Protein AF-F0VCH5-F1 (afdb_monomer)

Organism: Neospora caninum (strain Liverpool) (NCBI:txid572307)

Mean predicted aligned error: 15.54 Å

Sequence (397 aa):
MTPLGPKIRHVLGYPFRKIVRTLRAAGASVGRKVTSWTSGFIWKRRWTALVAETVAQMKKERKQEKEERQGCAAVAPFVTNPHALPTSLGALSAEMLDALTGLFPPQQPVEMKSKVTGSSITVRFLETVGVSSYGSVLIRCQSSAEAEECSLEAFPVTNPSLRSSATVRRQYLRAMKQLKTASGPSQVGIPRDLLVLKSARGSWCPQRPRDAFAFPNVFFKRSLQAEKLREVLTHMAAATDPGGQRTAHDARVSLTKQVHKGVSLASPTLCRHGNINIDSIFVTVDGIVHLQPPVAECPSPEQSSVAADRHESTAEAAAEETDQDREILAPAEEPISDDLALAIVFTHIWCPLRNFEDVAYELTLLNRFEREVPEEFFERCASPPDAIEVLIAMLAL

Foldseek 3Di:
DDDDDDPPDPDPPPPVVVVVVVCVVVCVVCVVPVCQVVVVVVLQVVLVVLVVVLLVVLLVVVVVCVVVPPALQLLLVLFDAWDFQDFPFDADDPLRVVFVCVQAPQPDWFWKAWPNVRDIKTKHWDAWDHAHPLGWTKTWIDIPVDRDIWIWIWHKDFDDDPPDSVVVVVRSVSVSVVVVVLSQADLRAHFNTKMFGPCDPGQWDDGDPPRRITIGRIIGIGFRTWDFLLSSLVSLVVQPDPVSLVSLLSNLVSVLVQLVVQCVVPVPPADCFQQQASRQWIAGSSSHIGGRGDPDDDDDPVPPPPPPDDDDDDDDDDDDDDDDDPPVPPDDDDGDDPLLSSLLRSQCSFQVVDDSVVSSVVLQVCLVVVHFDDPVSCPNTSPDDPVSSVSSRVSSD

Nearest PDB structures (foldseek):
  4jrn-assembly1_A  TM=4.293E-01  e=2.743E-10  Toxoplasma gondii
  4lv5-assembly2_A  TM=3.443E-01  e=3.412E-09  Toxoplasma gondii
  4lv8-assembly2_A  TM=3.316E-01  e=2.344E-09  Toxoplasma gondii type I
  2w1z-assembly2_B  TM=4.106E-01  e=9.487E-08  Toxoplasma gondii RH
  7u3l-assembly1_A  TM=2.611E-01  e=2.176E+00  Homo sapiens

Radius of gyration: 30.98 Å; Cα contacts (8 Å, |Δi|>4): 536; chains: 1; bounding box: 52×73×129 Å

Secondary structure (DSSP, 8-state):
--------SSSSSHHHHHHHHHHHHHHHHHHHHHHHHHHHHHHHHHHHHHHHHHHHHHHHHHHHHHHSTTHHHHHGGG--S-EE----PBPPPHHHHHHHHHHS-TT--EEEEESSS--EEEEEEEEEEEE-TTS-EEEEEEESSSSSEEEEEE--EE---TT-HHHHHHHHHHHHHHHHHHTS-BTTB-EEEEEEESS--SSB----TT-SEE-BS-EEEE--EEEEHHHHHHHHHH---TTHHHHHHHHHHHHHHHHHHHHHHHTTT---TT--STTTEEEETTS-EEEPPPSSPPPPTTSTTSSSS------------------------PPPPHHHHHHHHHHHHH-TTS-HHHHHHHHHHHHHTTPPPPGGGGTTSS---HHHHHHHHHHH-

Structure (mmCIF, N/CA/C/O backbone):
data_AF-F0VCH5-F1
#
_entry.id   AF-F0VCH5-F1
#
loop_
_atom_site.group_PDB
_atom_site.id
_atom_site.type_symbol
_atom_site.label_atom_id
_atom_site.label_alt_id
_atom_site.label_comp_id
_atom_site.label_asym_id
_atom_site.label_entity_id
_atom_site.label_seq_id
_atom_site.pdbx_PDB_ins_code
_atom_site.Cartn_x
_atom_site.Cartn_y
_atom_site.Cartn_z
_atom_site.occupancy
_atom_site.B_iso_or_equiv
_atom_site.auth_seq_id
_atom_site.auth_comp_id
_atom_site.auth_asym_id
_atom_site.auth_atom_id
_atom_site.pdbx_PDB_model_num
ATOM 1 N N . MET A 1 1 ? 17.753 -25.282 92.056 1.00 39.53 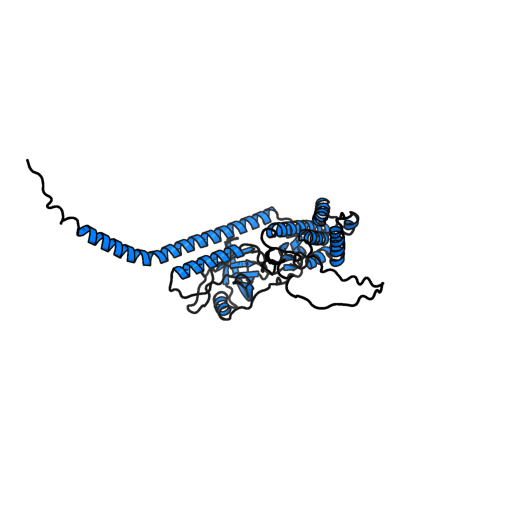1 MET A N 1
ATOM 2 C CA . MET A 1 1 ? 17.984 -24.670 90.729 1.00 39.53 1 MET A CA 1
ATOM 3 C C . MET A 1 1 ? 16.873 -25.133 89.805 1.00 39.53 1 MET A C 1
ATOM 5 O O . MET A 1 1 ? 16.667 -26.328 89.660 1.00 39.53 1 MET A O 1
ATOM 9 N N . THR A 1 2 ? 16.070 -24.193 89.329 1.00 37.69 2 THR A N 1
ATOM 10 C CA . THR A 1 2 ? 14.787 -24.403 88.649 1.00 37.69 2 THR A CA 1
ATOM 11 C C . THR A 1 2 ? 14.962 -24.731 87.165 1.00 37.69 2 THR A C 1
ATOM 13 O O . THR A 1 2 ? 15.594 -23.952 86.455 1.00 37.69 2 THR A O 1
ATOM 16 N N . PRO A 1 3 ? 14.320 -25.789 86.642 1.00 46.50 3 PRO A N 1
ATOM 17 C CA . PRO A 1 3 ? 13.970 -25.863 85.236 1.00 46.50 3 PRO A CA 1
ATOM 18 C C . PRO A 1 3 ? 12.522 -25.393 85.045 1.00 46.50 3 PRO A C 1
ATOM 20 O O . PRO A 1 3 ? 11.572 -25.952 85.592 1.00 46.50 3 PRO A O 1
ATOM 23 N N . LEU A 1 4 ? 12.365 -24.334 84.254 1.00 37.66 4 LEU A N 1
ATOM 24 C CA . LEU A 1 4 ? 11.086 -23.864 83.731 1.00 37.66 4 LEU A CA 1
ATOM 25 C C . LEU A 1 4 ? 10.458 -24.949 82.837 1.00 37.66 4 LEU A C 1
ATOM 27 O O . LEU A 1 4 ? 10.942 -25.216 81.740 1.00 37.66 4 LEU A O 1
ATOM 31 N N . GLY A 1 5 ? 9.364 -25.558 83.301 1.00 34.62 5 GLY A N 1
ATOM 32 C CA . GLY A 1 5 ? 8.502 -26.439 82.508 1.00 34.62 5 GLY A CA 1
ATOM 33 C C . GLY A 1 5 ? 7.431 -25.631 81.751 1.00 34.62 5 GLY A C 1
ATOM 34 O O . GLY A 1 5 ? 6.775 -24.774 82.349 1.00 34.62 5 GLY A O 1
ATOM 35 N N . PRO A 1 6 ? 7.226 -25.853 80.441 1.00 46.53 6 PRO A N 1
ATOM 36 C CA . PRO A 1 6 ? 6.544 -24.903 79.570 1.00 46.53 6 PRO A CA 1
ATOM 37 C C . PRO A 1 6 ? 5.014 -24.950 79.704 1.00 46.53 6 PRO A C 1
ATOM 39 O O . PRO A 1 6 ? 4.323 -25.630 78.945 1.00 46.53 6 PRO A O 1
ATOM 42 N N . LYS A 1 7 ? 4.456 -24.067 80.541 1.00 46.06 7 LYS A N 1
ATOM 43 C CA . LYS A 1 7 ? 3.134 -23.443 80.311 1.00 46.06 7 LYS A CA 1
ATOM 44 C C . LYS A 1 7 ? 3.198 -22.436 79.145 1.00 46.06 7 LYS A C 1
ATOM 46 O O . LYS A 1 7 ? 2.748 -21.302 79.249 1.00 46.06 7 LYS A O 1
ATOM 51 N N . ILE A 1 8 ? 3.768 -22.848 78.012 1.00 48.66 8 ILE A N 1
ATOM 52 C CA . ILE A 1 8 ? 3.849 -22.057 76.775 1.00 48.66 8 ILE A CA 1
ATOM 53 C C . ILE A 1 8 ? 3.480 -22.966 75.600 1.00 48.66 8 ILE A C 1
ATOM 55 O O . ILE A 1 8 ? 4.264 -23.216 74.692 1.00 48.66 8 ILE A O 1
ATOM 59 N N . ARG A 1 9 ? 2.271 -23.531 75.624 1.00 41.94 9 ARG A N 1
ATOM 60 C CA . ARG A 1 9 ? 1.678 -24.160 74.428 1.00 41.94 9 ARG A CA 1
ATOM 61 C C . ARG A 1 9 ? 0.291 -23.638 74.056 1.00 41.94 9 ARG A C 1
ATOM 63 O O . ARG A 1 9 ? -0.229 -24.030 73.019 1.00 41.94 9 ARG A O 1
ATOM 70 N N . HIS A 1 10 ? -0.280 -22.688 74.803 1.00 48.44 10 HIS A N 1
ATOM 71 C CA . HIS A 1 10 ? -1.665 -22.260 74.560 1.00 48.44 10 HIS A CA 1
ATOM 72 C C . HIS A 1 10 ? -1.936 -20.763 74.386 1.00 48.44 10 HIS A C 1
ATOM 74 O O . HIS A 1 10 ? -3.098 -20.395 74.275 1.00 48.44 10 HIS A O 1
ATOM 80 N N . VAL A 1 11 ? -0.921 -19.901 74.243 1.00 46.38 11 VAL A N 1
ATOM 81 C CA . VAL A 1 11 ? -1.179 -18.445 74.112 1.00 46.38 11 VAL A CA 1
ATOM 82 C C . VAL A 1 11 ? -0.799 -17.842 72.747 1.00 46.38 11 VAL A C 1
ATOM 84 O O . VAL A 1 11 ? -1.276 -16.768 72.404 1.00 46.38 11 VAL A O 1
ATOM 87 N N . LEU A 1 12 ? -0.069 -18.548 71.874 1.00 42.09 12 LEU A N 1
ATOM 88 C CA . LEU A 1 12 ? 0.344 -17.998 70.562 1.00 42.09 12 LEU A CA 1
ATOM 89 C C . LEU A 1 12 ? -0.398 -18.566 69.335 1.00 42.09 12 LEU A C 1
ATOM 91 O O . LEU A 1 12 ? -0.186 -18.108 68.216 1.00 42.09 12 LEU A O 1
ATOM 95 N N . GLY A 1 13 ? -1.309 -19.529 69.507 1.00 43.62 13 GLY A N 1
ATOM 96 C CA . GLY A 1 13 ? -1.955 -20.217 68.376 1.00 43.62 13 GLY A CA 1
ATOM 97 C C . GLY A 1 13 ? -3.210 -19.547 67.797 1.00 43.62 13 GLY A C 1
ATOM 98 O O . GLY A 1 13 ? -3.588 -19.839 66.661 1.00 43.62 13 GLY A O 1
ATOM 99 N N . TYR A 1 14 ? -3.876 -18.673 68.556 1.00 46.38 14 TYR A N 1
ATOM 100 C CA . TYR A 1 14 ? -5.213 -18.174 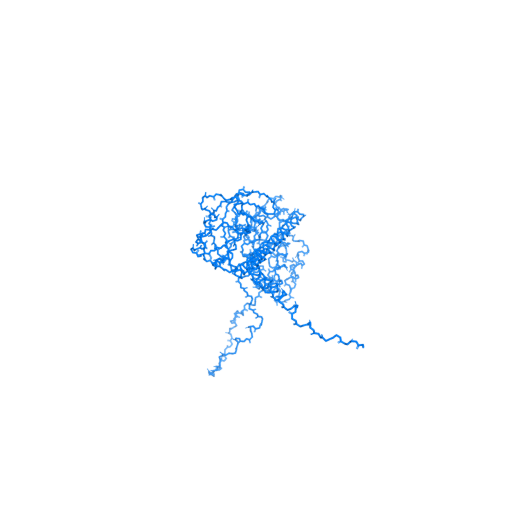68.207 1.00 46.38 14 TYR A CA 1
ATOM 101 C C . TYR A 1 14 ? -5.261 -16.812 67.482 1.00 46.38 14 TYR A C 1
ATOM 103 O O . TYR A 1 14 ? -6.045 -16.703 66.532 1.00 46.38 14 TYR A O 1
ATOM 111 N N . PRO A 1 15 ? -4.431 -15.795 67.805 1.00 48.03 15 PRO A N 1
ATOM 112 C CA . PRO A 1 15 ? -4.515 -14.515 67.096 1.00 48.03 15 PRO A CA 1
ATOM 113 C C . PRO A 1 15 ? -3.914 -14.591 65.681 1.00 48.03 15 PRO A C 1
ATOM 115 O O . PRO A 1 15 ? -4.473 -14.022 64.745 1.00 48.03 15 PRO A O 1
ATOM 118 N N . PHE A 1 16 ? -2.866 -15.397 65.465 1.00 46.09 16 PHE A N 1
ATOM 119 C CA . PHE A 1 16 ? -2.254 -15.553 64.137 1.00 46.09 16 PHE A CA 1
ATOM 120 C C . PHE A 1 16 ? -3.107 -16.369 63.160 1.00 46.09 16 PHE A C 1
ATOM 122 O O . PHE A 1 16 ? -3.140 -16.063 61.971 1.00 46.09 16 PHE A O 1
ATOM 129 N N . ARG A 1 17 ? -3.869 -17.369 63.625 1.00 50.41 17 ARG A N 1
ATOM 130 C CA . ARG A 1 17 ? -4.752 -18.150 62.737 1.00 50.41 17 ARG A CA 1
ATOM 131 C C . ARG A 1 17 ? -5.972 -17.358 62.268 1.00 50.41 17 ARG A C 1
ATOM 133 O O . ARG A 1 17 ? -6.426 -17.589 61.148 1.00 50.41 17 ARG A O 1
ATOM 140 N N . LYS A 1 18 ? -6.481 -16.415 63.074 1.00 48.94 18 LYS A N 1
ATOM 141 C CA . LYS A 1 18 ? -7.533 -15.485 62.632 1.00 48.94 18 LYS A CA 1
ATOM 142 C C . LYS A 1 18 ? -6.990 -14.469 61.629 1.00 48.94 18 LYS A C 1
ATOM 144 O O . LYS A 1 18 ? -7.613 -14.329 60.588 1.00 48.94 18 LYS A O 1
ATOM 149 N N . ILE A 1 19 ? -5.813 -13.881 61.871 1.00 49.94 19 ILE A N 1
ATOM 150 C CA . ILE A 1 19 ? -5.172 -12.925 60.948 1.00 49.94 19 ILE A CA 1
ATOM 151 C C . ILE A 1 19 ? -4.777 -13.587 59.620 1.00 49.94 19 ILE A C 1
ATOM 153 O O . ILE A 1 19 ? -5.015 -13.023 58.560 1.00 49.94 19 ILE A O 1
ATOM 157 N N . VAL A 1 20 ? -4.258 -14.819 59.633 1.00 50.75 20 VAL A N 1
ATOM 158 C CA . VAL A 1 20 ? -3.941 -15.555 58.395 1.00 50.75 20 VAL A CA 1
ATOM 159 C C . VAL A 1 20 ? -5.210 -16.007 57.667 1.00 50.75 20 VAL A C 1
ATOM 161 O O . VAL A 1 20 ? -5.228 -15.992 56.441 1.00 50.75 20 VAL A O 1
ATOM 164 N N . ARG A 1 21 ? -6.302 -16.361 58.363 1.00 52.47 21 ARG A N 1
ATOM 165 C CA . ARG A 1 21 ? -7.587 -16.655 57.697 1.00 52.47 21 ARG A CA 1
ATOM 166 C C . ARG A 1 21 ? -8.258 -15.404 57.143 1.00 52.47 21 ARG A C 1
ATOM 168 O O . ARG A 1 21 ? -8.808 -15.495 56.053 1.00 52.47 21 ARG A O 1
ATOM 175 N N . THR A 1 22 ? -8.179 -14.255 57.811 1.00 50.94 22 THR A N 1
ATOM 176 C CA . THR A 1 22 ? -8.697 -12.992 57.268 1.00 50.94 22 THR A CA 1
ATOM 177 C C . THR A 1 22 ? -7.808 -12.444 56.157 1.00 50.94 22 THR A C 1
ATOM 179 O O . THR A 1 22 ? -8.359 -11.984 55.173 1.00 50.94 22 THR A O 1
ATOM 182 N N . LEU A 1 23 ? -6.479 -12.594 56.203 1.00 47.78 23 LEU A N 1
ATOM 183 C CA . LEU A 1 23 ? -5.578 -12.270 55.082 1.00 47.78 23 LEU A CA 1
ATOM 184 C C . LEU A 1 23 ? -5.704 -13.247 53.912 1.00 47.78 23 LEU A C 1
ATOM 186 O O . LEU A 1 23 ? -5.561 -12.837 52.768 1.00 47.78 23 LEU A O 1
ATOM 190 N N . ARG A 1 24 ? -6.002 -14.528 54.152 1.00 49.59 24 ARG A N 1
ATOM 191 C CA . ARG A 1 24 ? -6.236 -15.511 53.081 1.00 49.59 24 ARG A CA 1
ATOM 192 C C . ARG A 1 24 ? -7.650 -15.377 52.498 1.00 49.59 24 ARG A C 1
ATOM 194 O O . ARG A 1 24 ? -7.810 -15.564 51.300 1.00 49.59 24 ARG A O 1
ATOM 201 N N . ALA A 1 25 ? -8.647 -14.966 53.287 1.00 46.88 25 ALA A N 1
ATOM 202 C CA . ALA A 1 25 ? -9.989 -14.622 52.805 1.00 46.88 25 ALA A CA 1
ATOM 203 C C . ALA A 1 25 ? -10.024 -13.252 52.102 1.00 46.88 25 ALA A C 1
ATOM 205 O O . ALA A 1 25 ? -10.644 -13.133 51.047 1.00 46.88 25 ALA A O 1
ATOM 206 N N . ALA A 1 26 ? -9.300 -12.251 52.614 1.00 45.69 26 ALA A N 1
ATOM 207 C CA . ALA A 1 26 ? -9.081 -10.960 51.960 1.00 45.69 26 ALA A CA 1
ATOM 208 C C . ALA A 1 26 ? -8.203 -11.125 50.712 1.00 45.69 26 ALA A C 1
ATOM 210 O O . ALA A 1 26 ? -8.539 -10.605 49.662 1.00 45.69 26 ALA A O 1
ATOM 211 N N . GLY A 1 27 ? -7.153 -11.945 50.751 1.00 43.28 27 GLY A N 1
ATOM 212 C CA . GLY A 1 27 ? -6.326 -12.290 49.591 1.00 43.28 27 GLY A CA 1
ATOM 213 C C . GLY A 1 27 ? -7.081 -13.092 48.526 1.00 43.28 27 GLY A C 1
ATOM 214 O O . GLY A 1 27 ? -6.873 -12.874 47.336 1.00 43.28 27 GLY A O 1
ATOM 215 N N . ALA A 1 28 ? -8.027 -13.953 48.917 1.00 46.09 28 ALA A N 1
ATOM 216 C CA . ALA A 1 28 ? -8.894 -14.676 47.984 1.00 46.09 28 ALA A CA 1
ATOM 217 C C . ALA A 1 28 ? -9.995 -13.792 47.366 1.00 46.09 28 ALA A C 1
ATOM 219 O O . ALA A 1 28 ? -10.400 -14.027 46.226 1.00 46.09 28 ALA A O 1
ATOM 220 N N . SER A 1 29 ? -10.460 -12.759 48.078 1.00 42.78 29 SER A N 1
ATOM 221 C CA . SER A 1 29 ? -11.469 -11.808 47.579 1.00 42.78 29 SER A CA 1
ATOM 222 C C . SER A 1 29 ? -10.859 -10.622 46.815 1.00 42.78 29 SER A C 1
ATOM 224 O O . SER A 1 29 ? -11.443 -10.159 45.834 1.00 42.78 29 SER A O 1
ATOM 226 N N . VAL A 1 30 ? -9.636 -10.210 47.156 1.00 40.94 30 VAL A N 1
ATOM 227 C CA . VAL A 1 30 ? -8.823 -9.223 46.424 1.00 40.94 30 VAL A CA 1
ATOM 228 C C . VAL A 1 30 ? -8.179 -9.869 45.187 1.00 40.94 30 VAL A C 1
ATOM 230 O O . VAL A 1 30 ? -8.207 -9.284 44.105 1.00 40.94 30 VAL A O 1
ATOM 233 N N . GLY A 1 31 ? -7.727 -11.124 45.273 1.00 38.28 31 GLY A N 1
ATOM 234 C CA . GLY A 1 31 ? -7.102 -11.860 44.164 1.00 38.28 31 GLY A CA 1
ATOM 235 C C . GLY A 1 31 ? -8.031 -12.202 42.990 1.00 38.28 31 GLY A C 1
ATOM 236 O O . GLY A 1 31 ? -7.552 -12.455 41.885 1.00 38.28 31 GLY A O 1
ATOM 237 N N . ARG A 1 32 ? -9.359 -12.164 43.176 1.00 43.22 32 ARG A N 1
ATOM 238 C CA . ARG A 1 32 ? -10.330 -12.407 42.087 1.00 43.22 32 ARG A CA 1
ATOM 239 C C . ARG A 1 32 ? -10.953 -11.147 41.487 1.00 43.22 32 ARG A C 1
ATOM 241 O O . ARG A 1 32 ? -11.404 -11.211 40.349 1.00 43.22 32 ARG A O 1
ATOM 248 N N . LYS A 1 33 ? -10.964 -10.008 42.190 1.00 39.38 33 LYS A N 1
ATOM 249 C CA . LYS A 1 33 ? -11.517 -8.745 41.653 1.00 39.38 33 LYS A CA 1
ATOM 250 C C . LYS A 1 33 ? -10.444 -7.780 41.135 1.00 39.38 33 LYS A C 1
ATOM 252 O O . LYS A 1 33 ? -10.669 -7.135 40.111 1.00 39.38 33 LYS A O 1
ATOM 257 N N . VAL A 1 34 ? -9.254 -7.746 41.747 1.00 41.84 34 VAL A N 1
ATOM 258 C CA . VAL A 1 34 ? -8.152 -6.848 41.334 1.00 41.84 34 VAL A CA 1
ATOM 259 C C . VAL A 1 34 ? -7.473 -7.303 40.037 1.00 41.84 34 VAL A C 1
ATOM 261 O O . VAL A 1 34 ? -6.888 -6.490 39.321 1.00 41.84 34 VAL A O 1
ATOM 264 N N . THR A 1 35 ? -7.615 -8.572 39.653 1.00 47.12 35 THR A N 1
ATOM 265 C CA . THR A 1 35 ? -7.021 -9.122 38.426 1.00 47.12 35 THR A CA 1
ATOM 266 C C . THR A 1 35 ? -7.723 -8.684 37.142 1.00 47.12 35 THR A C 1
ATOM 268 O O . THR A 1 35 ? -7.125 -8.813 36.082 1.00 47.12 35 THR A O 1
ATOM 271 N N . SER A 1 36 ? -8.938 -8.122 37.181 1.00 51.06 36 SER A N 1
ATOM 272 C CA . SER A 1 36 ? -9.626 -7.652 35.962 1.00 51.06 36 SER A CA 1
ATOM 273 C C . SER A 1 36 ? -9.188 -6.244 35.533 1.00 51.06 36 SER A C 1
ATOM 275 O O . SER A 1 36 ? -8.883 -6.019 34.364 1.00 51.06 36 SER A O 1
ATOM 277 N N . TRP A 1 37 ? -9.076 -5.307 36.479 1.00 48.31 37 TRP A N 1
ATOM 278 C CA . TRP A 1 37 ? -8.666 -3.927 36.200 1.00 48.31 37 TRP A CA 1
ATOM 279 C C . TRP A 1 37 ? -7.167 -3.804 35.939 1.00 48.31 37 TRP A C 1
ATOM 281 O O . TRP A 1 37 ? -6.762 -3.137 34.989 1.00 48.31 37 TRP A O 1
ATOM 291 N N . THR A 1 38 ? -6.338 -4.492 36.728 1.00 56.47 38 THR A N 1
ATOM 292 C CA . THR A 1 38 ? -4.885 -4.510 36.499 1.00 56.47 38 THR A CA 1
ATOM 293 C C . THR A 1 38 ? -4.532 -5.211 35.189 1.00 56.47 38 THR A C 1
ATOM 295 O O . THR A 1 38 ? -3.700 -4.705 34.439 1.00 56.47 38 THR A O 1
ATOM 298 N N . SER A 1 39 ? -5.208 -6.315 34.839 1.00 59.12 39 SER A N 1
ATOM 299 C CA . SER A 1 39 ? -5.007 -6.955 33.533 1.00 59.12 39 SER A CA 1
ATOM 300 C C . SER A 1 39 ? -5.484 -6.070 32.384 1.00 59.12 39 SER A C 1
ATOM 302 O O . SER A 1 39 ? -4.742 -5.907 31.419 1.00 59.12 39 SER A O 1
ATOM 304 N N . GLY A 1 40 ? -6.650 -5.427 32.498 1.00 64.31 40 GLY A N 1
ATOM 305 C CA . GLY A 1 40 ? -7.132 -4.456 31.512 1.00 64.31 40 GLY A CA 1
ATOM 306 C C . GLY A 1 40 ? -6.149 -3.302 31.292 1.00 64.31 40 GLY A C 1
ATOM 307 O O . GLY A 1 40 ? -5.859 -2.945 30.151 1.00 64.31 40 GLY A O 1
ATOM 308 N N . PHE A 1 41 ? -5.562 -2.772 32.369 1.00 72.06 41 PHE A N 1
ATOM 309 C CA . PHE A 1 41 ? -4.540 -1.728 32.300 1.00 72.06 41 PHE A CA 1
ATOM 310 C C . PHE A 1 41 ? -3.249 -2.207 31.619 1.00 72.06 41 PHE A C 1
ATOM 312 O O . PHE A 1 41 ? -2.707 -1.503 30.767 1.00 72.06 41 PHE A O 1
ATOM 319 N N . ILE A 1 42 ? -2.775 -3.418 31.933 1.00 79.56 42 ILE A N 1
ATOM 320 C CA . ILE A 1 42 ? -1.589 -4.013 31.296 1.00 79.56 42 ILE A CA 1
ATOM 321 C C . ILE A 1 42 ? -1.811 -4.187 29.790 1.00 79.56 42 ILE A C 1
ATOM 323 O O . ILE A 1 42 ? -0.949 -3.806 28.997 1.00 79.56 42 ILE A O 1
ATOM 327 N N . TRP A 1 43 ? -2.960 -4.730 29.378 1.00 78.69 43 TRP A N 1
ATOM 328 C CA . TRP A 1 43 ? -3.275 -4.910 27.958 1.00 78.69 43 TRP A CA 1
ATOM 329 C C . TRP A 1 43 ? -3.447 -3.577 27.239 1.00 78.69 43 TRP A C 1
ATOM 331 O O . TRP A 1 43 ? -2.928 -3.426 26.138 1.00 78.69 43 TRP A O 1
ATOM 341 N N . LYS A 1 44 ? -4.062 -2.581 27.887 1.00 79.69 44 LYS A N 1
ATOM 342 C CA . LYS A 1 44 ? -4.133 -1.214 27.360 1.00 79.69 44 LYS A CA 1
ATOM 343 C C . LYS A 1 44 ? -2.740 -0.625 27.145 1.00 79.69 44 LYS A C 1
ATOM 345 O O . LYS A 1 44 ? -2.480 -0.095 26.073 1.00 79.69 44 LYS A O 1
ATOM 350 N N . ARG A 1 45 ? -1.832 -0.764 28.118 1.00 83.44 45 ARG A N 1
ATOM 351 C CA . ARG A 1 45 ? -0.449 -0.273 28.011 1.00 83.44 45 ARG A CA 1
ATOM 352 C C . ARG A 1 45 ? 0.321 -0.968 26.883 1.00 83.44 45 ARG A C 1
ATOM 354 O O . ARG A 1 45 ? 1.013 -0.301 26.119 1.00 83.44 45 ARG A O 1
ATOM 361 N N . ARG A 1 46 ? 0.187 -2.293 26.758 1.00 85.69 46 ARG A N 1
ATOM 362 C CA . ARG A 1 46 ? 0.802 -3.076 25.670 1.00 85.69 46 ARG A CA 1
ATOM 363 C C . ARG A 1 46 ? 0.254 -2.678 24.304 1.00 85.69 46 ARG A C 1
ATOM 365 O O . ARG A 1 46 ? 1.034 -2.471 23.386 1.00 85.69 46 ARG A O 1
ATOM 372 N N . TRP A 1 47 ? -1.060 -2.502 24.203 1.00 85.81 47 TRP A N 1
ATOM 373 C CA . TRP A 1 47 ? -1.719 -2.009 22.998 1.00 85.81 47 TRP A CA 1
ATOM 374 C C . TRP A 1 47 ? -1.183 -0.638 22.590 1.00 85.81 47 TRP A C 1
ATOM 376 O O . TRP A 1 47 ? -0.764 -0.447 21.456 1.00 85.81 47 TRP A O 1
ATOM 386 N N . THR A 1 48 ? -1.137 0.315 23.525 1.00 86.69 48 THR A N 1
ATOM 387 C CA . THR A 1 48 ? -0.619 1.658 23.237 1.00 86.69 48 THR A CA 1
ATOM 388 C C . THR A 1 48 ? 0.851 1.645 22.837 1.00 86.69 48 THR A C 1
ATOM 390 O O . THR A 1 48 ? 1.229 2.422 21.969 1.00 86.69 48 THR A O 1
ATOM 393 N N . ALA A 1 49 ? 1.665 0.769 23.439 1.00 88.00 49 ALA A N 1
ATOM 394 C CA . ALA A 1 49 ? 3.069 0.616 23.074 1.00 88.00 49 ALA A CA 1
ATOM 395 C C . ALA A 1 49 ? 3.215 0.068 21.649 1.00 88.00 49 ALA A C 1
ATOM 397 O O . ALA A 1 49 ? 3.946 0.653 20.862 1.00 88.00 49 ALA A O 1
ATOM 398 N N . LEU A 1 50 ? 2.453 -0.974 21.302 1.00 89.19 50 LEU A N 1
ATOM 399 C CA . LEU A 1 50 ? 2.442 -1.545 19.956 1.00 89.19 50 LEU A CA 1
ATOM 400 C C . LEU A 1 50 ? 2.023 -0.510 18.905 1.00 89.19 50 LEU A C 1
ATOM 402 O O . LEU A 1 50 ? 2.701 -0.337 17.903 1.00 89.19 50 LEU A O 1
ATOM 406 N N . VAL A 1 51 ? 0.937 0.226 19.155 1.00 88.88 51 VAL A N 1
ATOM 407 C CA . VAL A 1 51 ? 0.486 1.287 18.243 1.00 88.88 51 VAL A CA 1
ATOM 408 C C . VAL A 1 51 ? 1.550 2.377 18.098 1.00 88.88 51 VAL A C 1
ATOM 410 O O . VAL A 1 51 ? 1.782 2.860 16.996 1.00 88.88 51 VAL A O 1
ATOM 413 N N . ALA A 1 52 ? 2.204 2.775 19.192 1.00 88.31 52 ALA A N 1
ATOM 414 C CA . ALA A 1 52 ? 3.271 3.770 19.145 1.00 88.31 52 ALA A CA 1
ATOM 415 C C . ALA A 1 52 ? 4.490 3.278 18.349 1.00 88.31 52 ALA A C 1
ATOM 417 O O . ALA A 1 52 ? 5.054 4.055 17.586 1.00 88.31 52 ALA A O 1
ATOM 418 N N . GLU A 1 53 ? 4.859 2.005 18.495 1.00 89.81 53 GLU A N 1
ATOM 419 C CA . GLU A 1 53 ? 5.925 1.350 17.733 1.00 89.81 53 GLU A CA 1
ATOM 420 C C . GLU A 1 53 ? 5.599 1.326 16.234 1.00 89.81 53 GLU A C 1
ATOM 422 O O . GLU A 1 53 ? 6.385 1.835 15.438 1.00 89.81 53 GLU A O 1
ATOM 427 N N . THR A 1 54 ? 4.402 0.865 15.852 1.00 88.00 54 THR A N 1
ATOM 428 C CA . THR A 1 54 ? 3.938 0.877 14.453 1.00 88.00 54 THR A CA 1
ATOM 429 C C . THR A 1 54 ? 3.937 2.292 13.870 1.00 88.00 54 THR A C 1
ATOM 431 O O . THR A 1 54 ? 4.403 2.516 12.758 1.00 88.00 54 THR A O 1
ATOM 434 N N . VAL A 1 55 ? 3.472 3.285 14.633 1.00 89.44 55 VAL A N 1
ATOM 435 C CA . VAL A 1 55 ? 3.483 4.691 14.203 1.00 89.44 55 VAL A CA 1
ATOM 436 C C . VAL A 1 55 ? 4.907 5.224 14.051 1.00 89.44 55 VAL A C 1
ATOM 438 O O . VAL A 1 55 ? 5.175 5.985 13.124 1.00 89.44 55 VAL A O 1
ATOM 441 N N . ALA A 1 56 ? 5.821 4.867 14.955 1.00 88.19 56 ALA A N 1
ATOM 442 C CA . ALA A 1 56 ? 7.221 5.265 14.865 1.00 88.19 56 ALA A CA 1
ATOM 443 C C . ALA A 1 56 ? 7.888 4.661 13.623 1.00 88.19 56 ALA A C 1
ATOM 445 O O . ALA A 1 56 ? 8.600 5.376 12.918 1.00 88.19 56 ALA A O 1
ATOM 446 N N . GLN A 1 57 ? 7.596 3.394 13.320 1.00 86.25 57 GLN A N 1
ATOM 447 C CA . GLN A 1 57 ? 8.046 2.731 12.102 1.00 86.25 57 GLN A CA 1
ATOM 448 C C . GLN A 1 57 ? 7.522 3.448 10.850 1.00 86.25 57 GLN A C 1
ATOM 450 O O . GLN A 1 57 ? 8.328 3.894 10.040 1.00 86.25 57 GLN A O 1
ATOM 455 N N . MET A 1 58 ? 6.212 3.693 10.750 1.00 85.56 58 MET A N 1
ATOM 456 C CA . MET A 1 58 ? 5.618 4.421 9.616 1.00 85.56 58 MET A CA 1
ATOM 457 C C . MET A 1 58 ? 6.185 5.836 9.453 1.00 85.56 58 MET A C 1
ATOM 459 O O . MET A 1 58 ? 6.407 6.310 8.342 1.00 85.56 58 MET A O 1
ATOM 463 N N . LYS A 1 59 ? 6.443 6.545 10.560 1.00 85.69 59 LYS A N 1
ATOM 464 C CA . LYS A 1 59 ? 7.093 7.865 10.524 1.00 85.69 59 LYS A CA 1
ATOM 465 C C . LYS A 1 59 ? 8.520 7.779 9.999 1.00 85.69 59 LYS A C 1
ATOM 467 O O . LYS A 1 59 ? 8.928 8.668 9.256 1.00 85.69 59 LYS A O 1
ATOM 472 N N . LYS A 1 60 ? 9.270 6.754 10.407 1.00 83.38 60 LYS A N 1
ATOM 473 C CA . LYS A 1 60 ? 10.638 6.516 9.946 1.00 83.38 60 LYS A CA 1
ATOM 474 C C . LYS A 1 60 ? 10.650 6.191 8.456 1.00 83.38 60 LYS A C 1
ATOM 476 O O . LYS A 1 60 ? 11.388 6.848 7.737 1.00 83.38 60 LYS A O 1
ATOM 481 N N . GLU A 1 61 ? 9.803 5.271 8.003 1.00 75.94 61 GLU A N 1
ATOM 482 C CA . GLU A 1 61 ? 9.658 4.905 6.588 1.00 75.94 61 GLU A CA 1
ATOM 483 C C . GLU A 1 61 ? 9.272 6.121 5.748 1.00 75.94 61 GLU A C 1
ATOM 485 O O . GLU A 1 61 ? 9.951 6.442 4.784 1.00 75.94 61 GLU A O 1
ATOM 490 N N . ARG A 1 62 ? 8.282 6.906 6.183 1.00 72.62 62 ARG A N 1
ATOM 491 C CA . ARG A 1 62 ? 7.900 8.145 5.496 1.00 72.62 62 ARG A CA 1
ATOM 492 C C . ARG A 1 62 ? 9.008 9.199 5.487 1.00 72.62 62 ARG A C 1
ATOM 494 O O . ARG A 1 62 ? 9.092 9.991 4.552 1.00 72.62 62 ARG A O 1
ATOM 501 N N . LYS A 1 63 ? 9.807 9.290 6.554 1.00 74.25 63 LYS A N 1
ATOM 502 C CA . LYS A 1 63 ? 10.950 10.209 6.620 1.00 74.25 63 LYS A CA 1
ATOM 503 C C . LYS A 1 63 ? 12.056 9.747 5.671 1.00 74.25 63 LYS A C 1
ATOM 505 O O . LYS A 1 63 ? 12.541 10.579 4.922 1.00 74.25 63 LYS A O 1
ATOM 510 N N . GLN A 1 64 ? 12.363 8.452 5.641 1.00 68.25 64 GLN A N 1
ATOM 511 C CA . GLN A 1 64 ? 13.282 7.858 4.671 1.00 68.25 64 GLN A CA 1
ATOM 512 C C . GLN A 1 64 ? 12.783 8.072 3.244 1.00 68.25 64 GLN A C 1
ATOM 514 O O . GLN A 1 64 ? 13.522 8.613 2.445 1.00 68.25 64 GLN A O 1
ATOM 519 N N . GLU A 1 65 ? 11.509 7.814 2.944 1.00 64.44 65 GLU A N 1
ATOM 520 C CA . GLU A 1 65 ? 10.912 8.143 1.644 1.00 64.44 65 GLU A CA 1
ATOM 521 C C . GLU A 1 65 ? 11.029 9.635 1.317 1.00 64.44 65 GLU A C 1
ATOM 523 O O . GLU A 1 65 ? 11.200 9.988 0.160 1.00 64.44 65 GLU A O 1
ATOM 528 N N . LYS A 1 66 ? 10.900 10.531 2.306 1.00 63.91 66 LYS A N 1
ATOM 529 C CA . LYS A 1 66 ? 11.087 11.980 2.122 1.00 63.91 66 LYS A CA 1
ATOM 530 C C . LYS A 1 66 ? 12.545 12.388 1.916 1.00 63.91 66 LYS A C 1
ATOM 532 O O . LYS A 1 66 ? 12.780 13.394 1.258 1.00 63.91 66 LYS A O 1
ATOM 537 N N . GLU A 1 67 ? 13.489 11.651 2.483 1.00 60.91 67 GLU A N 1
ATOM 538 C CA . GLU A 1 67 ? 14.931 11.870 2.334 1.00 60.91 67 GLU A CA 1
ATOM 539 C C . GLU A 1 67 ? 15.463 11.216 1.041 1.00 60.91 67 GLU A C 1
ATOM 541 O O . GLU A 1 67 ? 16.358 11.759 0.406 1.00 60.91 67 GLU A O 1
ATOM 546 N N . GLU A 1 68 ? 14.839 10.128 0.583 1.00 61.12 68 GLU A N 1
ATOM 547 C CA . GLU A 1 68 ? 15.094 9.398 -0.674 1.00 61.12 68 GLU A CA 1
ATOM 548 C C . GLU A 1 68 ? 14.253 9.942 -1.857 1.00 61.12 68 GLU A C 1
ATOM 550 O O . GLU A 1 68 ? 14.225 9.369 -2.951 1.00 61.12 68 GLU A O 1
ATOM 555 N N . ARG A 1 69 ? 13.529 11.051 -1.647 1.00 50.47 69 ARG A N 1
ATOM 556 C CA . ARG A 1 69 ? 12.450 11.544 -2.518 1.00 50.47 69 ARG A CA 1
ATOM 557 C C . ARG A 1 69 ? 12.968 12.241 -3.776 1.00 50.47 69 ARG A C 1
ATOM 559 O O . ARG A 1 69 ? 12.961 13.462 -3.886 1.00 50.47 69 ARG A O 1
ATOM 566 N N . GLN A 1 70 ? 13.334 11.426 -4.755 1.00 55.66 70 GLN A N 1
ATOM 567 C CA . GLN A 1 70 ? 13.230 11.765 -6.180 1.00 55.66 70 GLN A CA 1
ATOM 568 C C . GLN A 1 70 ? 12.533 10.645 -6.973 1.00 55.66 70 GLN A C 1
ATOM 570 O O . GLN A 1 70 ? 11.859 10.931 -7.954 1.00 55.66 70 GLN A O 1
ATOM 575 N N . GLY A 1 71 ? 12.582 9.393 -6.497 1.00 60.78 71 GLY A N 1
ATOM 576 C CA . GLY A 1 71 ? 12.074 8.239 -7.245 1.00 60.78 71 GLY A CA 1
ATOM 577 C C . GLY A 1 71 ? 10.547 8.149 -7.377 1.00 60.78 71 GLY A C 1
ATOM 578 O O . GLY A 1 71 ? 10.029 8.150 -8.487 1.00 60.78 71 GLY A O 1
ATOM 579 N N . CYS A 1 72 ? 9.797 8.111 -6.268 1.00 71.69 72 CYS A N 1
ATOM 580 C CA . CYS A 1 72 ? 8.339 7.900 -6.336 1.00 71.69 72 CYS A CA 1
ATOM 581 C C . CYS A 1 72 ? 7.608 9.059 -7.036 1.00 71.69 72 CYS A C 1
ATOM 583 O O . CYS A 1 72 ? 6.685 8.846 -7.814 1.00 71.69 72 CYS A O 1
ATOM 585 N N . ALA A 1 73 ? 8.074 10.293 -6.821 1.00 75.12 73 ALA A N 1
ATOM 586 C CA . ALA A 1 73 ? 7.521 11.474 -7.481 1.00 75.12 73 ALA A CA 1
ATOM 587 C C . ALA A 1 73 ? 7.778 11.489 -8.998 1.00 75.12 73 ALA A C 1
ATOM 589 O O . ALA A 1 73 ? 7.016 12.123 -9.718 1.00 75.12 73 ALA A O 1
ATOM 590 N N . ALA A 1 74 ? 8.820 10.798 -9.481 1.00 83.06 74 ALA A N 1
ATOM 591 C CA . ALA A 1 74 ? 9.069 10.641 -10.912 1.00 83.06 74 ALA A CA 1
ATOM 592 C C . ALA A 1 74 ? 8.102 9.636 -11.559 1.00 83.06 74 ALA A C 1
ATOM 594 O O . ALA A 1 74 ? 7.762 9.798 -12.723 1.00 83.06 74 ALA A O 1
ATOM 595 N N . VAL A 1 75 ? 7.635 8.628 -10.810 1.00 86.25 75 VAL A N 1
ATOM 596 C CA . VAL A 1 75 ? 6.711 7.593 -11.310 1.00 86.25 75 VAL A CA 1
ATOM 597 C C . VAL A 1 75 ? 5.251 8.056 -11.278 1.00 86.25 75 VAL A C 1
ATOM 599 O O . VAL A 1 75 ? 4.500 7.758 -12.200 1.00 86.25 75 VAL A O 1
ATOM 602 N N . ALA A 1 76 ? 4.851 8.803 -10.243 1.00 84.56 76 ALA A N 1
ATOM 603 C CA . ALA A 1 76 ? 3.467 9.241 -10.028 1.00 84.56 76 ALA A CA 1
ATOM 604 C C . ALA A 1 76 ? 2.768 9.867 -11.263 1.00 84.56 76 ALA A C 1
ATOM 606 O O . ALA A 1 76 ? 1.620 9.509 -11.512 1.00 84.56 76 ALA A O 1
ATOM 607 N N . PRO A 1 77 ? 3.415 10.724 -12.086 1.00 87.00 77 PRO A N 1
ATOM 608 C CA . PRO A 1 77 ? 2.785 11.320 -13.271 1.00 87.00 77 PRO A CA 1
ATOM 609 C C . PRO A 1 77 ? 2.342 10.315 -14.343 1.00 87.00 77 PRO A C 1
ATOM 611 O O . PRO A 1 77 ? 1.551 10.670 -15.211 1.00 87.00 77 PRO A O 1
ATOM 614 N N . PHE A 1 78 ? 2.868 9.088 -14.310 1.00 87.44 78 PHE A N 1
ATOM 615 C CA . PHE A 1 78 ? 2.563 8.035 -15.278 1.00 87.44 78 PHE A CA 1
ATOM 616 C C . PHE A 1 78 ? 1.453 7.083 -14.812 1.00 87.44 78 PHE A C 1
ATOM 618 O O . PHE A 1 78 ? 1.055 6.200 -15.567 1.00 87.44 78 PHE A O 1
ATOM 625 N N . VAL A 1 79 ? 0.943 7.265 -13.590 1.00 86.69 79 VAL A N 1
ATOM 626 C CA . VAL A 1 79 ? -0.258 6.584 -13.095 1.00 86.69 79 VAL A CA 1
ATOM 627 C C . VAL A 1 79 ? -1.455 7.440 -13.496 1.00 86.69 79 VAL A C 1
ATOM 629 O O . VAL A 1 79 ? -1.754 8.443 -12.848 1.00 86.69 79 VAL A O 1
ATOM 632 N N . THR A 1 80 ? -2.095 7.097 -14.611 1.00 84.12 80 THR A N 1
ATOM 633 C CA . THR A 1 80 ? -3.118 7.946 -15.242 1.00 84.12 80 THR A CA 1
ATOM 634 C C . THR A 1 80 ? -4.531 7.410 -15.057 1.00 84.12 80 THR A C 1
ATOM 636 O O . THR A 1 80 ? -5.470 8.199 -14.961 1.00 84.12 80 THR A O 1
ATOM 639 N N . ASN A 1 81 ? -4.687 6.089 -14.949 1.00 82.38 81 ASN A N 1
ATOM 640 C CA . ASN A 1 81 ? -5.973 5.415 -14.816 1.00 82.38 81 ASN A CA 1
ATOM 641 C C . ASN A 1 81 ? -5.926 4.430 -13.640 1.00 82.38 81 ASN A C 1
ATOM 643 O O . ASN A 1 81 ? -5.994 3.218 -13.838 1.00 82.38 81 ASN A O 1
ATOM 647 N N . PRO A 1 82 ? -5.792 4.914 -12.393 1.00 75.25 82 PRO A N 1
ATOM 648 C CA . PRO A 1 82 ? -5.691 4.019 -11.259 1.00 75.25 82 PRO A CA 1
ATOM 649 C C . PRO A 1 82 ? -7.022 3.297 -11.014 1.00 75.25 82 PRO A C 1
ATOM 651 O O . PRO A 1 82 ? -8.110 3.881 -11.035 1.00 75.25 82 PRO A O 1
ATOM 654 N N . HIS A 1 83 ? -6.929 2.005 -10.727 1.00 72.19 83 HIS A N 1
ATOM 655 C CA . HIS A 1 83 ? -8.064 1.134 -10.463 1.00 72.19 83 HIS A CA 1
ATOM 656 C C . HIS A 1 83 ? -7.963 0.521 -9.067 1.00 72.19 83 HIS A C 1
ATOM 658 O O . HIS A 1 83 ? -6.910 0.533 -8.427 1.00 72.19 83 HIS A O 1
ATOM 664 N N . ALA A 1 84 ? -9.080 0.001 -8.557 1.00 66.25 84 ALA A N 1
ATOM 665 C CA . ALA A 1 84 ? -9.052 -0.747 -7.308 1.00 66.25 84 ALA A CA 1
ATOM 666 C C . ALA A 1 84 ? -8.185 -2.004 -7.489 1.00 66.25 84 ALA A C 1
ATOM 668 O O . ALA A 1 84 ? -8.409 -2.777 -8.421 1.00 66.25 84 ALA A O 1
ATOM 669 N N . LEU A 1 85 ? -7.217 -2.213 -6.592 1.00 65.88 85 LEU A N 1
ATOM 670 C CA . LEU A 1 85 ? -6.388 -3.418 -6.592 1.00 65.88 85 LEU A CA 1
ATOM 671 C C . LEU A 1 85 ? -7.268 -4.684 -6.616 1.00 65.88 85 LEU A C 1
ATOM 673 O O . LEU A 1 85 ? -8.224 -4.772 -5.834 1.00 65.88 85 LEU A O 1
ATOM 677 N N . PRO A 1 86 ? -6.954 -5.686 -7.459 1.00 58.81 86 PRO A N 1
ATOM 678 C CA . PRO A 1 86 ? -7.649 -6.962 -7.425 1.00 58.81 86 PRO A CA 1
ATOM 679 C C . PRO A 1 86 ? -7.374 -7.627 -6.075 1.00 58.81 86 PRO A C 1
ATOM 681 O O . PRO A 1 86 ? -6.241 -7.978 -5.744 1.00 58.81 86 PRO A O 1
ATOM 684 N N . THR A 1 87 ? -8.423 -7.777 -5.272 1.00 62.88 87 THR A N 1
ATOM 685 C CA . THR A 1 87 ? -8.332 -8.353 -3.930 1.00 62.88 87 THR A CA 1
ATOM 686 C C . THR A 1 87 ? -9.200 -9.604 -3.846 1.00 62.88 87 THR A C 1
ATOM 688 O O . THR A 1 87 ? -10.368 -9.596 -4.227 1.00 62.88 87 THR A O 1
ATOM 691 N N . SER A 1 88 ? -8.638 -10.705 -3.340 1.00 62.75 88 SER A N 1
ATOM 692 C CA . SER A 1 88 ? -9.363 -11.955 -3.078 1.00 62.75 88 SER A CA 1
ATOM 693 C C . SER A 1 88 ? -10.114 -11.875 -1.747 1.00 62.75 88 SER A C 1
ATOM 695 O O . SER A 1 88 ? -9.868 -12.639 -0.812 1.00 62.75 88 SER A O 1
ATOM 697 N N . LEU A 1 89 ? -11.000 -10.886 -1.626 1.00 72.44 89 LEU A N 1
ATOM 698 C CA . LEU A 1 89 ? -11.761 -10.676 -0.401 1.00 72.44 89 LEU A CA 1
ATOM 699 C C . LEU A 1 89 ? -12.939 -11.646 -0.321 1.00 72.44 89 LEU A C 1
ATOM 701 O O . LEU A 1 89 ? -13.685 -11.843 -1.277 1.00 72.44 89 LEU A O 1
ATOM 705 N N . GLY A 1 90 ? -13.121 -12.227 0.860 1.00 76.81 90 GLY A N 1
ATOM 706 C CA . GLY A 1 90 ? -14.294 -13.015 1.197 1.00 76.81 90 GLY A CA 1
ATOM 707 C C . GLY A 1 90 ? -15.524 -12.143 1.454 1.00 76.81 90 GLY A C 1
ATOM 708 O O . GLY A 1 90 ? -15.427 -10.946 1.747 1.00 76.81 90 GLY A O 1
ATOM 709 N N . ALA A 1 91 ? -16.695 -12.779 1.393 1.00 83.25 91 ALA A N 1
ATOM 710 C CA . ALA A 1 91 ? -17.972 -12.146 1.692 1.00 83.25 91 ALA A CA 1
ATOM 711 C C . ALA A 1 91 ? -18.083 -11.722 3.168 1.00 83.25 91 ALA A C 1
ATOM 713 O O . ALA A 1 91 ? -17.540 -12.357 4.076 1.00 83.25 91 ALA A O 1
ATOM 714 N N . LEU A 1 92 ? -18.834 -10.648 3.405 1.00 84.56 92 LEU A N 1
ATOM 715 C CA . LEU A 1 92 ? -19.136 -10.139 4.741 1.00 84.56 92 LEU A CA 1
ATOM 716 C C . LEU A 1 92 ? -20.373 -10.825 5.319 1.00 84.56 92 LEU A C 1
ATOM 718 O O . LEU A 1 92 ? -21.366 -11.022 4.621 1.00 84.56 92 LEU A O 1
ATOM 722 N N . SER A 1 93 ? -20.342 -11.122 6.619 1.00 88.31 93 SER A N 1
ATOM 723 C CA . SER A 1 93 ? -21.552 -11.526 7.336 1.00 88.31 93 SER A CA 1
ATOM 724 C C . SER A 1 93 ? -22.452 -10.312 7.602 1.00 88.31 93 SER A C 1
ATOM 726 O O . SER A 1 93 ? -21.969 -9.184 7.753 1.00 88.31 93 SER A O 1
ATOM 728 N N . ALA A 1 94 ? -23.764 -10.537 7.700 1.00 88.44 94 ALA A N 1
ATOM 729 C CA . ALA A 1 94 ? -24.733 -9.472 7.962 1.00 88.44 94 ALA A CA 1
ATOM 730 C C . ALA A 1 94 ? -24.477 -8.774 9.311 1.00 88.44 94 ALA A C 1
ATOM 732 O O . ALA A 1 94 ? -24.613 -7.558 9.421 1.00 88.44 94 ALA A O 1
ATOM 733 N N . GLU A 1 95 ? -24.036 -9.520 10.326 1.00 89.25 95 GLU A N 1
ATOM 734 C CA . GLU A 1 95 ? -23.731 -8.979 11.652 1.00 89.25 95 GLU A CA 1
ATOM 735 C C . GLU A 1 95 ? -22.464 -8.114 11.649 1.00 89.25 95 GLU A C 1
ATOM 737 O O . GLU A 1 95 ? -22.362 -7.157 12.417 1.00 89.25 95 GLU A O 1
ATOM 742 N N . MET A 1 96 ? -21.490 -8.437 10.789 1.00 88.81 96 MET A N 1
ATOM 743 C CA . MET A 1 96 ? -20.302 -7.604 10.593 1.00 88.81 96 MET A CA 1
ATOM 744 C C . MET A 1 96 ? -20.682 -6.272 9.949 1.00 88.81 96 MET A C 1
ATOM 746 O O . MET A 1 96 ? -20.226 -5.217 10.393 1.00 88.81 96 MET A O 1
ATOM 750 N N . LEU A 1 97 ? -21.535 -6.323 8.924 1.00 89.19 97 LEU A N 1
ATOM 751 C CA . LEU A 1 97 ? -22.012 -5.137 8.222 1.00 89.19 97 LEU A CA 1
ATOM 752 C C . LEU A 1 97 ? -22.832 -4.227 9.152 1.00 89.19 97 LEU A C 1
ATOM 754 O O . LEU A 1 97 ? -22.595 -3.020 9.183 1.00 89.19 97 LEU A O 1
ATOM 758 N N . ASP A 1 98 ? -23.729 -4.785 9.971 1.00 88.94 98 ASP A N 1
ATOM 759 C CA . ASP A 1 98 ? -24.501 -4.016 10.961 1.00 88.94 98 ASP A CA 1
ATOM 760 C C . ASP A 1 98 ? -23.587 -3.308 11.980 1.00 88.94 98 ASP A C 1
ATOM 762 O O . ASP A 1 98 ? -23.703 -2.101 12.209 1.00 88.94 98 ASP A O 1
ATOM 766 N N . ALA A 1 99 ? -22.587 -4.013 12.519 1.00 88.94 99 ALA A N 1
ATOM 767 C CA . ALA A 1 99 ? -21.629 -3.408 13.442 1.00 88.94 99 ALA A CA 1
ATOM 768 C C . ALA A 1 99 ? -20.792 -2.292 12.774 1.00 88.94 99 ALA A C 1
ATOM 770 O O . ALA A 1 99 ? -20.531 -1.254 13.388 1.00 88.94 99 ALA A O 1
ATOM 771 N N . LEU A 1 100 ? -20.409 -2.464 11.503 1.00 90.00 100 LEU A N 1
ATOM 772 C CA . LEU A 1 100 ? -19.662 -1.462 10.735 1.00 90.00 100 LEU A CA 1
ATOM 773 C C . LEU A 1 100 ? -20.487 -0.227 10.405 1.00 90.00 100 LEU A C 1
ATOM 775 O O . LEU A 1 100 ? -19.998 0.881 10.604 1.00 90.00 100 LEU A O 1
ATOM 779 N N . THR A 1 101 ? -21.734 -0.392 9.966 1.00 88.38 101 THR A N 1
ATOM 780 C CA . THR A 1 101 ? -22.643 0.741 9.715 1.00 88.38 101 THR A CA 1
ATOM 781 C C . THR A 1 101 ? -22.922 1.551 10.979 1.00 88.38 101 THR A C 1
ATOM 783 O O . THR A 1 101 ? -23.190 2.749 10.905 1.00 88.38 101 THR A O 1
ATOM 786 N N . GLY A 1 102 ? -22.799 0.939 12.162 1.00 87.56 102 GLY A N 1
ATOM 787 C CA . GLY A 1 102 ? -22.832 1.669 13.425 1.00 87.56 102 GLY A CA 1
ATOM 788 C C . GLY A 1 102 ? -21.601 2.524 13.715 1.00 87.56 102 GLY A C 1
ATOM 789 O O . GLY A 1 102 ? -21.732 3.545 14.391 1.00 87.56 102 GLY A O 1
ATOM 790 N N . LEU A 1 103 ? -20.432 2.144 13.198 1.00 88.88 103 LEU A N 1
ATOM 791 C CA . LEU A 1 103 ? -19.193 2.918 13.311 1.00 88.88 103 LEU A CA 1
ATOM 792 C C . LEU A 1 103 ? -19.038 3.953 12.193 1.00 88.88 103 LEU A C 1
ATOM 794 O O . LEU A 1 103 ? -18.512 5.040 12.431 1.00 88.88 103 LEU A O 1
ATOM 798 N N . PHE A 1 104 ? -19.502 3.605 10.996 1.00 90.00 104 PHE A N 1
ATOM 799 C CA . PHE A 1 104 ? -19.392 4.373 9.764 1.00 90.00 104 PHE A CA 1
ATOM 800 C C . PHE A 1 104 ? -20.773 4.469 9.104 1.00 90.00 104 PHE A C 1
ATOM 802 O O . PHE A 1 104 ? -21.096 3.674 8.219 1.00 90.00 104 PHE A O 1
ATOM 809 N N . PRO A 1 105 ? -21.617 5.418 9.539 1.00 87.12 105 PRO A N 1
ATOM 810 C CA . PRO A 1 105 ? -22.964 5.544 9.008 1.00 87.12 105 PRO A CA 1
ATOM 811 C C . PRO A 1 105 ? -22.912 5.969 7.534 1.00 87.12 105 PRO A C 1
ATOM 813 O O . PRO A 1 105 ? -22.226 6.949 7.211 1.00 87.12 105 PRO A O 1
ATOM 816 N N . PRO A 1 106 ? -23.653 5.303 6.629 1.00 78.38 106 PRO A N 1
ATOM 817 C CA . PRO A 1 106 ? -23.777 5.769 5.257 1.00 78.38 106 PRO A CA 1
ATOM 818 C C . PRO A 1 106 ? -24.401 7.167 5.299 1.00 78.38 106 PRO A C 1
ATOM 820 O O . PRO A 1 106 ? -25.458 7.353 5.892 1.00 78.38 106 PRO A O 1
ATOM 823 N N . GLN A 1 107 ? -23.733 8.147 4.686 1.00 77.81 107 GLN A N 1
ATOM 824 C CA . GLN A 1 107 ? -24.081 9.582 4.650 1.00 77.81 107 GLN A CA 1
ATOM 825 C C . GLN A 1 107 ? -23.575 10.471 5.798 1.00 77.81 107 GLN A C 1
ATOM 827 O O . GLN A 1 107 ? -23.625 11.691 5.641 1.00 77.81 107 GLN A O 1
ATOM 832 N N . GLN A 1 108 ? -23.016 9.935 6.889 1.00 87.19 108 GLN A N 1
ATOM 833 C CA . GLN A 1 108 ? -22.426 10.777 7.938 1.00 87.19 108 GLN A CA 1
ATOM 834 C C . GLN A 1 108 ? -20.893 10.719 7.898 1.00 87.19 108 GLN A C 1
ATOM 836 O O . GLN A 1 108 ? -20.315 9.653 8.109 1.00 87.19 108 GLN A O 1
ATOM 841 N N . PRO A 1 109 ? -20.205 11.851 7.664 1.00 89.81 109 PRO A N 1
ATOM 842 C CA . PRO A 1 109 ? -18.758 11.895 7.784 1.00 89.81 109 PRO A CA 1
ATOM 843 C C . PRO A 1 109 ? -18.324 11.658 9.233 1.00 89.81 109 PRO A C 1
ATOM 845 O O . PRO A 1 109 ? -18.917 12.188 10.175 1.00 89.81 109 PRO A O 1
ATOM 848 N N . VAL A 1 110 ? -17.264 10.878 9.408 1.00 92.69 110 VAL A N 1
ATOM 849 C CA . VAL A 1 110 ? -16.731 10.493 10.713 1.00 92.69 110 VAL A CA 1
ATOM 850 C C . VAL A 1 110 ? -15.381 11.158 10.931 1.00 92.69 110 VAL A C 1
ATOM 852 O O . VAL A 1 110 ? -14.490 11.096 10.084 1.00 92.69 110 VAL A O 1
ATOM 855 N N . GLU A 1 111 ? -15.203 11.786 12.092 1.00 93.50 111 GLU A N 1
ATOM 856 C CA . GLU A 1 111 ? -13.927 12.398 12.440 1.00 93.50 111 GLU A CA 1
ATOM 857 C C . GLU A 1 111 ? -12.918 11.377 12.968 1.00 93.50 111 GLU A C 1
ATOM 859 O O . GLU A 1 111 ? -13.121 10.693 13.981 1.00 93.50 111 GLU A O 1
ATOM 864 N N . MET A 1 112 ? -11.759 11.368 12.325 1.00 94.56 112 MET A N 1
ATOM 865 C CA . MET A 1 112 ? -10.610 10.563 12.689 1.00 94.56 112 MET A CA 1
ATOM 866 C C . MET A 1 112 ? -9.399 11.446 12.986 1.00 94.56 112 MET A C 1
ATOM 868 O O . MET A 1 112 ? -9.327 12.624 12.626 1.00 94.56 112 MET A O 1
ATOM 872 N N . LYS A 1 113 ? -8.427 10.875 13.691 1.00 93.56 113 LYS A N 1
ATOM 873 C CA . LYS A 1 113 ? -7.128 11.494 13.936 1.00 93.56 113 LYS A CA 1
ATOM 874 C C . LYS A 1 113 ? -6.033 10.591 13.397 1.00 93.56 113 LYS A C 1
ATOM 876 O O . LYS A 1 113 ? -5.935 9.436 13.811 1.00 93.56 113 LYS A O 1
ATOM 881 N N . SER A 1 114 ? -5.183 11.147 12.543 1.00 93.00 114 SER A N 1
ATOM 882 C CA . SER A 1 114 ? -3.951 10.497 12.121 1.00 93.00 114 SER A CA 1
ATOM 883 C C . SER A 1 114 ? -2.978 10.398 13.290 1.00 93.00 114 SER A C 1
ATOM 885 O O . SER A 1 114 ? -2.729 11.375 14.005 1.00 93.00 114 SER A O 1
ATOM 887 N N . LYS A 1 115 ? -2.406 9.214 13.503 1.00 92.38 115 LYS A N 1
ATOM 888 C CA . LYS A 1 115 ? -1.312 9.023 14.461 1.00 92.38 115 LYS A CA 1
ATOM 889 C C . LYS A 1 115 ? 0.053 9.312 13.844 1.00 92.38 115 LYS A C 1
ATOM 891 O O . LYS A 1 115 ? 0.978 9.641 14.591 1.00 92.38 115 LYS A O 1
ATOM 896 N N . VAL A 1 116 ? 0.175 9.252 12.517 1.00 89.06 116 VAL A N 1
ATOM 897 C CA . VAL A 1 116 ? 1.421 9.564 11.812 1.00 89.06 116 VAL A CA 1
ATOM 898 C C . VAL A 1 116 ? 1.597 11.077 11.664 1.00 89.06 116 VAL A C 1
ATOM 900 O O . VAL A 1 116 ? 2.605 11.608 12.124 1.00 89.06 116 VAL A O 1
ATOM 903 N N . THR A 1 117 ? 0.632 11.805 11.095 1.00 87.38 117 THR A N 1
ATOM 904 C CA . THR A 1 117 ? 0.723 13.273 10.926 1.00 87.38 117 THR A CA 1
ATOM 905 C C . THR A 1 117 ? 0.236 14.048 12.144 1.00 87.38 117 THR A C 1
ATOM 907 O O . THR A 1 117 ? 0.642 15.187 12.348 1.00 87.38 117 THR A O 1
ATOM 910 N N . GLY A 1 118 ? -0.653 13.460 12.948 1.00 89.25 118 GLY A N 1
ATOM 911 C CA . GLY A 1 118 ? -1.345 14.169 14.025 1.00 89.25 118 GLY A CA 1
ATOM 912 C C . GLY A 1 118 ? -2.559 14.982 13.565 1.00 89.25 118 GLY A C 1
ATOM 913 O O . GLY A 1 118 ? -3.267 15.513 14.427 1.00 89.25 118 GLY A O 1
ATOM 914 N N . SER A 1 119 ? -2.824 15.067 12.255 1.00 90.12 119 SER A N 1
ATOM 915 C CA . SER A 1 119 ? -3.931 15.851 11.705 1.00 90.12 119 SER A CA 1
ATOM 916 C C . SER A 1 119 ? -5.289 15.221 12.013 1.00 90.12 119 SER A C 1
ATOM 918 O O . SER A 1 119 ? -5.427 14.010 12.214 1.00 90.12 119 SER A O 1
ATOM 920 N N . SER A 1 120 ? -6.307 16.076 12.069 1.00 91.12 120 SER A N 1
ATOM 921 C CA . SER A 1 120 ? -7.698 15.632 12.046 1.00 91.12 120 SER A CA 1
ATOM 922 C C . SER A 1 120 ? -8.119 15.417 10.602 1.00 91.12 120 SER A C 1
ATOM 924 O O . SER A 1 120 ? -7.814 16.250 9.754 1.00 91.12 120 SER A O 1
ATOM 926 N N . ILE A 1 121 ? -8.797 14.307 10.339 1.00 90.81 121 ILE A N 1
ATOM 927 C CA . ILE A 1 121 ? -9.256 13.923 9.007 1.00 90.81 121 ILE A CA 1
ATOM 928 C C . ILE A 1 121 ? -10.727 13.561 9.132 1.00 90.81 121 ILE A C 1
ATOM 930 O O . ILE A 1 121 ? -11.104 12.832 10.050 1.00 90.81 121 ILE A O 1
ATOM 934 N N . THR A 1 122 ? -11.545 14.055 8.216 1.00 90.88 122 THR A N 1
ATOM 935 C CA . THR A 1 122 ? -12.936 13.632 8.108 1.00 90.88 122 THR A CA 1
ATOM 936 C C . THR A 1 122 ? -13.024 12.557 7.039 1.00 90.88 122 THR A C 1
ATOM 938 O O . THR A 1 122 ? -12.501 12.731 5.940 1.00 90.88 122 THR A O 1
ATOM 941 N N . VAL A 1 123 ? -13.654 11.435 7.368 1.00 90.44 123 VAL A N 1
ATOM 942 C CA . VAL A 1 123 ? -13.775 10.282 6.479 1.00 90.44 123 VAL A CA 1
ATOM 943 C C . VAL A 1 123 ? -15.247 10.029 6.193 1.00 90.44 123 VAL A C 1
ATOM 945 O O . VAL A 1 123 ? -16.036 9.826 7.114 1.00 90.44 123 VAL A O 1
ATOM 948 N N . ARG A 1 124 ? -15.627 10.037 4.918 1.00 89.81 124 ARG A N 1
ATOM 949 C CA . ARG A 1 124 ? -16.963 9.664 4.458 1.00 89.81 124 ARG A CA 1
ATOM 950 C C . ARG A 1 124 ? -16.945 8.215 3.988 1.00 89.81 124 ARG A C 1
ATOM 952 O O . ARG A 1 124 ? -16.147 7.859 3.129 1.00 89.81 124 ARG A O 1
ATOM 959 N N . PHE A 1 125 ? -17.826 7.396 4.546 1.00 89.06 125 PHE A N 1
ATOM 960 C CA . PHE A 1 125 ? -18.010 6.011 4.124 1.00 89.06 125 PHE A CA 1
ATOM 961 C C . PHE A 1 125 ? -18.629 5.944 2.724 1.00 89.06 125 PHE A C 1
ATOM 963 O O . PHE A 1 125 ? -19.588 6.672 2.448 1.00 89.06 125 PHE A O 1
ATOM 970 N N . LEU A 1 126 ? -18.090 5.070 1.873 1.00 86.06 126 LEU A N 1
ATOM 971 C CA . LEU A 1 126 ? -18.644 4.763 0.556 1.00 86.06 126 LEU A CA 1
ATOM 972 C C . LEU A 1 126 ? -19.253 3.360 0.563 1.00 86.06 126 LEU A C 1
ATOM 974 O O . LEU A 1 126 ? -20.460 3.217 0.387 1.00 86.06 126 LEU A O 1
ATOM 978 N N . GLU A 1 127 ? -18.438 2.343 0.839 1.00 86.25 127 GLU A N 1
ATOM 979 C CA . GLU A 1 127 ? -18.868 0.944 0.852 1.00 86.25 127 GLU A CA 1
ATOM 980 C C . GLU A 1 127 ? -17.953 0.069 1.715 1.00 86.25 127 GLU A C 1
ATOM 982 O O . GLU A 1 127 ? -16.820 0.433 2.032 1.00 86.25 127 GLU A O 1
ATOM 987 N N . THR A 1 128 ? -18.437 -1.117 2.089 1.00 86.44 128 THR A N 1
ATOM 988 C CA . THR A 1 128 ? -17.581 -2.162 2.670 1.00 86.44 128 THR A CA 1
ATOM 989 C C . THR A 1 128 ? -17.238 -3.154 1.568 1.00 86.44 128 THR A C 1
ATOM 991 O O . THR A 1 128 ? -18.146 -3.683 0.938 1.00 86.44 128 THR A O 1
ATOM 994 N N . VAL A 1 129 ? -15.948 -3.394 1.337 1.00 82.81 129 VAL A N 1
ATOM 995 C CA . VAL A 1 129 ? -15.474 -4.160 0.174 1.00 82.81 129 VAL A CA 1
ATOM 996 C C . VAL A 1 129 ? -15.491 -5.662 0.455 1.00 82.81 129 VAL A C 1
ATOM 998 O O . VAL A 1 129 ? -15.968 -6.443 -0.358 1.00 82.81 129 VAL A O 1
ATOM 1001 N N . GLY A 1 130 ? -14.992 -6.083 1.620 1.00 83.44 130 GLY A N 1
ATOM 1002 C CA . GLY A 1 130 ? -14.935 -7.501 1.969 1.00 83.44 130 GLY A CA 1
ATOM 1003 C C . GLY A 1 130 ? -13.992 -7.813 3.125 1.00 83.44 130 GLY A C 1
A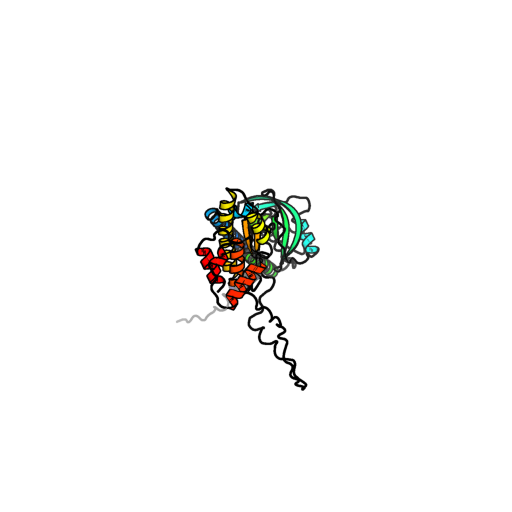TOM 1004 O O . GLY A 1 130 ? -13.526 -6.911 3.828 1.00 83.44 130 GLY A O 1
ATOM 1005 N N . VAL A 1 131 ? -13.730 -9.106 3.322 1.00 82.38 131 VAL A N 1
ATOM 1006 C CA . VAL A 1 131 ? -12.877 -9.631 4.398 1.00 82.38 131 VAL A CA 1
ATOM 1007 C C . VAL A 1 131 ? -11.591 -10.221 3.822 1.00 82.38 131 VAL A C 1
ATOM 1009 O O . VAL A 1 131 ? -11.644 -11.043 2.915 1.00 82.38 131 VAL A O 1
ATOM 1012 N N . SER A 1 132 ? -10.430 -9.836 4.348 1.00 76.12 132 SER A N 1
ATOM 1013 C CA . SER A 1 132 ? -9.144 -10.414 3.942 1.00 76.12 132 SER A CA 1
ATOM 1014 C C . SER A 1 132 ? -8.956 -11.843 4.457 1.00 76.12 132 SER A C 1
ATOM 1016 O O . SER A 1 132 ? -9.609 -12.278 5.411 1.00 76.12 132 SER A O 1
ATOM 1018 N N . SER A 1 133 ? -7.977 -12.551 3.891 1.00 69.38 133 SER A N 1
ATOM 1019 C CA . SER A 1 133 ? -7.585 -13.905 4.311 1.00 69.38 133 SER A CA 1
ATOM 1020 C C . SER A 1 133 ? -7.209 -14.024 5.799 1.00 69.38 133 SER A C 1
ATOM 1022 O O . SER A 1 133 ? -7.429 -15.064 6.415 1.00 69.38 133 SER A O 1
ATOM 1024 N N . TYR A 1 134 ? -6.705 -12.955 6.422 1.00 69.19 134 TYR A N 1
ATOM 1025 C CA . TYR A 1 134 ? -6.364 -12.907 7.854 1.00 69.19 134 TYR A CA 1
ATOM 1026 C C . TYR A 1 134 ? -7.465 -12.277 8.733 1.00 69.19 134 TYR A C 1
ATOM 1028 O O . TYR A 1 134 ? -7.262 -12.034 9.933 1.00 69.19 134 TYR A O 1
ATOM 1036 N N . GLY A 1 135 ? -8.654 -12.055 8.163 1.00 74.69 135 GLY A N 1
ATOM 1037 C CA . GLY A 1 135 ? -9.874 -11.684 8.879 1.00 74.69 135 GLY A CA 1
ATOM 1038 C C . GLY A 1 135 ? -10.026 -10.192 9.176 1.00 74.69 135 GLY A C 1
ATOM 1039 O O . GLY A 1 135 ? -10.778 -9.838 10.084 1.00 74.69 135 GLY A O 1
ATOM 1040 N N . SER A 1 136 ? -9.304 -9.321 8.468 1.00 84.62 136 SER A N 1
ATOM 1041 C CA . SER A 1 136 ? -9.565 -7.876 8.494 1.00 84.62 136 SER A CA 1
ATOM 1042 C C . SER A 1 136 ? -10.711 -7.517 7.555 1.00 84.62 136 SER A C 1
ATOM 1044 O O . SER A 1 136 ? -10.955 -8.220 6.582 1.00 84.62 136 SER A O 1
ATOM 1046 N N . VAL A 1 137 ? -11.414 -6.426 7.834 1.00 88.50 137 VAL A N 1
ATOM 1047 C CA . VAL A 1 137 ? -12.454 -5.889 6.957 1.00 88.50 137 VAL A CA 1
ATOM 1048 C C . VAL A 1 137 ? -11.936 -4.643 6.271 1.00 88.50 137 VAL A C 1
ATOM 1050 O O . VAL A 1 137 ? -11.379 -3.760 6.927 1.00 88.50 137 VAL A O 1
ATOM 1053 N N . LEU A 1 138 ? -12.163 -4.569 4.966 1.00 87.88 138 LEU A N 1
ATOM 1054 C CA . LEU A 1 138 ? -11.818 -3.419 4.158 1.00 87.88 138 LEU A CA 1
ATOM 1055 C C . LEU A 1 138 ? -13.030 -2.523 3.912 1.00 87.88 138 LEU A C 1
ATOM 1057 O O . LEU A 1 138 ? -14.089 -2.983 3.483 1.00 87.88 138 LEU A O 1
ATOM 1061 N N . ILE A 1 139 ? -12.844 -1.230 4.149 1.00 89.00 139 ILE A N 1
ATOM 1062 C CA . ILE A 1 139 ? -13.867 -0.201 4.008 1.00 89.00 139 ILE A CA 1
ATOM 1063 C C . ILE A 1 139 ? -13.360 0.849 3.028 1.00 89.00 139 ILE A C 1
ATOM 1065 O O . ILE A 1 139 ? -12.303 1.435 3.256 1.00 89.00 139 ILE A O 1
ATOM 1069 N N . ARG A 1 140 ? -14.108 1.115 1.959 1.00 87.31 140 ARG A N 1
ATOM 1070 C CA . ARG A 1 140 ? -13.808 2.179 1.002 1.00 87.31 140 ARG A CA 1
ATOM 1071 C C . ARG A 1 140 ? -14.409 3.489 1.492 1.00 87.31 140 ARG A C 1
ATOM 1073 O O . ARG A 1 140 ? -15.573 3.553 1.898 1.00 87.31 140 ARG A O 1
ATOM 1080 N N . CYS A 1 141 ? -13.603 4.539 1.454 1.00 87.44 141 CYS A N 1
ATOM 1081 C CA . CYS A 1 141 ? -13.933 5.827 2.029 1.00 87.44 141 CYS A CA 1
ATOM 1082 C C . CYS A 1 141 ? -13.417 6.978 1.164 1.00 87.44 141 CYS A C 1
ATOM 1084 O O . CYS A 1 141 ? -12.439 6.846 0.440 1.00 87.44 141 CYS A O 1
ATOM 1086 N N . GLN A 1 142 ? -13.994 8.159 1.343 1.00 86.56 142 GLN A N 1
ATOM 1087 C CA . GLN A 1 142 ? -13.438 9.415 0.852 1.00 86.56 142 GLN A CA 1
ATOM 1088 C C . GLN A 1 142 ? -12.884 10.220 2.032 1.00 86.56 142 GLN A C 1
ATOM 1090 O O . GLN A 1 142 ? -13.562 10.395 3.047 1.00 86.56 142 GLN A O 1
ATOM 1095 N N . SER A 1 143 ? -11.641 10.683 1.929 1.00 82.31 143 SER A N 1
ATOM 1096 C CA . SER A 1 143 ? -10.967 11.468 2.971 1.00 82.31 143 SER A CA 1
ATOM 1097 C C . SER A 1 143 ? -11.088 12.959 2.662 1.00 82.31 143 SER A C 1
ATOM 1099 O O . SER A 1 143 ? -11.027 13.351 1.513 1.00 82.31 143 SER A O 1
ATOM 1101 N N . SER A 1 144 ? -11.206 13.824 3.668 1.00 78.94 144 SER A N 1
ATOM 1102 C CA . SER A 1 144 ? -11.145 15.280 3.457 1.00 78.94 144 SER A CA 1
ATOM 1103 C C . SER A 1 144 ? -9.723 15.802 3.223 1.00 78.94 144 SER A C 1
ATOM 1105 O O . SER A 1 144 ? -9.543 16.945 2.822 1.00 78.94 144 SER A O 1
ATOM 1107 N N . ALA A 1 145 ? -8.708 15.008 3.576 1.00 70.06 145 ALA A N 1
ATOM 1108 C CA . ALA A 1 145 ? -7.299 15.384 3.454 1.00 70.06 145 ALA A CA 1
ATOM 1109 C C . ALA A 1 145 ? -6.712 15.098 2.062 1.00 70.06 145 ALA A C 1
ATOM 1111 O O . ALA A 1 145 ? -5.621 15.570 1.761 1.00 70.06 145 ALA A O 1
ATOM 1112 N N . GLU A 1 146 ? -7.408 14.308 1.250 1.00 67.25 146 GLU A N 1
ATOM 1113 C CA . GLU A 1 146 ? -6.981 13.863 -0.077 1.00 67.25 146 GLU A CA 1
ATOM 1114 C C . GLU A 1 146 ? -8.185 13.999 -1.006 1.00 67.25 146 GLU A C 1
ATOM 1116 O O . GLU A 1 146 ? -9.308 13.767 -0.575 1.00 67.25 146 GLU A O 1
ATOM 1121 N N . ALA A 1 147 ? -7.979 14.397 -2.260 1.00 59.22 147 ALA A N 1
ATOM 1122 C CA . ALA A 1 147 ? -9.084 14.467 -3.219 1.00 59.22 147 ALA A CA 1
ATOM 1123 C C . ALA A 1 147 ? -9.639 13.070 -3.568 1.00 59.22 147 ALA A C 1
ATOM 1125 O O . ALA A 1 147 ? -10.781 12.945 -4.010 1.00 59.22 147 ALA A O 1
ATOM 1126 N N . GLU A 1 148 ? -8.838 12.030 -3.334 1.00 65.25 148 GLU A N 1
ATOM 1127 C CA . GLU A 1 148 ? -9.076 10.669 -3.795 1.00 65.25 148 GLU A CA 1
ATOM 1128 C C . GLU A 1 148 ? -9.701 9.757 -2.734 1.00 65.25 148 GLU A C 1
ATOM 1130 O O . GLU A 1 148 ? -9.714 10.024 -1.523 1.00 65.25 148 GLU A O 1
ATOM 1135 N N . GLU A 1 149 ? -10.252 8.646 -3.220 1.00 77.25 149 GLU A N 1
ATOM 1136 C CA . GLU A 1 149 ? -10.764 7.579 -2.376 1.00 77.25 149 GLU A CA 1
ATOM 1137 C C . GLU A 1 149 ? -9.604 6.854 -1.686 1.00 77.25 149 GLU A C 1
ATOM 1139 O O . GLU A 1 149 ? -8.593 6.504 -2.288 1.00 77.25 149 GLU A O 1
ATOM 1144 N N . CYS A 1 150 ? -9.768 6.574 -0.401 1.00 78.38 150 CYS A N 1
ATOM 1145 C CA . CYS A 1 150 ? -8.855 5.739 0.362 1.00 78.38 150 CYS A CA 1
ATOM 1146 C C . CYS A 1 150 ? -9.608 4.539 0.920 1.00 78.38 150 CYS A C 1
ATOM 1148 O O . CYS A 1 150 ? -10.838 4.470 0.874 1.00 78.38 150 CYS A O 1
ATOM 1150 N N . SER A 1 151 ? -8.881 3.596 1.509 1.00 85.62 151 SER A N 1
ATOM 1151 C CA . SER A 1 151 ? -9.545 2.577 2.311 1.00 85.62 151 SER A CA 1
ATOM 1152 C C . SER A 1 151 ? -8.996 2.441 3.703 1.00 85.62 151 SER A C 1
ATOM 1154 O O . SER A 1 151 ? -7.836 2.734 3.997 1.00 85.62 151 SER A O 1
ATOM 1156 N N . LEU A 1 152 ? -9.900 2.022 4.574 1.00 90.31 152 LEU A N 1
ATOM 1157 C CA . LEU A 1 152 ? -9.643 1.738 5.959 1.00 90.31 152 LEU A CA 1
ATOM 1158 C C . LEU A 1 152 ? -9.760 0.245 6.165 1.00 90.31 152 LEU A C 1
ATOM 1160 O O . LEU A 1 152 ? -10.797 -0.363 5.918 1.00 90.31 152 LEU A O 1
ATOM 1164 N N . GLU A 1 153 ? -8.686 -0.329 6.665 1.00 90.19 153 GLU A N 1
ATOM 1165 C CA . GLU A 1 153 ? -8.662 -1.704 7.096 1.00 90.19 153 GLU A CA 1
ATOM 1166 C C . GLU A 1 153 ? -8.861 -1.765 8.614 1.00 90.19 153 GLU A C 1
ATOM 1168 O O . GLU A 1 153 ? -8.105 -1.173 9.396 1.00 90.19 153 GLU A O 1
ATOM 1173 N N . ALA A 1 154 ? -9.902 -2.488 9.018 1.00 91.38 154 ALA A N 1
ATOM 1174 C CA . ALA A 1 154 ? -10.315 -2.694 10.397 1.00 91.38 154 ALA A CA 1
ATOM 1175 C C . ALA A 1 154 ? -10.161 -4.166 10.801 1.00 91.38 154 ALA A C 1
ATOM 1177 O O . ALA A 1 154 ? -10.265 -5.067 9.976 1.00 91.38 154 ALA A O 1
ATOM 1178 N N . PHE A 1 155 ? -9.954 -4.433 12.090 1.00 89.25 155 PHE A N 1
ATOM 1179 C CA . PHE A 1 155 ? -9.659 -5.781 12.593 1.00 89.25 155 PHE A CA 1
ATOM 1180 C C . PHE A 1 155 ? -10.737 -6.226 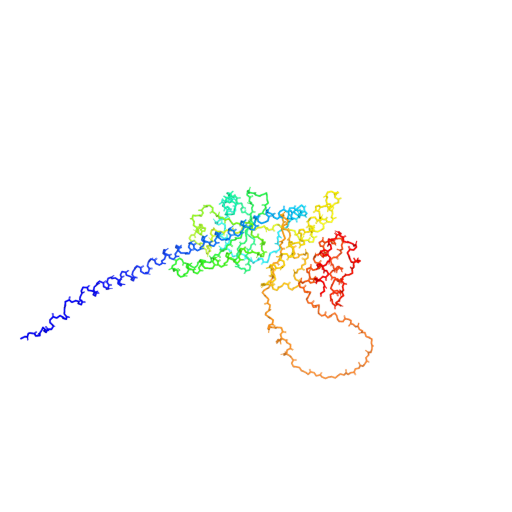13.573 1.00 89.25 155 PHE A C 1
ATOM 1182 O O . PHE A 1 155 ? -10.584 -6.017 14.780 1.00 89.25 155 PHE A O 1
ATOM 1189 N N . PRO A 1 156 ? -11.854 -6.788 13.084 1.00 89.12 156 PRO A N 1
ATOM 1190 C CA . PRO A 1 156 ? -12.929 -7.206 13.960 1.00 89.12 156 PRO A CA 1
ATOM 1191 C C . PRO A 1 156 ? -12.474 -8.340 14.872 1.00 89.12 156 PRO A C 1
ATOM 1193 O O . PRO A 1 156 ? -11.818 -9.302 14.467 1.00 89.12 156 PRO A O 1
ATOM 1196 N N . VAL A 1 157 ? -12.900 -8.260 16.125 1.00 86.31 157 VAL A N 1
ATOM 1197 C CA . VAL A 1 157 ? -12.784 -9.353 17.078 1.00 86.31 157 VAL A CA 1
ATOM 1198 C C . VAL A 1 157 ? -14.186 -9.827 17.409 1.00 86.31 157 VAL A C 1
ATOM 1200 O O . VAL A 1 157 ? -15.035 -9.043 17.832 1.00 86.31 157 VAL A O 1
ATOM 1203 N N . THR A 1 158 ? -14.433 -11.123 17.224 1.00 81.25 158 THR A N 1
ATOM 1204 C CA . THR A 1 158 ? -15.693 -11.762 17.618 1.00 81.25 158 THR A CA 1
ATOM 1205 C C . THR A 1 158 ? -15.966 -11.475 19.094 1.00 81.25 158 THR A C 1
ATOM 1207 O O . THR A 1 158 ? -15.036 -11.490 19.909 1.00 81.25 158 THR A O 1
ATOM 1210 N N . ASN A 1 159 ? -17.225 -11.218 19.442 1.00 68.81 159 ASN A N 1
ATOM 1211 C CA . ASN A 1 159 ? -17.658 -10.864 20.789 1.00 68.81 159 ASN A CA 1
ATOM 1212 C C . ASN A 1 159 ? -18.253 -12.073 21.543 1.00 68.81 159 ASN A C 1
ATOM 1214 O O . ASN A 1 159 ? -19.471 -12.212 21.632 1.00 68.81 159 ASN A O 1
ATOM 1218 N N . PRO A 1 160 ? -17.445 -12.971 22.136 1.00 54.03 160 PRO A N 1
ATOM 1219 C CA . PRO A 1 160 ? -17.943 -13.882 23.148 1.00 54.03 160 PRO A CA 1
ATOM 1220 C C . PRO A 1 160 ? -18.145 -13.081 24.434 1.00 54.03 160 PRO A C 1
ATOM 1222 O O . PRO A 1 160 ? -17.176 -12.756 25.110 1.00 54.03 160 PRO A O 1
ATOM 1225 N N . SER A 1 161 ? -19.401 -12.749 24.736 1.00 54.56 161 SER A N 1
ATOM 1226 C CA . SER A 1 161 ? -19.944 -12.298 26.027 1.00 54.56 161 SER A CA 1
ATOM 1227 C C . SER A 1 161 ? -18.928 -11.830 27.093 1.00 54.56 161 SER A C 1
ATOM 1229 O O . SER A 1 161 ? -18.118 -12.619 27.582 1.00 54.56 161 SER A O 1
ATOM 1231 N N . LEU A 1 162 ? -19.090 -10.588 27.564 1.00 51.66 162 LEU A N 1
ATOM 1232 C CA . LEU A 1 162 ? -18.336 -9.839 28.599 1.00 51.66 162 LEU A CA 1
ATOM 1233 C C . LEU A 1 162 ? -18.035 -10.535 29.955 1.00 51.66 162 LEU A C 1
ATOM 1235 O O . LEU A 1 162 ? -17.606 -9.884 30.905 1.00 51.66 162 LEU A O 1
ATOM 1239 N N . ARG A 1 163 ? -18.273 -11.837 30.113 1.00 48.94 163 ARG A N 1
ATOM 1240 C CA . ARG A 1 163 ? -18.382 -12.501 31.416 1.00 48.94 163 ARG A CA 1
ATOM 1241 C C . ARG A 1 163 ? -17.084 -13.132 31.947 1.00 48.94 163 ARG A C 1
ATOM 1243 O O . ARG A 1 163 ? -17.085 -13.554 33.098 1.00 48.94 163 ARG A O 1
ATOM 1250 N N . SER A 1 164 ? -15.967 -13.164 31.200 1.00 54.31 164 SER A N 1
ATOM 1251 C CA . SER A 1 164 ? -14.684 -13.703 31.715 1.00 54.31 164 SER A CA 1
ATOM 1252 C C . SER A 1 164 ? -13.431 -12.898 31.314 1.00 54.31 164 SER A C 1
ATOM 1254 O O . SER A 1 164 ? -13.252 -12.517 30.157 1.00 54.31 164 SER A O 1
ATOM 1256 N N . SER A 1 165 ? -12.508 -12.686 32.264 1.00 56.06 165 SER A N 1
ATOM 1257 C CA . SER A 1 165 ? -11.230 -11.976 32.048 1.00 56.06 165 SER A CA 1
ATOM 1258 C C . SER A 1 165 ? -10.269 -12.717 31.108 1.00 56.06 165 SER A C 1
ATOM 1260 O O . SER A 1 165 ? -9.495 -12.088 30.383 1.00 56.06 165 SER A O 1
ATOM 1262 N N . ALA A 1 166 ? -10.331 -14.053 31.076 1.00 60.72 166 ALA A N 1
ATOM 1263 C CA . ALA A 1 166 ? -9.551 -14.881 30.157 1.00 60.72 166 ALA A CA 1
ATOM 1264 C C . ALA A 1 166 ? -9.989 -14.669 28.700 1.00 60.72 166 ALA A C 1
ATOM 1266 O O . ALA A 1 166 ? -9.152 -14.643 27.797 1.00 60.72 166 ALA A O 1
ATOM 1267 N N . THR A 1 167 ? -11.287 -14.452 28.487 1.00 68.56 167 THR A N 1
ATOM 1268 C CA . THR A 1 167 ? -11.864 -14.154 27.175 1.00 68.56 167 THR A CA 1
ATOM 1269 C C . THR A 1 167 ? -11.391 -12.791 26.664 1.00 68.56 167 THR A C 1
ATOM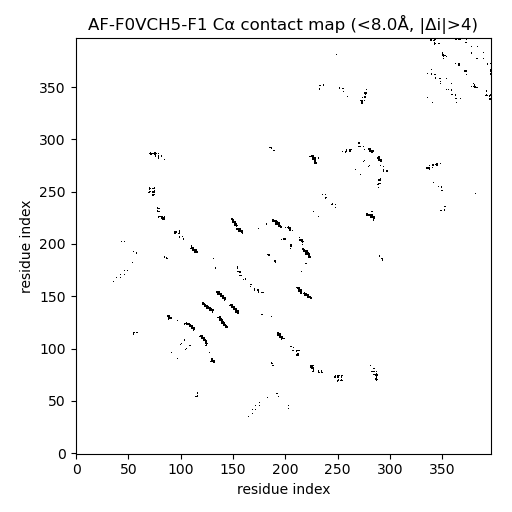 1271 O O . THR A 1 167 ? -10.873 -12.706 25.554 1.00 68.56 167 THR A O 1
ATOM 1274 N N . VAL A 1 168 ? -11.428 -11.756 27.513 1.00 68.38 168 VAL A N 1
ATOM 1275 C CA . VAL A 1 168 ? -10.915 -10.410 27.187 1.00 68.38 168 VAL A CA 1
ATOM 1276 C C . VAL A 1 168 ? -9.422 -10.445 26.846 1.00 68.38 168 VAL A C 1
ATOM 1278 O O . VAL A 1 168 ? -8.982 -9.861 25.857 1.00 68.38 168 VAL A O 1
ATOM 1281 N N . ARG A 1 169 ? -8.618 -11.189 27.617 1.00 73.12 169 ARG A N 1
ATOM 1282 C CA . ARG A 1 169 ? -7.192 -11.390 27.314 1.00 73.12 169 ARG A CA 1
ATOM 1283 C C . ARG A 1 169 ? -6.977 -11.990 25.921 1.00 73.12 169 ARG A C 1
ATOM 1285 O O . ARG A 1 169 ? -6.101 -11.524 25.195 1.00 73.12 169 ARG A O 1
ATOM 1292 N N . ARG A 1 170 ? -7.740 -13.027 25.556 1.00 77.75 170 ARG A N 1
ATOM 1293 C CA . ARG A 1 170 ? -7.642 -13.664 24.231 1.00 77.75 170 ARG A CA 1
ATOM 1294 C C . ARG A 1 170 ? -7.996 -12.682 23.113 1.00 77.75 170 ARG A C 1
ATOM 1296 O O . ARG A 1 170 ? -7.292 -12.659 22.110 1.00 77.75 170 ARG A O 1
ATOM 1303 N N . GLN A 1 171 ? -9.008 -11.838 23.314 1.00 77.06 171 GLN A N 1
ATOM 1304 C CA . GLN A 1 171 ? -9.395 -10.798 22.355 1.00 77.06 171 GLN A CA 1
ATOM 1305 C C . GLN A 1 171 ? -8.269 -9.785 22.112 1.00 77.06 171 GLN A C 1
ATOM 1307 O O . GLN A 1 171 ? -7.891 -9.564 20.965 1.00 77.06 171 GLN A O 1
ATOM 1312 N N . TYR A 1 172 ? -7.667 -9.234 23.174 1.00 78.62 172 TYR A N 1
ATOM 1313 C CA . TYR A 1 172 ? -6.531 -8.312 23.034 1.00 78.62 172 TYR A CA 1
ATOM 1314 C C . TYR A 1 172 ? -5.323 -8.967 22.356 1.00 78.62 172 TYR A C 1
ATOM 1316 O O . TYR A 1 172 ? -4.681 -8.344 21.515 1.00 78.62 172 TYR A O 1
ATOM 1324 N N . LEU A 1 173 ? -5.001 -10.217 22.703 1.00 82.75 173 LEU A N 1
ATOM 1325 C CA . LEU A 1 173 ? -3.911 -10.952 22.056 1.00 82.75 173 LEU A CA 1
ATOM 1326 C C . LEU A 1 173 ? -4.174 -11.168 20.563 1.00 82.75 173 LEU A C 1
ATOM 1328 O O . LEU A 1 173 ? -3.264 -10.965 19.762 1.00 82.75 173 LEU A O 1
ATOM 1332 N N . ARG A 1 174 ? -5.407 -11.533 20.192 1.00 82.25 174 ARG A N 1
ATOM 1333 C CA . ARG A 1 174 ? -5.813 -11.703 18.793 1.00 82.25 174 ARG A CA 1
ATOM 1334 C C . ARG A 1 174 ? -5.676 -10.395 18.018 1.00 82.25 174 ARG A C 1
ATOM 1336 O O . ARG A 1 174 ? -4.988 -10.381 17.005 1.00 82.25 174 ARG A O 1
ATOM 1343 N N . ALA A 1 175 ? -6.223 -9.304 18.556 1.00 80.94 175 ALA A N 1
ATOM 1344 C CA . ALA A 1 175 ? -6.144 -7.982 17.941 1.00 80.94 175 ALA A CA 1
ATOM 1345 C C . ALA A 1 175 ? -4.693 -7.510 17.771 1.00 80.94 175 ALA A C 1
ATOM 1347 O O . ALA A 1 175 ? -4.330 -6.997 16.721 1.00 80.94 175 ALA A O 1
ATOM 1348 N N . MET A 1 176 ? -3.830 -7.709 18.775 1.00 83.94 176 MET A N 1
ATOM 1349 C CA . MET A 1 176 ? -2.416 -7.331 18.665 1.00 83.94 176 MET A CA 1
ATOM 1350 C C . MET A 1 176 ? -1.658 -8.186 17.649 1.00 83.94 176 MET A C 1
ATOM 1352 O O . MET A 1 176 ? -0.805 -7.656 16.944 1.00 83.94 176 MET A O 1
ATOM 1356 N N . LYS A 1 177 ? -1.949 -9.493 17.565 1.00 83.56 177 LYS A N 1
ATOM 1357 C CA . LYS A 1 177 ? -1.357 -10.365 16.539 1.00 83.56 177 LYS A CA 1
ATOM 1358 C C . LYS A 1 177 ? -1.759 -9.883 15.145 1.00 83.56 177 LYS A C 1
ATOM 1360 O O . LYS A 1 177 ? -0.888 -9.715 14.306 1.00 83.56 177 LYS A O 1
ATOM 1365 N N . GLN A 1 178 ? -3.045 -9.599 14.950 1.00 78.88 178 GLN A N 1
ATOM 1366 C CA . GLN A 1 178 ? -3.584 -9.082 13.695 1.00 78.88 178 GLN A CA 1
ATOM 1367 C C . GLN A 1 178 ? -3.008 -7.708 13.317 1.00 78.88 178 GLN A C 1
ATOM 1369 O O . GLN A 1 178 ? -2.656 -7.485 12.165 1.00 78.88 178 GLN A O 1
ATOM 1374 N N . LEU A 1 179 ? -2.840 -6.803 14.287 1.00 80.06 179 LEU A N 1
ATOM 1375 C CA . LEU A 1 179 ? -2.223 -5.496 14.049 1.00 80.06 179 LEU A CA 1
ATOM 1376 C C . LEU A 1 179 ? -0.757 -5.637 13.607 1.00 80.06 179 LEU A C 1
ATOM 1378 O O . LEU A 1 179 ? -0.324 -4.936 12.701 1.00 80.06 179 LEU A O 1
ATOM 1382 N N . LYS A 1 180 ? -0.004 -6.561 14.221 1.00 79.69 180 LYS A N 1
ATOM 1383 C CA . LYS A 1 180 ? 1.387 -6.857 13.841 1.00 79.69 180 LYS A CA 1
ATOM 1384 C C . LYS A 1 180 ? 1.502 -7.461 12.447 1.00 79.69 180 LYS A C 1
ATOM 1386 O O . LYS A 1 180 ? 2.419 -7.118 11.716 1.00 79.69 180 LYS A O 1
ATOM 1391 N N . THR A 1 181 ? 0.598 -8.364 12.076 1.00 71.44 181 THR A N 1
ATOM 1392 C CA . THR A 1 181 ? 0.591 -8.921 10.716 1.00 71.44 181 THR A CA 1
ATOM 1393 C C . THR A 1 181 ? 0.197 -7.861 9.692 1.00 71.44 181 THR A C 1
ATOM 1395 O O . THR A 1 181 ? 0.735 -7.836 8.594 1.00 71.44 181 THR A O 1
ATOM 1398 N N . ALA A 1 182 ? -0.692 -6.941 10.066 1.00 68.94 182 ALA A N 1
ATOM 1399 C CA . ALA A 1 182 ? -1.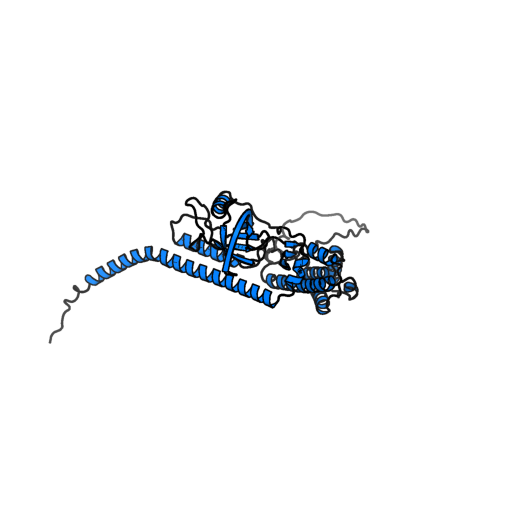162 -5.879 9.190 1.00 68.94 182 ALA A CA 1
ATOM 1400 C C . ALA A 1 182 ? -0.239 -4.659 9.099 1.00 68.94 182 ALA A C 1
ATOM 1402 O O . ALA A 1 182 ? -0.396 -3.865 8.178 1.00 68.94 182 ALA A O 1
ATOM 1403 N N . SER A 1 183 ? 0.729 -4.476 10.000 1.00 69.75 183 SER A N 1
ATOM 1404 C CA . SER A 1 183 ? 1.672 -3.355 9.883 1.00 69.75 183 SER A CA 1
ATOM 1405 C C . SER A 1 183 ? 2.605 -3.470 8.674 1.00 69.75 183 SER A C 1
ATOM 1407 O O . SER A 1 183 ? 3.247 -2.486 8.329 1.00 69.75 183 SER A O 1
ATOM 1409 N N . GLY A 1 184 ? 2.674 -4.645 8.040 1.00 65.88 184 GLY A N 1
ATOM 1410 C CA . GLY A 1 184 ? 3.429 -4.879 6.812 1.00 65.88 184 GLY A CA 1
ATOM 1411 C C . GLY A 1 184 ? 2.607 -4.740 5.518 1.00 65.88 184 GLY A C 1
ATOM 1412 O O . GLY A 1 184 ? 1.445 -4.303 5.534 1.00 65.88 184 GLY A O 1
ATOM 1413 N N . PRO A 1 185 ? 3.207 -5.130 4.378 1.00 59.41 185 PRO A N 1
ATOM 1414 C CA . PRO A 1 185 ? 2.507 -5.255 3.103 1.00 59.41 185 PRO A CA 1
ATOM 1415 C C . PRO A 1 185 ? 1.341 -6.238 3.241 1.00 59.41 185 PRO A C 1
ATOM 1417 O O . PRO A 1 185 ? 1.508 -7.315 3.813 1.00 59.41 185 PRO A O 1
ATOM 1420 N N . SER A 1 186 ? 0.162 -5.878 2.734 1.00 61.47 186 SER A N 1
ATOM 1421 C CA . SER A 1 186 ? -0.994 -6.776 2.728 1.00 61.47 186 SER A CA 1
ATOM 1422 C C . SER A 1 186 ? -1.558 -6.986 1.327 1.00 61.47 186 SER A C 1
ATOM 1424 O O . SER A 1 186 ? -1.165 -6.299 0.385 1.00 61.47 186 SER A O 1
ATOM 1426 N N . GLN A 1 187 ? -2.536 -7.895 1.212 1.00 57.34 187 GLN A N 1
ATOM 1427 C CA . GLN A 1 187 ? -3.345 -8.107 -0.004 1.00 57.34 187 GLN A CA 1
ATOM 1428 C C . GLN A 1 187 ? -4.014 -6.828 -0.512 1.00 57.34 187 GLN A C 1
ATOM 1430 O O . GLN A 1 187 ? -4.462 -6.778 -1.645 1.00 57.34 187 GLN A O 1
ATOM 1435 N N . VAL A 1 188 ? -4.076 -5.802 0.331 1.00 57.22 188 VAL A N 1
ATOM 1436 C CA . VAL A 1 188 ? -4.888 -4.606 0.156 1.00 57.22 188 VAL A CA 1
ATOM 1437 C C . VAL A 1 188 ? -4.010 -3.345 0.039 1.00 57.22 188 VAL A C 1
ATOM 1439 O O . VAL A 1 188 ? -4.485 -2.222 0.158 1.00 57.22 188 VAL A O 1
ATOM 1442 N N . GLY A 1 189 ? -2.698 -3.518 -0.153 1.00 67.19 189 GLY A N 1
ATOM 1443 C CA . GLY A 1 189 ? -1.733 -2.429 -0.326 1.00 67.19 189 GLY A CA 1
ATOM 1444 C C . GLY A 1 189 ? -0.822 -2.211 0.886 1.00 67.19 189 GLY A C 1
ATOM 1445 O O . GLY A 1 189 ? -0.791 -3.009 1.821 1.00 67.19 189 GLY A O 1
ATOM 1446 N N . ILE A 1 190 ? -0.045 -1.126 0.876 1.00 71.56 190 ILE A N 1
ATOM 1447 C CA . ILE A 1 190 ? 0.872 -0.731 1.967 1.00 71.56 190 ILE A CA 1
ATOM 1448 C C . ILE A 1 190 ? 0.136 0.256 2.879 1.00 71.56 190 ILE A C 1
ATOM 1450 O O . ILE A 1 190 ? -0.569 1.143 2.383 1.00 71.56 190 ILE A O 1
ATOM 1454 N N . PRO A 1 191 ? 0.273 0.128 4.207 1.00 79.25 191 PRO A N 1
ATOM 1455 C CA . PRO A 1 191 ? -0.360 1.060 5.115 1.00 79.25 191 PRO A CA 1
ATOM 1456 C C . PRO A 1 191 ? 0.363 2.414 5.077 1.00 79.25 191 PRO A C 1
ATOM 1458 O O . PRO A 1 191 ? 1.561 2.507 5.325 1.00 79.25 191 PRO A O 1
ATOM 1461 N N . ARG A 1 192 ? -0.382 3.479 4.773 1.00 80.19 192 ARG A N 1
ATOM 1462 C CA . ARG A 1 192 ? 0.114 4.865 4.659 1.00 80.19 192 ARG A CA 1
ATOM 1463 C C . ARG A 1 192 ? -0.026 5.656 5.949 1.00 80.19 192 ARG A C 1
ATOM 1465 O O . ARG A 1 192 ? 0.752 6.568 6.227 1.00 80.19 192 ARG A O 1
ATOM 1472 N N . ASP A 1 193 ? -1.062 5.340 6.712 1.00 87.38 193 ASP A N 1
ATOM 1473 C CA . ASP A 1 193 ? -1.370 6.009 7.963 1.00 87.38 193 ASP A CA 1
ATOM 1474 C C . ASP A 1 193 ? -2.080 5.050 8.917 1.00 87.38 193 ASP A C 1
ATOM 1476 O O . ASP A 1 193 ? -2.605 4.003 8.534 1.00 87.38 193 ASP A O 1
ATOM 1480 N N . LEU A 1 194 ? -2.119 5.452 10.177 1.00 92.44 194 LEU A N 1
ATOM 1481 C CA . LEU A 1 194 ? -2.830 4.779 11.237 1.00 92.44 194 LEU A CA 1
ATOM 1482 C C . LEU A 1 194 ? -3.814 5.772 11.853 1.00 92.44 194 LEU A C 1
ATOM 1484 O O . LEU A 1 194 ? -3.428 6.730 12.531 1.00 92.44 194 LEU A O 1
ATOM 1488 N N . LEU A 1 195 ? -5.096 5.553 11.585 1.00 93.56 195 LEU A N 1
ATOM 1489 C CA . LEU A 1 195 ? -6.178 6.431 12.002 1.00 93.56 195 LEU A CA 1
ATOM 1490 C C . LEU A 1 195 ? -6.864 5.889 13.252 1.00 93.56 195 LEU A C 1
ATOM 1492 O O . LEU A 1 195 ? -6.979 4.683 13.461 1.00 93.56 195 LEU A O 1
ATOM 1496 N N . VAL A 1 196 ? -7.361 6.800 14.082 1.00 94.50 196 VAL A N 1
ATOM 1497 C CA . VAL A 1 196 ? -8.230 6.469 15.217 1.00 94.50 196 VAL A CA 1
ATOM 1498 C C . VAL A 1 196 ? -9.496 7.308 15.158 1.00 94.50 196 VAL A C 1
ATOM 1500 O O . VAL A 1 196 ? -9.431 8.489 14.816 1.00 94.50 196 VAL A O 1
ATOM 1503 N N . LEU A 1 197 ? -10.637 6.730 15.523 1.00 93.81 197 LEU A N 1
ATOM 1504 C CA . LEU A 1 197 ? -11.885 7.472 15.687 1.00 93.81 197 LEU A CA 1
ATOM 1505 C C . LEU A 1 197 ? -11.743 8.440 16.861 1.00 93.81 197 LEU A C 1
ATOM 1507 O O . LEU A 1 197 ? -11.330 8.044 17.956 1.00 93.81 197 LEU A O 1
ATOM 1511 N N . LYS A 1 198 ? -12.114 9.707 16.656 1.00 91.75 198 LYS A N 1
ATOM 1512 C CA . LYS A 1 198 ? -12.095 10.704 17.738 1.00 91.75 198 LYS A CA 1
ATOM 1513 C C . LYS A 1 198 ? -13.202 10.486 18.765 1.00 91.75 198 LYS A C 1
ATOM 1515 O O . LYS A 1 198 ? -13.012 10.788 19.941 1.00 91.75 198 LYS A O 1
ATOM 1520 N N . SER A 1 199 ? -14.345 9.957 18.331 1.00 87.00 199 SER A N 1
ATOM 1521 C CA . SER A 1 199 ? -15.481 9.630 19.203 1.00 87.00 199 SER A CA 1
ATOM 1522 C C . SER A 1 199 ? -15.142 8.536 20.225 1.00 87.00 199 SER A C 1
ATOM 1524 O O . SER A 1 199 ? -15.735 8.470 21.303 1.00 87.00 199 SER A O 1
ATOM 1526 N N . ALA A 1 200 ? -14.147 7.702 19.926 1.00 87.00 200 ALA A N 1
ATOM 1527 C CA . ALA A 1 200 ? -13.679 6.639 20.794 1.00 87.00 200 ALA A CA 1
ATOM 1528 C C . ALA A 1 200 ? -12.655 7.157 21.822 1.00 87.00 200 ALA A C 1
ATOM 1530 O O . ALA A 1 200 ? -11.545 7.569 21.489 1.00 87.00 200 ALA A O 1
ATOM 1531 N N . ARG A 1 201 ? -12.997 7.063 23.113 1.00 76.62 201 ARG A N 1
ATOM 1532 C CA . ARG A 1 201 ? -12.117 7.469 24.232 1.00 76.62 201 ARG A CA 1
ATOM 1533 C C . ARG A 1 201 ? -11.128 6.381 24.685 1.00 76.62 201 ARG A C 1
ATOM 1535 O O . ARG A 1 201 ? -10.376 6.589 25.638 1.00 76.62 201 ARG A O 1
ATOM 1542 N N . GLY A 1 202 ? -11.137 5.207 24.054 1.00 81.56 202 GLY A N 1
ATOM 1543 C CA . GLY A 1 202 ? -10.386 4.030 24.497 1.00 81.56 202 GLY A CA 1
ATOM 1544 C C . GLY A 1 202 ? -9.712 3.253 23.369 1.00 81.56 202 GLY A C 1
ATOM 1545 O O . GLY A 1 202 ? -9.637 3.709 22.231 1.00 81.56 202 GLY A O 1
ATOM 1546 N N . SER A 1 203 ? -9.212 2.063 23.717 1.00 84.44 203 SER A N 1
ATOM 1547 C CA . SER A 1 203 ? -8.596 1.117 22.772 1.00 84.44 203 SER A CA 1
ATOM 1548 C C . SER A 1 203 ? -9.604 0.441 21.840 1.00 84.44 203 SER A C 1
ATOM 1550 O O . SER A 1 203 ? -9.189 -0.173 20.866 1.00 84.44 203 SER A O 1
ATOM 1552 N N . TRP A 1 204 ? -10.898 0.554 22.136 1.00 87.06 204 TRP A N 1
ATOM 1553 C CA . TRP A 1 204 ? -12.003 -0.019 21.371 1.00 87.06 204 TRP A CA 1
ATOM 1554 C C . TRP A 1 204 ? -12.917 1.094 20.871 1.00 87.06 204 TRP A C 1
ATOM 1556 O O . TRP A 1 204 ? -13.055 2.131 21.531 1.00 87.06 204 TRP A O 1
ATOM 1566 N N . CYS A 1 205 ? -13.517 0.878 19.707 1.00 90.56 205 CYS A N 1
ATOM 1567 C CA . CYS A 1 205 ? -14.555 1.740 19.163 1.00 90.56 205 CYS A CA 1
ATOM 1568 C C . CYS A 1 205 ? -15.833 1.673 20.024 1.00 90.56 205 CYS A C 1
ATOM 1570 O O . CYS A 1 205 ? -16.003 0.722 20.794 1.00 90.56 205 CYS A O 1
ATOM 1572 N N . PRO A 1 206 ? -16.736 2.669 19.928 1.00 87.44 206 PRO A N 1
ATOM 1573 C CA . PRO A 1 206 ? -18.041 2.600 20.575 1.00 87.44 206 PRO A CA 1
ATOM 1574 C C . PRO A 1 206 ? -18.809 1.383 20.054 1.00 87.44 206 PRO A C 1
ATOM 1576 O O . PRO A 1 206 ? -18.801 1.126 18.857 1.00 87.44 206 PRO A O 1
ATOM 1579 N N . GLN A 1 207 ? -19.457 0.642 20.950 1.00 79.75 207 GLN A N 1
ATOM 1580 C CA . GLN A 1 207 ? -20.149 -0.600 20.616 1.00 79.75 207 GLN A CA 1
ATOM 1581 C C . GLN A 1 207 ? -21.584 -0.545 21.139 1.00 79.75 207 GLN A C 1
ATOM 1583 O O . GLN A 1 207 ? -21.823 -0.077 22.258 1.00 79.75 207 GLN A O 1
ATOM 1588 N N . ARG A 1 208 ? -22.541 -1.033 20.350 1.00 82.88 208 ARG A N 1
ATOM 1589 C CA . ARG A 1 208 ? -23.931 -1.206 20.776 1.00 82.88 208 ARG A CA 1
ATOM 1590 C C . ARG A 1 208 ? -24.077 -2.542 21.521 1.00 82.88 208 ARG A C 1
ATOM 1592 O O . ARG A 1 208 ? -23.353 -3.495 21.239 1.00 82.88 208 ARG A O 1
ATOM 1599 N N . PRO A 1 209 ? -25.048 -2.679 22.443 1.00 76.31 209 PRO A N 1
ATOM 1600 C CA . PRO A 1 209 ? -25.214 -3.901 23.239 1.00 76.31 209 PRO A CA 1
ATOM 1601 C C . PRO A 1 209 ? -25.442 -5.195 22.439 1.00 76.31 209 PRO A C 1
ATOM 1603 O O . PRO A 1 209 ? -25.266 -6.277 22.993 1.00 76.31 209 PRO A O 1
ATOM 1606 N N . ARG A 1 210 ? -25.873 -5.093 21.174 1.00 78.81 210 ARG A N 1
ATOM 1607 C CA . ARG A 1 210 ? -26.208 -6.231 20.303 1.00 78.81 210 ARG A CA 1
ATOM 1608 C C . ARG A 1 210 ? -25.100 -6.606 19.315 1.00 78.81 210 ARG A C 1
ATOM 1610 O O . ARG A 1 210 ? -25.251 -7.608 18.626 1.00 78.81 210 ARG A O 1
ATOM 1617 N N . ASP A 1 211 ? -23.999 -5.858 19.261 1.00 82.12 211 ASP A N 1
ATOM 1618 C CA . ASP A 1 211 ? -22.977 -6.078 18.238 1.00 82.12 211 ASP A CA 1
ATOM 1619 C C . ASP A 1 211 ? -22.235 -7.407 18.469 1.00 82.12 211 ASP A C 1
ATOM 1621 O O . ASP A 1 211 ? -21.607 -7.632 19.516 1.00 82.12 211 ASP A O 1
ATOM 1625 N N . ALA A 1 212 ? -22.258 -8.273 17.452 1.00 84.19 212 ALA A N 1
ATOM 1626 C CA . ALA A 1 212 ? -21.547 -9.556 17.439 1.00 84.19 212 ALA A CA 1
ATOM 1627 C C . ALA A 1 212 ? -20.019 -9.397 17.321 1.00 84.19 212 ALA A C 1
ATOM 1629 O O . ALA A 1 212 ? -19.260 -10.322 17.631 1.00 84.19 212 ALA A O 1
ATOM 1630 N N . PHE A 1 213 ? -19.562 -8.213 16.912 1.00 87.19 213 PHE A N 1
ATOM 1631 C CA . PHE A 1 213 ? -18.159 -7.876 16.711 1.00 87.19 213 PHE A CA 1
ATOM 1632 C C . PHE A 1 213 ? -17.783 -6.618 17.491 1.00 87.19 213 PHE A C 1
ATOM 1634 O O . PHE A 1 213 ? -18.588 -5.707 17.669 1.00 87.19 213 PHE A O 1
ATOM 1641 N N . ALA A 1 214 ? -16.538 -6.577 17.960 1.00 86.31 214 ALA A N 1
ATOM 1642 C CA . ALA A 1 214 ? -15.919 -5.399 18.546 1.00 86.31 214 ALA A CA 1
ATOM 1643 C C . ALA A 1 214 ? -14.701 -4.997 17.710 1.00 86.31 214 ALA A C 1
ATOM 1645 O O . ALA A 1 214 ? -13.903 -5.849 17.312 1.00 86.31 214 ALA A O 1
ATOM 1646 N N . PHE A 1 215 ? -14.536 -3.696 17.484 1.00 89.38 215 PHE A N 1
ATOM 1647 C CA . PHE A 1 215 ? -13.445 -3.153 16.679 1.00 89.38 215 PHE A CA 1
ATOM 1648 C C . PHE A 1 215 ? -12.437 -2.425 17.570 1.00 89.38 215 PHE A C 1
ATOM 1650 O O . PHE A 1 215 ? -12.830 -1.557 18.362 1.00 89.38 215 PHE A O 1
ATOM 1657 N N . PRO A 1 216 ? -11.137 -2.747 17.480 1.00 90.31 216 PRO A N 1
ATOM 1658 C CA . PRO A 1 216 ? -10.101 -1.906 18.047 1.00 90.31 216 PRO A CA 1
ATOM 1659 C C . PRO A 1 216 ? -10.170 -0.511 17.423 1.00 90.31 216 PRO A C 1
ATOM 1661 O O . PRO A 1 216 ? -10.400 -0.368 16.226 1.00 90.31 216 PRO A O 1
ATOM 1664 N N . ASN A 1 217 ? -9.928 0.527 18.221 1.00 92.81 217 ASN A N 1
ATOM 1665 C CA . ASN A 1 217 ? -9.918 1.913 17.755 1.00 92.81 217 ASN A CA 1
ATOM 1666 C C . ASN A 1 217 ? -8.603 2.263 17.045 1.00 92.81 217 ASN A C 1
ATOM 1668 O O . ASN A 1 217 ? -7.864 3.148 17.478 1.00 92.81 217 ASN A O 1
ATOM 1672 N N . VAL A 1 218 ? -8.283 1.496 16.010 1.00 92.94 218 VAL A N 1
ATOM 1673 C CA . VAL A 1 218 ? -7.108 1.641 15.161 1.00 92.94 218 VAL A CA 1
ATOM 1674 C C . VAL A 1 218 ? -7.470 1.098 13.785 1.00 92.94 218 VAL A C 1
ATOM 1676 O O . VAL A 1 218 ? -7.862 -0.059 13.664 1.00 92.94 218 VAL A O 1
ATOM 1679 N N . PHE A 1 219 ? -7.306 1.934 12.769 1.00 93.00 219 PHE A N 1
ATOM 1680 C CA . PHE A 1 219 ? -7.606 1.623 11.380 1.00 93.00 219 PHE A CA 1
ATOM 1681 C C . PHE A 1 219 ? -6.361 1.892 10.553 1.00 93.00 219 PHE A C 1
ATOM 1683 O O . PHE A 1 219 ? -5.779 2.977 10.650 1.00 93.00 219 PHE A O 1
ATOM 1690 N N . PHE A 1 220 ? -5.948 0.924 9.743 1.00 90.69 220 PHE A N 1
ATOM 1691 C CA . PHE A 1 220 ? -4.882 1.165 8.780 1.00 90.69 220 PHE A CA 1
ATOM 1692 C C . PHE A 1 220 ? -5.480 1.845 7.563 1.00 90.69 220 PHE A C 1
ATOM 1694 O O . PHE A 1 220 ? -6.388 1.310 6.933 1.00 90.69 220 PHE A O 1
ATOM 1701 N N . LYS A 1 221 ? -4.970 3.028 7.233 1.00 88.94 221 LYS A N 1
ATOM 1702 C CA . LYS A 1 221 ? -5.295 3.680 5.973 1.00 88.94 221 LYS A CA 1
ATOM 1703 C C . LYS A 1 221 ? -4.405 3.085 4.890 1.00 88.94 221 LYS A C 1
ATOM 1705 O O . LYS A 1 221 ? -3.182 3.215 4.975 1.00 88.94 221 LYS A O 1
ATOM 1710 N N . ARG A 1 222 ? -5.005 2.448 3.888 1.00 81.44 222 ARG A N 1
ATOM 1711 C CA . ARG A 1 222 ? -4.309 1.890 2.725 1.00 81.44 222 ARG A CA 1
ATOM 1712 C C . ARG A 1 222 ? -4.728 2.617 1.455 1.00 81.44 222 ARG A C 1
ATOM 1714 O O . ARG A 1 222 ? -5.871 3.067 1.336 1.00 81.44 222 ARG A O 1
ATOM 1721 N N . SER A 1 223 ? -3.790 2.723 0.519 1.00 71.69 223 SER A N 1
ATOM 1722 C CA . SER A 1 223 ? -4.115 3.117 -0.850 1.00 71.69 223 SER A CA 1
ATOM 1723 C C . SER A 1 223 ? -4.642 1.894 -1.598 1.00 71.69 223 SER A C 1
ATOM 1725 O O . SER A 1 223 ? -4.000 0.845 -1.563 1.00 71.69 223 SER A O 1
ATOM 1727 N N . LEU A 1 224 ? -5.820 2.021 -2.215 1.00 65.50 224 LEU A N 1
ATOM 1728 C CA . LEU A 1 224 ? -6.413 0.976 -3.067 1.00 65.50 224 LEU A CA 1
ATOM 1729 C C . LEU A 1 224 ? -6.280 1.261 -4.545 1.00 65.50 224 LEU A C 1
ATOM 1731 O O . LEU A 1 224 ? -6.542 0.370 -5.345 1.00 65.50 224 LEU A O 1
ATOM 1735 N N . GLN A 1 225 ? -5.978 2.506 -4.883 1.00 73.81 225 GLN A N 1
ATOM 1736 C CA . GLN A 1 225 ? -5.965 2.965 -6.249 1.00 73.81 225 GLN A CA 1
ATOM 1737 C C . GLN A 1 225 ? -4.547 2.810 -6.771 1.00 73.81 225 GLN A C 1
ATOM 1739 O O . GLN A 1 225 ? -3.610 3.487 -6.336 1.00 73.81 225 GLN A O 1
ATOM 1744 N N . ALA A 1 226 ? -4.400 1.828 -7.644 1.00 76.81 226 ALA A N 1
ATOM 1745 C CA . ALA A 1 226 ? -3.152 1.509 -8.284 1.00 76.81 226 ALA A CA 1
ATOM 1746 C C . ALA A 1 226 ? -3.414 1.082 -9.719 1.00 76.81 226 ALA A C 1
ATOM 1748 O O . ALA A 1 226 ? -4.499 0.635 -10.080 1.00 76.81 226 ALA A O 1
ATOM 1749 N N . GLU A 1 227 ? -2.388 1.219 -10.524 1.00 85.25 227 GLU A N 1
ATOM 1750 C CA . GLU A 1 227 ? -2.392 0.831 -11.918 1.00 85.25 227 GLU A CA 1
ATOM 1751 C C . GLU A 1 227 ? -1.387 -0.310 -12.094 1.00 85.25 227 GLU A C 1
ATOM 1753 O O . GLU A 1 227 ? -0.421 -0.410 -11.324 1.00 85.25 227 GLU A O 1
ATOM 1758 N N . LYS A 1 228 ? -1.616 -1.224 -13.040 1.00 87.19 228 LYS A N 1
ATOM 1759 C CA . LYS A 1 228 ? -0.641 -2.297 -13.279 1.00 87.19 228 LYS A CA 1
ATOM 1760 C C . LYS A 1 228 ? 0.654 -1.699 -13.806 1.00 87.19 228 LYS A C 1
ATOM 1762 O O . LYS A 1 228 ? 0.633 -0.732 -14.565 1.00 87.19 228 LYS A O 1
ATOM 1767 N N . LEU A 1 229 ? 1.790 -2.312 -13.476 1.00 89.88 229 LEU A N 1
ATOM 1768 C CA . LEU A 1 229 ? 3.081 -1.867 -13.996 1.00 89.88 229 LEU A CA 1
ATOM 1769 C C . LEU A 1 229 ? 3.073 -1.840 -15.534 1.00 89.88 229 LEU A C 1
ATOM 1771 O O . LEU A 1 229 ? 3.595 -0.895 -16.113 1.00 89.88 229 LEU A O 1
ATOM 1775 N N . ARG A 1 230 ? 2.416 -2.803 -16.194 1.00 88.94 230 ARG A N 1
ATOM 1776 C CA . ARG A 1 230 ? 2.207 -2.801 -17.654 1.00 88.94 230 ARG A CA 1
ATOM 1777 C C . ARG A 1 230 ? 1.607 -1.492 -18.184 1.00 88.94 230 ARG A C 1
ATOM 1779 O O . ARG A 1 230 ? 2.107 -0.931 -19.159 1.00 88.94 230 ARG A O 1
ATOM 1786 N N . GLU A 1 231 ? 0.530 -1.025 -17.569 1.00 89.25 231 GLU A N 1
ATOM 1787 C CA . GLU A 1 231 ? -0.209 0.169 -17.996 1.00 89.25 231 GLU A CA 1
ATOM 1788 C C . GLU A 1 231 ? 0.641 1.426 -17.748 1.00 89.25 231 GLU A C 1
ATOM 1790 O O . GLU A 1 231 ? 0.841 2.227 -18.663 1.00 89.25 231 GLU A O 1
ATOM 1795 N N . VAL A 1 232 ? 1.306 1.506 -16.590 1.00 89.75 232 VAL A N 1
ATOM 1796 C CA . VAL A 1 232 ? 2.249 2.591 -16.272 1.00 89.75 232 VAL A CA 1
ATOM 1797 C C . VAL A 1 232 ? 3.392 2.659 -17.285 1.00 89.75 232 VAL A C 1
ATOM 1799 O O . VAL A 1 232 ? 3.721 3.737 -17.778 1.00 89.75 232 VAL A O 1
ATOM 1802 N N . LEU A 1 233 ? 3.987 1.518 -17.646 1.00 90.00 233 LEU A N 1
ATOM 1803 C CA . LEU A 1 233 ? 5.046 1.456 -18.659 1.00 90.00 233 LEU A CA 1
ATOM 1804 C C . LEU A 1 233 ? 4.543 1.872 -20.048 1.00 90.00 233 LEU A C 1
ATOM 1806 O O . LEU A 1 233 ? 5.281 2.517 -20.796 1.00 90.00 233 LEU A O 1
ATOM 1810 N N . THR A 1 234 ? 3.282 1.573 -20.366 1.00 87.81 234 THR A N 1
ATOM 1811 C CA . THR A 1 234 ? 2.628 2.016 -21.606 1.00 87.81 234 THR A CA 1
ATOM 1812 C C . THR A 1 234 ? 2.476 3.540 -21.625 1.00 87.81 234 THR A C 1
ATOM 1814 O O . THR A 1 234 ? 2.847 4.185 -22.607 1.00 87.81 234 THR A O 1
ATOM 1817 N N . HIS A 1 235 ? 2.023 4.147 -20.524 1.00 88.44 235 HIS A N 1
ATOM 1818 C CA . HIS A 1 235 ? 1.932 5.605 -20.390 1.00 88.44 235 HIS A CA 1
ATOM 1819 C C . HIS A 1 235 ? 3.308 6.282 -20.443 1.00 88.44 235 HIS A C 1
ATOM 1821 O O . HIS A 1 235 ? 3.467 7.318 -21.089 1.00 88.44 235 HIS A O 1
ATOM 1827 N N . MET A 1 236 ? 4.329 5.671 -19.835 1.00 87.81 236 MET A N 1
ATOM 1828 C CA . MET A 1 236 ? 5.716 6.140 -19.919 1.00 87.81 236 MET A CA 1
ATOM 1829 C C . MET A 1 236 ? 6.266 6.101 -21.346 1.00 87.81 236 MET A C 1
ATOM 1831 O O . MET A 1 236 ? 7.006 7.002 -21.735 1.00 87.81 236 MET A O 1
ATOM 1835 N N . ALA A 1 237 ? 5.933 5.069 -22.125 1.00 82.38 237 ALA A N 1
ATOM 1836 C CA . ALA A 1 237 ? 6.350 4.958 -23.520 1.00 82.38 237 ALA A CA 1
ATOM 1837 C C . ALA A 1 237 ? 5.643 5.980 -24.428 1.00 82.38 237 ALA A C 1
ATOM 1839 O O . ALA A 1 237 ? 6.241 6.457 -25.390 1.00 82.38 237 ALA A O 1
ATOM 1840 N N . ALA A 1 238 ? 4.398 6.344 -24.106 1.00 81.25 238 ALA A N 1
ATOM 1841 C CA . ALA A 1 238 ? 3.618 7.337 -24.843 1.00 81.25 238 ALA A CA 1
ATOM 1842 C C . ALA A 1 238 ? 4.002 8.798 -24.531 1.00 81.25 238 ALA A C 1
ATOM 1844 O O . ALA A 1 238 ? 3.617 9.705 -25.269 1.00 81.25 238 ALA A O 1
ATOM 1845 N N . ALA A 1 239 ? 4.753 9.055 -23.455 1.00 73.19 239 ALA A N 1
ATOM 1846 C CA . ALA A 1 239 ? 5.175 10.398 -23.072 1.00 73.19 239 ALA A CA 1
ATOM 1847 C C . ALA A 1 239 ? 6.315 10.907 -23.978 1.00 73.19 239 ALA A C 1
ATOM 1849 O O . ALA A 1 239 ? 7.492 10.636 -23.748 1.00 73.19 239 ALA A O 1
ATOM 1850 N N . THR A 1 240 ? 5.960 11.661 -25.021 1.00 60.59 240 THR A N 1
ATOM 1851 C CA . THR A 1 240 ? 6.880 12.113 -26.084 1.00 60.59 240 THR A CA 1
ATOM 1852 C C . THR A 1 240 ? 7.537 13.480 -25.856 1.00 60.59 240 THR A C 1
ATOM 1854 O O . THR A 1 240 ? 8.258 13.956 -26.732 1.00 60.59 240 THR A O 1
ATOM 1857 N N . ASP A 1 241 ? 7.316 14.144 -24.719 1.00 55.75 241 ASP A N 1
ATOM 1858 C CA . ASP A 1 241 ? 7.851 15.495 -24.506 1.00 55.75 241 ASP A CA 1
ATOM 1859 C C . ASP A 1 241 ? 9.383 15.512 -24.306 1.00 55.75 241 ASP A C 1
ATOM 1861 O O . ASP A 1 241 ? 9.934 14.617 -23.659 1.00 55.75 241 ASP A O 1
ATOM 1865 N N . PRO A 1 242 ? 10.102 16.566 -24.752 1.00 50.84 242 PRO A N 1
ATOM 1866 C CA . PRO A 1 242 ? 11.556 16.689 -24.570 1.00 50.84 242 PRO A CA 1
ATOM 1867 C C . PRO A 1 242 ? 11.997 16.692 -23.095 1.00 50.84 242 PRO A C 1
ATOM 1869 O O . PRO A 1 242 ? 13.073 16.208 -22.759 1.00 50.84 242 PRO A O 1
ATOM 1872 N N . GLY A 1 243 ? 11.152 17.210 -22.193 1.00 55.19 243 GLY A N 1
ATOM 1873 C CA . GLY A 1 243 ? 11.330 17.081 -20.739 1.00 55.19 243 GLY A CA 1
ATOM 1874 C C . GLY A 1 243 ? 10.857 15.732 -20.178 1.00 55.19 243 GLY A C 1
ATOM 1875 O O . GLY A 1 243 ? 11.293 15.328 -19.101 1.00 55.19 243 GLY A O 1
ATOM 1876 N N . GLY A 1 244 ? 10.011 15.026 -20.934 1.00 60.12 244 GLY A N 1
ATOM 1877 C CA . GLY A 1 244 ? 9.446 13.712 -20.633 1.00 60.12 244 GLY A CA 1
ATOM 1878 C C . GLY A 1 244 ? 10.463 12.572 -20.695 1.00 60.12 244 GLY A C 1
ATOM 1879 O O . GLY A 1 244 ? 10.355 11.613 -19.940 1.00 60.12 244 GLY A O 1
ATOM 1880 N N . GLN A 1 245 ? 11.511 12.686 -21.520 1.00 67.44 245 GLN A N 1
ATOM 1881 C CA . GLN A 1 245 ? 12.556 11.655 -21.592 1.00 67.44 245 GLN A CA 1
ATOM 1882 C C . GLN A 1 245 ? 13.348 11.525 -20.285 1.00 67.44 245 GLN A C 1
ATOM 1884 O O . GLN A 1 245 ? 13.610 10.412 -19.826 1.00 67.44 245 GLN A O 1
ATOM 1889 N N . ARG A 1 246 ? 13.688 12.654 -19.651 1.00 74.69 246 ARG A N 1
ATOM 1890 C CA . ARG A 1 246 ? 14.404 12.657 -18.369 1.00 74.69 246 ARG A CA 1
ATOM 1891 C C . ARG A 1 246 ? 13.517 12.158 -17.230 1.00 74.69 246 ARG A C 1
ATOM 1893 O O . ARG A 1 246 ? 13.959 11.327 -16.446 1.00 74.69 246 ARG A O 1
ATOM 1900 N N . THR A 1 247 ? 12.263 12.606 -17.168 1.00 78.25 247 THR A N 1
ATOM 1901 C CA . THR A 1 247 ? 11.320 12.139 -16.139 1.00 78.25 247 THR A CA 1
ATOM 1902 C C . THR A 1 247 ? 10.992 10.656 -16.299 1.00 78.25 247 THR A C 1
ATOM 1904 O O . THR A 1 247 ? 10.941 9.939 -15.302 1.00 78.25 247 THR A O 1
ATOM 1907 N N . ALA A 1 248 ? 10.857 10.159 -17.532 1.00 84.19 248 ALA A N 1
ATOM 1908 C CA . ALA A 1 248 ? 10.675 8.737 -17.803 1.00 84.19 248 ALA A CA 1
ATOM 1909 C C . ALA A 1 248 ? 11.922 7.919 -17.431 1.00 84.19 248 ALA A C 1
ATOM 1911 O O . ALA A 1 248 ? 11.792 6.828 -16.883 1.00 84.19 248 ALA A O 1
ATOM 1912 N N . HIS A 1 249 ? 13.132 8.426 -17.684 1.00 85.62 249 HIS A N 1
ATOM 1913 C CA . HIS A 1 249 ? 14.367 7.777 -17.234 1.00 85.62 249 HIS A CA 1
ATOM 1914 C C . HIS A 1 249 ? 14.436 7.687 -15.699 1.00 85.62 249 HIS A C 1
ATOM 1916 O O . HIS A 1 249 ? 14.630 6.600 -15.155 1.00 85.62 249 HIS A O 1
ATOM 1922 N N . ASP A 1 250 ? 14.180 8.790 -14.990 1.00 85.00 250 ASP A N 1
ATOM 1923 C CA . ASP A 1 250 ? 14.158 8.819 -13.522 1.00 85.00 250 ASP A CA 1
ATOM 1924 C C . ASP A 1 250 ? 13.082 7.873 -12.949 1.00 85.00 250 ASP A C 1
ATOM 1926 O O . ASP A 1 250 ? 13.316 7.170 -11.958 1.00 85.00 250 ASP A O 1
ATOM 1930 N N . ALA A 1 251 ? 11.924 7.784 -13.613 1.00 88.06 251 ALA A N 1
ATOM 1931 C CA . ALA A 1 251 ? 10.870 6.833 -13.279 1.00 88.06 251 ALA A CA 1
ATOM 1932 C C . ALA A 1 251 ? 11.320 5.376 -13.470 1.00 88.06 251 ALA A C 1
ATOM 1934 O O . ALA A 1 251 ? 11.103 4.566 -12.570 1.00 88.06 251 ALA A O 1
ATOM 1935 N N . ARG A 1 252 ? 12.013 5.032 -14.568 1.00 90.12 252 ARG A N 1
ATOM 1936 C CA . ARG A 1 252 ? 12.564 3.677 -14.799 1.00 90.12 252 ARG A CA 1
ATOM 1937 C C . ARG A 1 252 ? 13.570 3.279 -13.728 1.00 90.12 252 ARG A C 1
ATOM 1939 O O . ARG A 1 252 ? 13.475 2.187 -13.160 1.00 90.12 252 ARG A O 1
ATOM 1946 N N . VAL A 1 253 ? 14.493 4.181 -13.390 1.00 87.75 253 VAL A N 1
ATOM 1947 C CA . VAL A 1 253 ? 15.452 3.974 -12.295 1.00 87.75 253 VAL A CA 1
ATOM 1948 C C . VAL A 1 253 ? 14.709 3.744 -10.979 1.00 87.75 253 VAL A C 1
ATOM 1950 O O . VAL A 1 253 ? 15.052 2.833 -10.220 1.00 87.75 253 VAL A O 1
ATOM 1953 N N . SER A 1 254 ? 13.671 4.537 -10.700 1.00 87.25 254 SER A N 1
ATOM 1954 C CA . SER A 1 254 ? 12.886 4.360 -9.483 1.00 87.25 254 SER A CA 1
ATOM 1955 C C . SER A 1 254 ? 12.117 3.045 -9.457 1.00 87.25 254 SER A C 1
ATOM 1957 O O . SER A 1 254 ? 12.121 2.396 -8.413 1.00 87.25 254 SER A O 1
ATOM 1959 N N . LEU A 1 255 ? 11.448 2.667 -10.546 1.00 90.50 255 LEU A N 1
ATOM 1960 C CA . LEU A 1 255 ? 10.696 1.417 -10.644 1.00 90.50 255 LEU A CA 1
ATOM 1961 C C . LEU A 1 255 ? 11.629 0.228 -10.417 1.00 90.50 255 LEU A C 1
ATOM 1963 O O . LEU A 1 255 ? 11.340 -0.611 -9.570 1.00 90.50 255 LEU A O 1
ATOM 1967 N N . THR A 1 256 ? 12.797 0.226 -11.063 1.00 89.75 256 THR A N 1
ATOM 1968 C CA . THR A 1 256 ? 13.814 -0.825 -10.905 1.00 89.75 256 THR A CA 1
ATOM 1969 C C . THR A 1 256 ? 14.230 -0.982 -9.438 1.00 89.75 256 THR A C 1
ATOM 1971 O O . THR A 1 256 ? 14.174 -2.077 -8.881 1.00 89.75 256 THR A O 1
ATOM 1974 N N . LYS A 1 257 ? 14.555 0.128 -8.756 1.00 86.25 257 LYS A N 1
ATOM 1975 C CA . LYS A 1 257 ? 14.932 0.117 -7.330 1.00 86.25 257 LYS A CA 1
ATOM 1976 C C . LYS A 1 257 ? 13.803 -0.363 -6.420 1.00 86.25 257 LYS A C 1
ATOM 1978 O O . LYS A 1 257 ? 14.051 -1.132 -5.491 1.00 86.25 257 LYS A O 1
ATOM 1983 N N . GLN A 1 258 ? 12.580 0.116 -6.647 1.00 85.38 258 GLN A N 1
ATOM 1984 C CA . GLN A 1 258 ? 11.428 -0.223 -5.813 1.00 85.38 258 GLN A CA 1
ATOM 1985 C C . GLN A 1 258 ? 11.009 -1.690 -5.989 1.00 85.38 258 GLN A C 1
ATOM 1987 O O . GLN A 1 258 ? 10.755 -2.358 -4.989 1.00 85.38 258 GLN A O 1
ATOM 1992 N N . VAL A 1 259 ? 10.997 -2.204 -7.226 1.00 87.50 259 VAL A N 1
ATOM 1993 C CA . VAL A 1 259 ? 10.718 -3.618 -7.523 1.00 87.50 259 VAL A CA 1
ATOM 1994 C C . VAL A 1 259 ? 11.789 -4.506 -6.890 1.00 87.50 259 VAL A C 1
ATOM 1996 O O . VAL A 1 259 ? 11.435 -5.395 -6.119 1.00 87.50 259 VAL A O 1
ATOM 1999 N N . HIS A 1 260 ? 13.078 -4.210 -7.107 1.00 85.56 260 HIS A N 1
ATOM 2000 C CA . HIS A 1 260 ? 14.186 -4.951 -6.493 1.00 85.56 260 HIS A CA 1
ATOM 2001 C C . HIS A 1 260 ? 14.040 -5.015 -4.966 1.00 85.56 260 HIS A C 1
ATOM 2003 O O . HIS A 1 260 ? 13.974 -6.092 -4.380 1.00 85.56 260 HIS A O 1
ATOM 2009 N N . LYS A 1 261 ? 13.875 -3.853 -4.313 1.00 80.56 261 LYS A N 1
ATOM 2010 C CA . LYS A 1 261 ? 13.678 -3.754 -2.857 1.00 80.56 261 LYS A CA 1
ATOM 2011 C C . LYS A 1 261 ? 12.448 -4.536 -2.391 1.00 80.56 261 LYS A C 1
ATOM 2013 O O . LYS A 1 261 ? 12.509 -5.207 -1.364 1.00 80.56 261 LYS A O 1
ATOM 2018 N N . GLY A 1 262 ? 11.337 -4.448 -3.120 1.00 74.75 262 GLY A N 1
ATOM 2019 C CA . GLY A 1 262 ? 10.106 -5.165 -2.799 1.00 74.75 262 GLY A CA 1
ATOM 2020 C C . GLY A 1 262 ? 10.282 -6.683 -2.851 1.00 74.75 262 GLY A C 1
ATOM 2021 O O . GLY A 1 262 ? 9.786 -7.381 -1.965 1.00 74.75 262 GLY A O 1
ATOM 2022 N N . VAL A 1 263 ? 10.996 -7.189 -3.860 1.00 75.62 263 VAL A N 1
ATOM 2023 C CA . VAL A 1 263 ? 11.264 -8.624 -4.029 1.00 75.62 263 VAL A CA 1
ATOM 2024 C C . VAL A 1 263 ? 12.233 -9.113 -2.953 1.00 75.62 263 VAL A C 1
ATOM 2026 O O . VAL A 1 263 ? 11.903 -10.060 -2.238 1.00 75.62 263 VAL A O 1
ATOM 2029 N N . SER A 1 264 ? 13.350 -8.413 -2.718 1.00 72.31 264 SER A N 1
ATOM 2030 C CA . SER A 1 264 ? 14.326 -8.791 -1.683 1.00 72.31 264 SER A CA 1
ATOM 2031 C C . SER A 1 264 ? 13.729 -8.812 -0.269 1.00 72.31 264 SER A C 1
ATOM 2033 O O . SER A 1 264 ? 14.084 -9.664 0.541 1.00 72.31 264 SER A O 1
ATOM 2035 N N . LEU A 1 265 ? 12.807 -7.894 0.048 1.00 67.06 265 LEU A N 1
ATOM 2036 C CA . LEU A 1 265 ? 12.138 -7.855 1.356 1.00 67.06 265 LEU A CA 1
ATOM 2037 C C . LEU A 1 265 ? 11.072 -8.947 1.528 1.00 67.06 265 LEU A C 1
ATOM 2039 O O . LEU A 1 265 ? 10.749 -9.304 2.660 1.00 67.06 265 LEU A O 1
ATOM 2043 N N . ALA A 1 266 ? 10.513 -9.464 0.433 1.00 60.84 266 ALA A N 1
ATOM 2044 C CA . ALA A 1 266 ? 9.508 -10.523 0.467 1.00 60.84 266 ALA A CA 1
ATOM 2045 C C . ALA A 1 266 ? 10.109 -11.940 0.440 1.00 60.84 266 ALA A C 1
ATOM 2047 O O . ALA A 1 266 ? 9.517 -12.865 1.003 1.00 60.84 266 ALA A O 1
ATOM 2048 N N . SER A 1 267 ? 11.295 -12.077 -0.159 1.00 49.12 267 SER A N 1
ATOM 2049 C CA . SER A 1 267 ? 12.030 -13.327 -0.379 1.00 49.12 267 SER A CA 1
ATOM 2050 C C . SER A 1 267 ? 12.207 -14.237 0.859 1.00 49.12 267 SER A C 1
ATOM 2052 O O . SER A 1 267 ? 12.060 -15.447 0.705 1.00 49.12 267 SER A O 1
ATOM 2054 N N . PRO A 1 268 ? 12.398 -13.763 2.113 1.00 45.38 268 PRO A N 1
ATOM 2055 C CA . PRO A 1 268 ? 12.645 -14.698 3.217 1.00 45.38 268 PRO A CA 1
ATOM 2056 C C . PRO A 1 268 ? 11.393 -15.370 3.817 1.00 45.38 268 PRO A C 1
ATOM 2058 O O . PRO A 1 268 ? 11.533 -16.124 4.778 1.00 45.38 268 PRO A O 1
ATOM 2061 N N . THR A 1 269 ? 10.169 -15.091 3.344 1.00 42.34 269 THR A N 1
ATOM 2062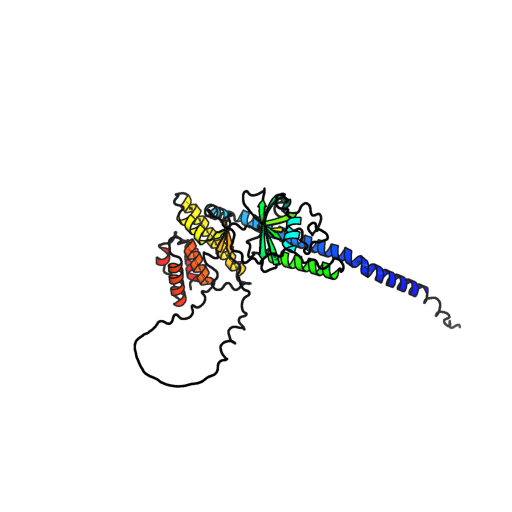 C CA . THR A 1 269 ? 8.940 -15.537 4.053 1.00 42.34 269 THR A CA 1
ATOM 2063 C C . THR A 1 269 ? 7.835 -16.141 3.189 1.00 42.34 269 THR A C 1
ATOM 2065 O O . THR A 1 269 ? 6.887 -16.697 3.743 1.00 42.34 269 THR A O 1
ATOM 2068 N N . LEU A 1 270 ? 7.912 -16.033 1.862 1.00 50.41 270 LEU A N 1
ATOM 2069 C CA . LEU A 1 270 ? 6.789 -16.317 0.969 1.00 50.41 270 LEU A CA 1
ATOM 2070 C C . LEU A 1 270 ? 7.315 -16.850 -0.371 1.00 50.41 270 LEU A C 1
ATOM 2072 O O . LEU A 1 270 ? 7.973 -16.105 -1.089 1.00 50.41 270 LEU A O 1
ATOM 2076 N N . CYS A 1 271 ? 7.020 -18.106 -0.721 1.00 48.97 271 CYS A N 1
ATOM 2077 C CA . CYS A 1 271 ? 7.366 -18.650 -2.038 1.00 48.97 271 CYS A CA 1
ATOM 2078 C C . CYS A 1 271 ? 6.531 -17.939 -3.104 1.00 48.97 271 CYS A C 1
ATOM 2080 O O . CYS A 1 271 ? 5.298 -17.963 -3.044 1.00 48.97 271 CYS A O 1
ATOM 2082 N N . ARG A 1 272 ? 7.197 -17.283 -4.054 1.00 57.34 272 ARG A N 1
ATOM 2083 C CA . ARG A 1 272 ? 6.559 -16.473 -5.097 1.00 57.34 272 ARG A CA 1
ATOM 2084 C C . ARG A 1 272 ? 6.694 -17.058 -6.499 1.00 57.34 272 ARG A C 1
ATOM 2086 O O . ARG A 1 272 ? 6.271 -16.375 -7.427 1.00 57.34 272 ARG A O 1
ATOM 2093 N N . HIS A 1 273 ? 7.149 -18.312 -6.613 1.00 53.78 273 HIS A N 1
ATOM 2094 C CA . HIS A 1 273 ? 7.377 -19.026 -7.873 1.00 53.78 273 HIS A CA 1
ATOM 2095 C C . HIS A 1 273 ? 6.345 -18.648 -8.949 1.00 53.78 273 HIS A C 1
ATOM 2097 O O . HIS A 1 273 ? 5.147 -18.899 -8.784 1.00 53.78 273 HIS A O 1
ATOM 2103 N N . GLY A 1 274 ? 6.812 -17.993 -10.016 1.00 53.06 274 GLY A N 1
ATOM 2104 C CA . GLY A 1 274 ? 6.013 -17.627 -11.191 1.00 53.06 274 GLY A CA 1
ATOM 2105 C C . GLY A 1 274 ? 5.019 -16.463 -11.035 1.00 53.06 274 GLY A C 1
ATOM 2106 O O . GLY A 1 274 ? 4.327 -16.134 -11.993 1.00 53.06 274 GLY A O 1
ATOM 2107 N N . ASN A 1 275 ? 4.933 -15.804 -9.873 1.00 64.88 275 ASN A N 1
ATOM 2108 C CA . ASN A 1 275 ? 3.982 -14.705 -9.627 1.00 64.88 275 ASN A CA 1
ATOM 2109 C C . ASN A 1 275 ? 4.589 -13.298 -9.751 1.00 64.88 275 ASN A C 1
ATOM 2111 O O . ASN A 1 275 ? 3.896 -12.318 -9.475 1.00 64.88 275 ASN A O 1
ATOM 2115 N N . ILE A 1 276 ? 5.859 -13.155 -10.139 1.00 77.38 276 ILE A N 1
ATOM 2116 C CA . ILE A 1 276 ? 6.499 -11.849 -10.362 1.00 77.38 276 ILE A CA 1
ATOM 2117 C C . ILE A 1 276 ? 6.414 -11.514 -11.856 1.00 77.38 276 ILE A C 1
ATOM 2119 O O . ILE A 1 276 ? 7.169 -12.042 -12.660 1.00 77.38 276 ILE A O 1
ATOM 2123 N N . ASN A 1 277 ? 5.487 -10.643 -12.250 1.00 83.31 277 ASN A N 1
ATOM 2124 C CA . ASN A 1 277 ? 5.377 -10.156 -13.625 1.00 83.31 277 ASN A CA 1
ATOM 2125 C C . ASN A 1 277 ? 4.789 -8.735 -13.648 1.00 83.31 277 ASN A C 1
ATOM 2127 O O . ASN A 1 277 ? 4.322 -8.219 -12.636 1.00 83.31 277 ASN A O 1
ATOM 2131 N N . ILE A 1 278 ? 4.797 -8.077 -14.806 1.00 85.25 278 ILE A N 1
ATOM 2132 C CA . ILE A 1 278 ? 4.319 -6.688 -14.927 1.00 85.25 278 ILE A CA 1
ATOM 2133 C C . ILE A 1 278 ? 2.800 -6.518 -14.711 1.00 85.25 278 ILE A C 1
ATOM 2135 O O . ILE A 1 278 ? 2.332 -5.387 -14.586 1.00 85.25 278 ILE A O 1
ATOM 2139 N N . ASP A 1 279 ? 2.033 -7.610 -14.644 1.00 82.06 279 ASP A N 1
ATOM 2140 C CA . ASP A 1 279 ? 0.589 -7.605 -14.371 1.00 82.06 279 ASP A CA 1
ATOM 2141 C C . ASP A 1 279 ? 0.241 -7.876 -12.899 1.00 82.06 279 ASP A C 1
ATOM 2143 O O . ASP A 1 279 ? -0.861 -7.538 -12.463 1.00 82.06 279 ASP A O 1
ATOM 2147 N N . SER A 1 280 ? 1.165 -8.464 -12.134 1.00 77.81 280 SER A N 1
ATOM 2148 C CA . SER A 1 280 ? 1.051 -8.724 -10.691 1.00 77.81 280 SER A CA 1
ATOM 2149 C C . SER A 1 280 ? 1.740 -7.658 -9.829 1.00 77.81 280 SER A C 1
ATOM 2151 O O . SER A 1 280 ? 1.644 -7.665 -8.594 1.00 77.81 280 SER A O 1
ATOM 2153 N N . ILE A 1 281 ? 2.437 -6.724 -10.479 1.00 85.19 281 ILE A N 1
ATOM 2154 C CA . ILE A 1 281 ? 3.042 -5.545 -9.867 1.00 85.19 281 ILE A CA 1
ATOM 2155 C C . ILE A 1 281 ? 2.124 -4.352 -10.099 1.00 85.19 281 ILE A C 1
ATOM 2157 O O . ILE A 1 281 ? 1.742 -4.048 -11.226 1.00 85.19 281 ILE A O 1
ATOM 2161 N N . PHE A 1 282 ? 1.815 -3.642 -9.021 1.00 84.56 282 PHE A N 1
ATOM 2162 C CA . PHE A 1 282 ? 0.925 -2.492 -9.035 1.00 84.56 282 PHE A CA 1
ATOM 2163 C C . PHE A 1 282 ? 1.659 -1.240 -8.579 1.00 84.56 282 PHE A C 1
ATOM 2165 O O . PHE A 1 282 ? 2.483 -1.288 -7.667 1.00 84.56 282 PHE A O 1
ATOM 2172 N N . VAL A 1 283 ? 1.337 -0.101 -9.171 1.00 84.88 283 VAL A N 1
ATOM 2173 C CA . VAL A 1 283 ? 1.912 1.196 -8.827 1.00 84.88 283 VAL A CA 1
ATOM 2174 C C . VAL A 1 283 ? 0.787 2.093 -8.337 1.00 84.88 283 VAL A C 1
ATOM 2176 O O . VAL A 1 283 ? -0.184 2.332 -9.046 1.00 84.88 283 VAL A O 1
ATOM 2179 N N . THR A 1 284 ? 0.885 2.566 -7.098 1.00 80.25 284 THR A N 1
ATOM 2180 C CA . THR A 1 284 ? -0.105 3.503 -6.546 1.00 80.25 284 THR A CA 1
ATOM 2181 C C . THR A 1 284 ? 0.080 4.900 -7.117 1.00 80.25 284 THR A C 1
ATOM 2183 O O . THR A 1 284 ? 1.172 5.243 -7.557 1.00 80.25 284 THR A O 1
ATOM 2186 N N . VAL A 1 285 ? -0.962 5.727 -7.027 1.00 77.00 285 VAL A N 1
ATOM 2187 C CA . VAL A 1 285 ? -0.979 7.153 -7.422 1.00 77.00 285 VAL A CA 1
ATOM 2188 C C . VAL A 1 285 ? 0.206 7.980 -6.900 1.00 77.00 285 VAL A C 1
ATOM 2190 O O . VAL A 1 285 ? 0.660 8.910 -7.553 1.00 77.00 285 VAL A O 1
ATOM 2193 N N . ASP A 1 286 ? 0.779 7.603 -5.753 1.00 74.12 286 ASP A N 1
ATOM 2194 C CA . ASP A 1 286 ? 1.974 8.237 -5.179 1.00 74.12 286 ASP A CA 1
ATOM 2195 C C . ASP A 1 286 ? 3.297 7.763 -5.830 1.00 74.12 286 ASP A C 1
ATOM 2197 O O . ASP A 1 286 ? 4.385 8.098 -5.352 1.00 74.12 286 ASP A O 1
ATOM 2201 N N . GLY A 1 287 ? 3.224 6.932 -6.875 1.00 77.62 287 GLY A N 1
ATOM 2202 C CA . GLY A 1 287 ? 4.358 6.325 -7.576 1.00 77.62 287 GLY A CA 1
ATOM 2203 C C . GLY A 1 287 ? 5.066 5.221 -6.789 1.00 77.62 287 GLY A C 1
ATOM 2204 O O . GLY A 1 287 ? 6.272 5.012 -6.952 1.00 77.62 287 GLY A O 1
ATOM 2205 N N . ILE A 1 288 ? 4.346 4.547 -5.889 1.00 80.81 288 ILE A N 1
ATOM 2206 C CA . ILE A 1 288 ? 4.911 3.513 -5.015 1.00 80.81 288 ILE A CA 1
ATOM 2207 C C . ILE A 1 288 ? 4.514 2.133 -5.512 1.00 80.81 288 ILE A C 1
ATOM 2209 O O . ILE A 1 288 ? 3.339 1.890 -5.778 1.00 80.81 288 ILE A O 1
ATOM 2213 N N . VAL A 1 289 ? 5.501 1.243 -5.604 1.00 81.31 289 VAL A N 1
ATOM 2214 C CA . VAL A 1 289 ? 5.353 -0.117 -6.128 1.00 81.31 289 VAL A CA 1
ATOM 2215 C C . VAL A 1 289 ? 4.867 -1.083 -5.047 1.00 81.31 289 VAL A C 1
ATOM 2217 O O . VAL A 1 289 ? 5.383 -1.126 -3.929 1.00 81.31 289 VAL A O 1
ATOM 2220 N N . HIS A 1 290 ? 3.890 -1.901 -5.416 1.00 76.38 290 HIS A N 1
ATOM 2221 C CA . HIS A 1 290 ? 3.294 -2.960 -4.624 1.00 76.38 290 HIS A CA 1
ATOM 2222 C C . HIS A 1 290 ? 3.415 -4.276 -5.375 1.00 76.38 290 HIS A C 1
ATOM 2224 O O . HIS A 1 290 ? 3.029 -4.387 -6.535 1.00 76.38 290 HIS A O 1
ATOM 2230 N N . LEU A 1 291 ? 3.914 -5.290 -4.681 1.00 74.38 291 LEU A N 1
ATOM 2231 C CA . LEU A 1 291 ? 3.908 -6.659 -5.173 1.00 74.38 291 LEU A CA 1
ATOM 2232 C C . LEU A 1 291 ? 2.663 -7.335 -4.614 1.00 74.38 291 LEU A C 1
ATOM 2234 O O . LEU A 1 291 ? 2.457 -7.293 -3.394 1.00 74.38 291 LEU A O 1
ATOM 2238 N N . GLN A 1 292 ? 1.843 -7.943 -5.472 1.00 67.81 292 GLN A N 1
ATOM 2239 C CA . GLN A 1 292 ? 0.726 -8.753 -4.999 1.00 67.81 292 GLN A CA 1
ATOM 2240 C C . GLN A 1 292 ? 1.268 -9.849 -4.067 1.00 67.81 292 GLN A C 1
ATOM 2242 O O . GLN A 1 292 ? 2.226 -10.543 -4.419 1.00 67.81 292 GLN A O 1
ATOM 2247 N N . PRO A 1 293 ? 0.740 -10.000 -2.841 1.00 57.69 293 PRO A N 1
ATOM 2248 C CA . PRO A 1 293 ? 1.139 -11.119 -2.002 1.00 57.69 293 PRO A CA 1
ATOM 2249 C C . PRO A 1 293 ? 0.653 -12.433 -2.629 1.00 57.69 293 PRO A C 1
ATOM 2251 O O . PRO A 1 293 ? -0.397 -12.445 -3.276 1.00 57.69 293 PRO A O 1
ATOM 2254 N N . PRO A 1 294 ? 1.387 -13.539 -2.428 1.00 55.47 294 PRO A N 1
ATOM 2255 C CA . PRO A 1 294 ? 1.009 -14.821 -3.000 1.00 55.47 294 PRO A CA 1
ATOM 2256 C C . PRO A 1 294 ? -0.353 -15.274 -2.470 1.00 55.47 294 PRO A C 1
ATOM 2258 O O . PRO A 1 294 ? -0.731 -15.011 -1.325 1.00 55.47 294 PRO A O 1
ATOM 2261 N N . VAL A 1 295 ? -1.094 -15.951 -3.342 1.00 49.28 295 VAL A N 1
ATOM 2262 C CA . VAL A 1 295 ? -2.473 -16.388 -3.088 1.00 49.28 295 VAL A CA 1
ATOM 2263 C C . VAL A 1 295 ? -2.520 -17.662 -2.224 1.00 49.28 295 VAL A C 1
ATOM 2265 O O . VAL A 1 295 ? -3.556 -17.943 -1.627 1.00 49.28 295 VAL A O 1
ATOM 2268 N N . ALA A 1 296 ? -1.406 -18.391 -2.078 1.00 47.47 296 ALA A N 1
ATOM 2269 C CA . ALA A 1 296 ? -1.328 -19.652 -1.336 1.00 47.47 296 ALA A CA 1
ATOM 2270 C C . ALA A 1 296 ? -0.169 -19.682 -0.318 1.00 47.47 296 ALA A C 1
ATOM 2272 O O . ALA A 1 296 ? 0.908 -19.141 -0.570 1.00 47.47 296 ALA A O 1
ATOM 2273 N N . GLU A 1 297 ? -0.393 -20.343 0.826 1.00 43.34 297 GLU A N 1
ATOM 2274 C CA . GLU A 1 297 ? 0.685 -20.840 1.692 1.00 43.34 297 GLU A CA 1
ATOM 2275 C C . GLU A 1 297 ? 1.461 -21.919 0.917 1.00 43.34 297 GLU A C 1
ATOM 2277 O O . GLU A 1 297 ? 0.848 -22.752 0.249 1.00 43.34 297 GLU A O 1
ATOM 2282 N N . CYS A 1 298 ? 2.797 -21.886 0.957 1.00 44.84 298 CYS A N 1
ATOM 2283 C CA . CYS A 1 298 ? 3.612 -22.817 0.175 1.00 44.84 298 CYS A CA 1
ATOM 2284 C C . CYS A 1 298 ? 3.288 -24.277 0.540 1.00 44.84 298 CYS A C 1
ATOM 2286 O O . CYS A 1 298 ? 3.226 -24.587 1.736 1.00 44.84 298 CYS A O 1
ATOM 2288 N N . PRO A 1 299 ? 3.186 -25.201 -0.433 1.00 36.41 299 PRO A N 1
ATOM 2289 C CA . PRO A 1 299 ? 3.356 -26.612 -0.119 1.00 36.41 299 PRO A CA 1
ATOM 2290 C C . PRO A 1 299 ? 4.763 -26.794 0.464 1.00 36.41 299 PRO A C 1
ATOM 2292 O O . PRO A 1 299 ? 5.738 -26.251 -0.063 1.00 36.41 299 PRO A O 1
ATOM 2295 N N . SER A 1 300 ? 4.881 -27.500 1.590 1.00 31.47 300 SER A N 1
ATOM 2296 C CA . SER A 1 300 ? 6.201 -27.817 2.131 1.00 31.47 300 SER A CA 1
ATOM 2297 C C . SER A 1 300 ? 6.965 -28.675 1.110 1.00 31.47 300 SER A C 1
ATOM 2299 O O . SER A 1 300 ? 6.356 -29.521 0.447 1.00 31.47 300 SER A O 1
ATOM 2301 N N . PRO A 1 301 ? 8.296 -28.518 0.989 1.00 38.22 301 PRO A N 1
ATOM 2302 C CA . PRO A 1 301 ? 9.108 -29.322 0.069 1.00 38.22 301 PRO A CA 1
ATOM 2303 C C . PRO A 1 301 ? 9.047 -30.836 0.354 1.00 38.22 301 PRO A C 1
ATOM 2305 O O . PRO A 1 301 ? 9.484 -31.637 -0.463 1.00 38.22 301 PRO A O 1
ATOM 2308 N N . GLU A 1 302 ? 8.452 -31.254 1.475 1.00 35.84 302 GLU A N 1
ATOM 2309 C CA . GLU A 1 302 ? 8.251 -32.661 1.835 1.00 35.84 302 GLU A CA 1
ATOM 2310 C C . GLU A 1 302 ? 7.025 -33.315 1.166 1.00 35.84 302 GLU A C 1
ATOM 2312 O O . GLU A 1 302 ? 6.861 -34.527 1.274 1.00 35.84 302 GLU A O 1
ATOM 2317 N N . GLN A 1 303 ? 6.158 -32.566 0.469 1.00 35.12 303 GLN A N 1
ATOM 2318 C CA . GLN A 1 303 ? 4.932 -33.126 -0.131 1.00 35.12 303 GLN A CA 1
ATOM 2319 C C . GLN A 1 303 ? 5.022 -33.434 -1.635 1.00 35.12 303 GLN A C 1
ATOM 2321 O O . GLN A 1 303 ? 4.107 -34.056 -2.173 1.00 35.12 303 GLN A O 1
ATOM 2326 N N . SER A 1 304 ? 6.122 -33.085 -2.310 1.00 30.33 304 SER A N 1
ATOM 2327 C CA . SER A 1 304 ? 6.278 -33.321 -3.758 1.00 30.33 304 SER A CA 1
ATOM 2328 C C . SER A 1 304 ? 6.790 -34.725 -4.121 1.00 30.33 304 SER A C 1
ATOM 2330 O O . SER A 1 304 ? 6.865 -35.056 -5.299 1.00 30.33 304 SER A O 1
ATOM 2332 N N . SER A 1 305 ? 7.134 -35.571 -3.140 1.00 31.05 305 SER A N 1
ATOM 2333 C CA . SER A 1 305 ? 7.733 -36.897 -3.384 1.00 31.05 305 SER A CA 1
ATOM 2334 C C . SER A 1 305 ? 6.841 -38.101 -3.051 1.00 31.05 305 SER A C 1
ATOM 2336 O O . SER A 1 305 ? 7.303 -39.231 -3.160 1.00 31.05 305 SER A O 1
ATOM 2338 N N . VAL A 1 306 ? 5.568 -37.911 -2.668 1.00 32.06 306 VAL A N 1
ATOM 2339 C CA . VAL A 1 306 ? 4.709 -39.030 -2.201 1.00 32.06 306 VAL A CA 1
ATOM 2340 C C . VAL A 1 306 ? 3.488 -39.300 -3.098 1.00 32.06 306 VAL A C 1
ATOM 2342 O O . VAL A 1 306 ? 2.751 -40.253 -2.866 1.00 32.06 306 VAL A O 1
ATOM 2345 N N . ALA A 1 307 ? 3.281 -38.539 -4.175 1.00 33.16 307 ALA A N 1
ATOM 2346 C CA . ALA A 1 307 ? 2.132 -38.731 -5.072 1.00 33.16 307 ALA A CA 1
ATOM 2347 C C . ALA A 1 307 ? 2.454 -39.452 -6.399 1.00 33.16 307 ALA A C 1
ATOM 2349 O O . ALA A 1 307 ? 1.604 -39.469 -7.284 1.00 33.16 307 ALA A O 1
ATOM 2350 N N . ALA A 1 308 ? 3.646 -40.044 -6.549 1.00 35.78 308 ALA A N 1
ATOM 2351 C CA . ALA A 1 308 ? 4.029 -40.778 -7.764 1.00 35.78 308 ALA A CA 1
ATOM 2352 C C . ALA A 1 308 ? 3.844 -42.307 -7.673 1.00 35.78 308 ALA A C 1
ATOM 2354 O O . ALA A 1 308 ? 3.814 -42.965 -8.704 1.00 35.78 308 ALA A O 1
ATOM 2355 N N . ASP A 1 309 ? 3.637 -42.876 -6.482 1.00 32.81 309 ASP A N 1
ATOM 2356 C CA . ASP A 1 309 ? 3.513 -44.328 -6.310 1.00 32.81 309 ASP A CA 1
ATOM 2357 C C . ASP A 1 309 ? 2.183 -44.693 -5.656 1.00 32.81 309 ASP A C 1
ATOM 2359 O O . ASP A 1 309 ? 2.085 -44.800 -4.432 1.00 32.81 309 ASP A O 1
ATOM 2363 N N . ARG A 1 310 ? 1.148 -44.870 -6.485 1.00 34.41 310 ARG A N 1
ATOM 2364 C CA . ARG A 1 310 ? 0.029 -45.811 -6.269 1.00 34.41 310 ARG A CA 1
ATOM 2365 C C . ARG A 1 310 ? -0.940 -45.762 -7.447 1.00 34.41 310 ARG A C 1
ATOM 2367 O O . ARG A 1 310 ? -2.022 -45.203 -7.348 1.00 34.41 310 ARG A O 1
ATOM 2374 N N . HIS A 1 311 ? -0.557 -46.415 -8.536 1.00 29.16 311 HIS A N 1
ATOM 2375 C CA . HIS A 1 311 ? -1.483 -47.238 -9.309 1.00 29.16 311 HIS A CA 1
ATOM 2376 C C . HIS A 1 311 ? -0.680 -48.355 -9.987 1.00 29.16 311 HIS A C 1
ATOM 2378 O O . HIS A 1 311 ? -0.011 -48.154 -10.995 1.00 29.16 311 HIS A O 1
ATOM 2384 N N . GLU A 1 312 ? -0.708 -49.533 -9.365 1.00 28.30 312 GLU A N 1
ATOM 2385 C CA . GLU A 1 312 ? -0.211 -50.782 -9.936 1.00 28.30 312 GLU A CA 1
ATOM 2386 C C . GLU A 1 312 ? -1.048 -51.200 -11.158 1.00 28.30 312 GLU A C 1
ATOM 2388 O O . GLU A 1 312 ? -2.257 -51.383 -11.052 1.00 28.30 312 GLU A O 1
ATOM 2393 N N . SER A 1 313 ? -0.333 -51.413 -12.267 1.00 26.69 313 SER A N 1
ATOM 2394 C CA . SER A 1 313 ? -0.218 -52.680 -13.013 1.00 26.69 313 SER A CA 1
ATOM 2395 C C . SER A 1 313 ? -1.374 -53.238 -13.870 1.00 26.69 313 SER A C 1
ATOM 2397 O O . SER A 1 313 ? -2.536 -53.278 -13.479 1.00 26.69 313 SER A O 1
ATOM 2399 N N . THR A 1 314 ? -0.919 -53.855 -14.977 1.00 26.45 314 THR A N 1
ATOM 2400 C CA . THR A 1 314 ? -1.517 -54.797 -15.958 1.00 26.45 314 THR A CA 1
ATOM 2401 C C . THR A 1 314 ? -2.224 -54.180 -17.181 1.00 26.45 314 THR A C 1
ATOM 2403 O O . THR A 1 314 ? -3.101 -53.348 -17.023 1.00 26.45 314 THR A O 1
ATOM 2406 N N . ALA A 1 315 ? -1.926 -54.528 -18.445 1.00 27.77 315 ALA A N 1
ATOM 2407 C CA . ALA A 1 315 ? -1.039 -55.547 -19.015 1.00 27.77 315 ALA A CA 1
ATOM 2408 C C . ALA A 1 315 ? -0.584 -55.210 -20.461 1.00 27.77 315 ALA A C 1
ATOM 2410 O O . ALA A 1 315 ? -1.294 -54.559 -21.219 1.00 27.77 315 ALA A O 1
ATOM 2411 N N . GLU A 1 316 ? 0.624 -55.694 -20.756 1.00 30.52 316 GLU A N 1
ATOM 2412 C CA . GLU A 1 316 ? 1.276 -56.175 -21.989 1.00 30.52 316 GLU A CA 1
ATOM 2413 C C . GLU A 1 316 ? 0.721 -55.955 -23.420 1.00 30.52 316 GLU A C 1
ATOM 2415 O O . GLU A 1 316 ? -0.401 -56.316 -23.760 1.00 30.52 316 GLU A O 1
ATOM 2420 N N . ALA A 1 317 ? 1.703 -55.598 -24.270 1.00 28.64 317 ALA A N 1
ATOM 2421 C CA . ALA A 1 317 ? 2.030 -56.123 -25.607 1.00 28.64 317 ALA A CA 1
ATOM 2422 C C . ALA A 1 317 ? 1.275 -55.615 -26.852 1.00 28.64 317 ALA A C 1
ATOM 2424 O O . ALA A 1 317 ? 0.210 -56.107 -27.201 1.00 28.64 317 ALA A O 1
ATOM 2425 N N . ALA A 1 318 ? 1.956 -54.779 -27.642 1.00 28.28 318 ALA A N 1
ATOM 2426 C CA . ALA A 1 318 ? 2.550 -55.187 -28.923 1.00 28.28 318 ALA A CA 1
ATOM 2427 C C . ALA A 1 318 ? 3.443 -54.055 -29.458 1.00 28.28 318 ALA A C 1
ATOM 2429 O O . ALA A 1 318 ? 3.033 -52.899 -29.512 1.00 28.28 318 ALA A O 1
ATOM 2430 N N . ALA A 1 319 ? 4.680 -54.399 -29.810 1.00 33.50 319 ALA A N 1
ATOM 2431 C CA . ALA A 1 319 ? 5.592 -53.526 -30.529 1.00 33.50 319 ALA A CA 1
ATOM 2432 C C . ALA A 1 319 ? 5.244 -53.565 -32.020 1.00 33.50 319 ALA A C 1
ATOM 2434 O O . ALA A 1 319 ? 5.278 -54.642 -32.610 1.00 33.50 319 ALA A O 1
ATOM 2435 N N . GLU A 1 320 ? 4.979 -52.406 -32.617 1.00 29.16 320 GLU A N 1
ATOM 2436 C CA . GLU A 1 320 ? 5.158 -52.187 -34.050 1.00 29.16 320 GLU A CA 1
ATOM 2437 C C . GLU A 1 320 ? 5.897 -50.862 -34.248 1.00 29.16 320 GLU A C 1
ATOM 2439 O O . GLU A 1 320 ? 5.485 -49.800 -33.781 1.00 29.16 320 GLU A O 1
ATOM 2444 N N . GLU A 1 321 ? 7.060 -50.987 -34.882 1.00 36.97 321 GLU A N 1
ATOM 2445 C CA . GLU A 1 321 ? 7.899 -49.908 -35.372 1.00 36.97 321 GLU A CA 1
ATOM 2446 C C . GLU A 1 321 ? 7.125 -49.080 -36.401 1.00 36.97 321 GLU A C 1
ATOM 2448 O O . GLU A 1 321 ? 6.723 -49.602 -37.437 1.00 36.97 321 GLU A O 1
ATOM 2453 N N . THR A 1 322 ? 7.019 -47.773 -36.171 1.00 29.03 322 THR A N 1
ATOM 2454 C CA . THR A 1 322 ? 6.987 -46.806 -37.271 1.00 29.03 322 THR A CA 1
ATOM 2455 C C . THR A 1 322 ? 7.694 -45.532 -36.838 1.00 29.03 322 THR A C 1
ATOM 2457 O O . THR A 1 322 ? 7.268 -44.826 -35.927 1.00 29.03 322 THR A O 1
ATOM 2460 N N . ASP A 1 323 ? 8.827 -45.308 -37.496 1.00 36.31 323 ASP A N 1
ATOM 2461 C CA . ASP A 1 323 ? 9.518 -44.035 -37.646 1.00 36.31 323 ASP A CA 1
ATOM 2462 C C . ASP A 1 323 ? 8.557 -42.926 -38.111 1.00 36.31 323 ASP A C 1
ATOM 2464 O O . ASP A 1 323 ? 7.654 -43.185 -38.902 1.00 36.31 323 ASP A O 1
ATOM 2468 N N . GLN A 1 324 ? 8.872 -41.686 -37.716 1.00 34.66 324 GLN A N 1
ATOM 2469 C CA . GLN A 1 324 ? 8.251 -40.415 -38.135 1.00 34.66 324 GLN A CA 1
ATOM 2470 C C . GLN A 1 324 ? 6.949 -40.027 -37.422 1.00 34.66 324 GLN A C 1
ATOM 2472 O O . GLN A 1 324 ? 5.862 -40.150 -37.961 1.00 34.66 324 GLN A O 1
ATOM 2477 N N . ASP A 1 325 ? 7.092 -39.469 -36.220 1.00 28.41 325 ASP A N 1
ATOM 2478 C CA . ASP A 1 325 ? 6.671 -38.091 -35.936 1.00 28.41 325 ASP A CA 1
ATOM 2479 C C . ASP A 1 325 ? 7.157 -37.720 -34.530 1.00 28.41 325 ASP A C 1
ATOM 2481 O O . ASP A 1 325 ? 6.670 -38.212 -33.513 1.00 28.41 325 ASP A O 1
ATOM 2485 N N . ARG A 1 326 ? 8.172 -36.846 -34.452 1.00 34.53 326 ARG A N 1
ATOM 2486 C CA . ARG A 1 326 ? 8.482 -36.125 -33.211 1.00 34.53 326 ARG A CA 1
ATOM 2487 C C . ARG A 1 326 ? 7.367 -35.109 -32.995 1.00 34.53 326 ARG A C 1
ATOM 2489 O O . ARG A 1 326 ? 7.533 -33.921 -33.258 1.00 34.53 326 ARG A O 1
ATOM 2496 N N . GLU A 1 327 ? 6.237 -35.595 -32.506 1.00 30.84 327 GLU A N 1
ATOM 2497 C CA . GLU A 1 327 ? 5.316 -34.793 -31.727 1.00 30.84 327 GLU A CA 1
ATOM 2498 C C . GLU A 1 327 ? 6.136 -34.264 -30.544 1.00 30.84 327 GLU A C 1
ATOM 2500 O O . GLU A 1 327 ? 6.556 -35.008 -29.653 1.00 30.84 327 GLU A O 1
ATOM 2505 N N . ILE A 1 328 ? 6.488 -32.979 -30.600 1.00 34.66 328 ILE A N 1
ATOM 2506 C CA . ILE A 1 328 ? 7.048 -32.249 -29.468 1.00 34.66 328 ILE A CA 1
ATOM 2507 C C . ILE A 1 328 ? 5.916 -32.202 -28.444 1.00 34.66 328 ILE A C 1
ATOM 2509 O O . ILE A 1 328 ? 5.129 -31.261 -28.407 1.00 34.66 328 ILE A O 1
ATOM 2513 N N . LEU A 1 329 ? 5.796 -33.265 -27.650 1.00 31.69 329 LEU A N 1
ATOM 2514 C CA . LEU A 1 329 ? 5.069 -33.243 -26.395 1.00 31.69 329 LEU A CA 1
ATOM 2515 C C . LEU A 1 329 ? 5.683 -32.096 -25.598 1.00 31.69 329 LEU A C 1
ATOM 2517 O O . LEU A 1 329 ? 6.831 -32.197 -25.162 1.00 31.69 329 LEU A O 1
ATOM 2521 N N . ALA A 1 330 ? 4.956 -30.981 -25.495 1.00 33.31 330 ALA A N 1
ATOM 2522 C CA . ALA A 1 330 ? 5.321 -29.865 -24.641 1.00 33.31 330 ALA A CA 1
ATOM 2523 C C . ALA A 1 330 ? 5.604 -30.438 -23.241 1.00 33.31 330 ALA A C 1
ATOM 2525 O O . ALA A 1 330 ? 4.676 -30.947 -22.602 1.00 33.31 330 ALA A O 1
ATOM 2526 N N . PRO A 1 331 ? 6.867 -30.449 -22.776 1.00 38.09 331 PRO A N 1
ATOM 2527 C CA . PRO A 1 331 ? 7.145 -30.879 -21.422 1.00 38.09 331 PRO A CA 1
ATOM 2528 C C . PRO A 1 331 ? 6.525 -29.831 -20.503 1.00 38.09 331 PRO A C 1
ATOM 2530 O O . PRO A 1 331 ? 6.611 -28.641 -20.803 1.00 38.09 331 PRO A O 1
ATOM 2533 N N . ALA A 1 332 ? 5.881 -30.278 -19.423 1.00 38.12 332 ALA A N 1
ATOM 2534 C CA . ALA A 1 332 ? 5.314 -29.404 -18.403 1.00 38.12 332 ALA A CA 1
ATOM 2535 C C . ALA A 1 332 ? 6.306 -28.273 -18.086 1.00 38.12 332 ALA A C 1
ATOM 2537 O O . ALA A 1 332 ? 7.430 -28.559 -17.674 1.00 38.12 332 ALA A O 1
ATOM 2538 N N . GLU A 1 333 ? 5.911 -27.026 -18.368 1.00 54.34 333 GLU A N 1
ATOM 2539 C CA . GLU A 1 333 ? 6.754 -25.846 -18.174 1.00 54.34 333 GLU A CA 1
ATOM 2540 C C . GLU A 1 333 ? 7.267 -25.848 -16.734 1.00 54.34 333 GLU A C 1
ATOM 2542 O O . GLU A 1 333 ? 6.485 -25.767 -15.781 1.00 54.34 333 GLU A O 1
ATOM 2547 N N . GLU A 1 334 ? 8.582 -25.993 -16.564 1.00 56.62 334 GLU A N 1
ATOM 2548 C CA . GLU A 1 334 ? 9.193 -25.767 -15.264 1.00 56.62 334 GLU A CA 1
ATOM 2549 C C . GLU A 1 334 ? 8.849 -24.338 -14.822 1.00 56.62 334 GLU A C 1
ATOM 2551 O O . GLU A 1 334 ? 8.920 -23.404 -15.628 1.00 56.62 334 GLU A O 1
ATOM 2556 N N . PRO A 1 335 ? 8.434 -24.139 -13.561 1.00 63.78 335 PRO A N 1
ATOM 2557 C CA . PRO A 1 335 ? 8.104 -22.811 -13.080 1.00 63.78 335 PRO A CA 1
ATOM 2558 C C . PRO A 1 335 ? 9.343 -21.912 -13.158 1.00 63.78 335 PRO A C 1
ATOM 2560 O O . PRO A 1 335 ? 10.384 -22.229 -12.585 1.00 63.78 335 PRO A O 1
ATOM 2563 N N . ILE A 1 336 ? 9.204 -20.774 -13.844 1.00 73.25 3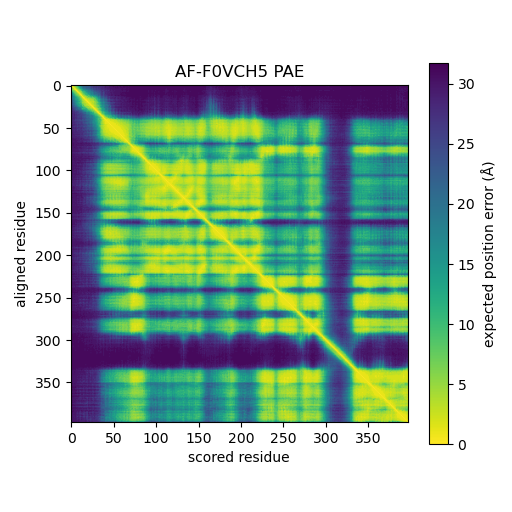36 ILE A N 1
ATOM 2564 C CA . ILE A 1 336 ? 10.236 -19.733 -13.956 1.00 73.25 336 ILE A CA 1
ATOM 2565 C C . ILE A 1 336 ? 10.712 -19.329 -12.550 1.00 73.25 336 ILE A C 1
ATOM 2567 O O . ILE A 1 336 ? 9.892 -19.082 -11.655 1.00 73.25 336 ILE A O 1
ATOM 2571 N N . SER A 1 337 ? 12.034 -19.257 -12.358 1.00 79.06 337 SER A N 1
ATOM 2572 C CA . SER A 1 337 ? 12.641 -18.827 -11.094 1.00 79.06 337 SER A CA 1
ATOM 2573 C C . SER A 1 337 ? 12.294 -17.366 -10.776 1.00 79.06 337 SER A C 1
ATOM 2575 O O . SER A 1 337 ? 12.063 -16.555 -11.674 1.00 79.06 337 SER A O 1
ATOM 2577 N N . ASP A 1 338 ? 12.263 -16.999 -9.490 1.00 78.31 338 ASP A N 1
ATOM 2578 C CA . ASP A 1 338 ? 11.976 -15.614 -9.083 1.00 78.31 338 ASP A CA 1
ATOM 2579 C C . ASP A 1 338 ? 13.023 -14.623 -9.642 1.00 78.31 338 ASP A C 1
ATOM 2581 O O . ASP A 1 338 ? 12.670 -13.483 -9.953 1.00 78.31 338 ASP A O 1
ATOM 2585 N N . ASP A 1 339 ? 14.275 -15.063 -9.824 1.00 84.00 339 ASP A N 1
ATOM 2586 C CA . ASP A 1 339 ? 15.364 -14.263 -10.400 1.00 84.00 339 ASP A CA 1
ATOM 2587 C C . ASP A 1 339 ? 15.161 -14.030 -11.905 1.00 84.00 339 ASP A C 1
ATOM 2589 O O . ASP A 1 339 ? 15.177 -12.880 -12.353 1.00 84.00 339 ASP A O 1
ATOM 2593 N N . LEU A 1 340 ? 14.828 -15.075 -12.672 1.00 85.25 340 LEU A N 1
ATOM 2594 C CA . LEU A 1 340 ? 14.514 -14.942 -14.097 1.00 85.25 340 LEU A CA 1
ATOM 2595 C C . LEU A 1 340 ? 13.251 -14.091 -14.311 1.00 85.25 340 LEU A C 1
ATOM 2597 O O . LEU A 1 340 ? 13.217 -13.209 -15.171 1.00 85.25 340 LEU A O 1
ATOM 2601 N N . ALA A 1 341 ? 12.223 -14.279 -13.480 1.00 86.00 341 ALA A N 1
ATOM 2602 C CA . ALA A 1 341 ? 11.020 -13.451 -13.498 1.00 86.00 341 ALA A CA 1
ATOM 2603 C C . ALA A 1 341 ? 11.338 -11.968 -13.218 1.00 86.00 341 ALA A C 1
ATOM 2605 O O . ALA A 1 341 ? 10.799 -11.064 -13.867 1.00 86.00 341 ALA A O 1
ATOM 2606 N N . LEU A 1 342 ? 12.261 -11.701 -12.289 1.00 87.31 342 LEU A N 1
ATOM 2607 C CA . LEU A 1 342 ? 12.741 -10.356 -11.988 1.00 87.31 342 LEU A CA 1
ATOM 2608 C C . LEU A 1 342 ? 13.540 -9.751 -13.154 1.00 87.31 342 LEU A C 1
ATOM 2610 O O . LEU A 1 342 ? 13.327 -8.579 -13.479 1.00 87.31 342 LEU A O 1
ATOM 2614 N N . ALA A 1 343 ? 14.388 -10.537 -13.826 1.00 88.69 343 ALA A N 1
ATOM 2615 C CA . ALA A 1 343 ? 15.119 -10.119 -15.025 1.00 88.69 343 ALA A CA 1
ATOM 2616 C C . ALA A 1 343 ? 14.166 -9.701 -16.159 1.00 88.69 343 ALA A C 1
ATOM 2618 O O . ALA A 1 343 ? 14.346 -8.648 -16.781 1.00 88.69 343 ALA A O 1
ATOM 2619 N N . ILE A 1 344 ? 13.095 -10.472 -16.377 1.00 89.38 344 ILE A N 1
ATOM 2620 C CA . ILE A 1 344 ? 12.047 -10.168 -17.363 1.00 89.38 344 ILE A CA 1
ATOM 2621 C C . ILE A 1 344 ? 11.337 -8.852 -17.017 1.00 89.38 344 ILE A C 1
ATOM 2623 O O . ILE A 1 344 ? 11.129 -8.006 -17.893 1.00 89.38 344 ILE A O 1
ATOM 2627 N N . VAL A 1 345 ? 10.986 -8.636 -15.744 1.00 91.06 345 VAL A N 1
ATOM 2628 C CA . VAL A 1 345 ? 10.351 -7.387 -15.290 1.00 91.06 345 VAL A CA 1
ATOM 2629 C C . VAL A 1 345 ? 11.280 -6.184 -15.463 1.00 91.06 345 VAL A C 1
ATOM 2631 O O . VAL A 1 345 ? 10.838 -5.145 -15.957 1.00 91.06 345 VAL A O 1
ATOM 2634 N N . PHE A 1 346 ? 12.558 -6.292 -15.093 1.00 92.50 346 PHE A N 1
ATOM 2635 C CA . PHE A 1 346 ? 13.521 -5.205 -15.296 1.00 92.50 346 PHE A CA 1
ATOM 2636 C C . PHE A 1 346 ? 13.702 -4.885 -16.770 1.00 92.50 346 PHE A C 1
ATOM 2638 O O . PHE A 1 346 ? 13.644 -3.715 -17.146 1.00 92.50 346 PHE A O 1
ATOM 2645 N N . THR A 1 347 ? 13.807 -5.905 -17.614 1.00 89.50 347 THR A N 1
ATOM 2646 C CA . THR A 1 347 ? 13.871 -5.706 -19.060 1.00 89.50 347 THR A CA 1
ATOM 2647 C C . THR A 1 347 ? 12.655 -4.929 -19.560 1.00 89.50 347 THR A C 1
ATOM 2649 O O . THR A 1 347 ? 12.810 -3.981 -20.317 1.00 89.50 347 THR A O 1
ATOM 2652 N N . HIS A 1 348 ? 11.450 -5.212 -19.068 1.00 89.25 348 HIS A N 1
ATOM 2653 C CA . HIS A 1 348 ? 10.252 -4.457 -19.456 1.00 89.25 348 HIS A CA 1
ATOM 2654 C C . HIS A 1 348 ? 10.247 -3.000 -19.033 1.00 89.25 348 HIS A C 1
ATOM 2656 O O . HIS A 1 348 ? 9.767 -2.143 -19.775 1.00 89.25 348 HIS A O 1
ATOM 2662 N N . ILE A 1 349 ? 10.783 -2.707 -17.850 1.00 91.50 349 ILE A N 1
ATOM 2663 C CA . ILE A 1 349 ? 10.911 -1.327 -17.385 1.00 91.50 349 ILE A CA 1
ATOM 2664 C C . ILE A 1 349 ? 11.773 -0.521 -18.368 1.00 91.50 349 ILE A C 1
ATOM 2666 O O . ILE A 1 349 ? 11.458 0.632 -18.681 1.00 91.50 349 ILE A O 1
ATOM 2670 N N . TRP A 1 350 ? 12.837 -1.133 -18.887 1.00 90.81 350 TRP A N 1
ATOM 2671 C CA . TRP A 1 350 ? 13.805 -0.479 -19.766 1.00 90.81 350 TRP A CA 1
ATOM 2672 C C . TRP A 1 350 ? 13.487 -0.603 -21.256 1.00 90.81 350 TRP A C 1
ATOM 2674 O O . TRP A 1 350 ? 13.863 0.278 -22.024 1.00 90.81 350 TRP A O 1
ATOM 2684 N N . CYS A 1 351 ? 12.721 -1.607 -21.667 1.00 86.81 351 CYS A N 1
ATOM 2685 C CA . CYS A 1 351 ? 12.376 -1.892 -23.057 1.00 86.81 351 CYS A CA 1
ATOM 2686 C C . CYS A 1 351 ? 10.844 -1.932 -23.255 1.00 86.81 351 CYS A C 1
ATOM 2688 O O . CYS A 1 351 ? 10.323 -2.916 -23.777 1.00 86.81 351 CYS A O 1
ATOM 2690 N N . PRO A 1 352 ? 10.090 -0.879 -22.875 1.00 75.12 352 PRO A N 1
ATOM 2691 C CA . PRO A 1 352 ? 8.623 -0.931 -22.810 1.00 75.12 352 PRO A CA 1
ATOM 2692 C C . PRO A 1 352 ? 7.933 -1.072 -24.179 1.00 75.12 352 PRO A C 1
ATOM 2694 O O . PRO A 1 352 ? 6.732 -1.305 -24.237 1.00 75.12 352 PRO A O 1
ATOM 2697 N N . LEU A 1 353 ? 8.676 -0.905 -25.279 1.00 76.81 353 LEU A N 1
ATOM 2698 C CA . LEU A 1 353 ? 8.184 -1.074 -26.650 1.00 76.81 353 LEU A CA 1
ATOM 2699 C C . LEU A 1 353 ? 8.295 -2.520 -27.157 1.00 76.81 353 LEU A C 1
ATOM 2701 O O . LEU A 1 353 ? 7.787 -2.825 -28.236 1.00 76.81 353 LEU A O 1
ATOM 2705 N N . ARG A 1 354 ? 8.990 -3.398 -26.427 1.00 81.00 354 ARG A N 1
ATOM 2706 C CA . ARG A 1 354 ? 9.072 -4.823 -26.759 1.00 81.00 354 ARG A CA 1
ATOM 2707 C C . ARG A 1 354 ? 7.844 -5.548 -26.206 1.00 81.00 354 ARG A C 1
ATOM 2709 O O . ARG A 1 354 ? 7.307 -5.166 -25.168 1.00 81.00 354 ARG A O 1
ATOM 2716 N N . ASN A 1 355 ? 7.397 -6.588 -26.908 1.00 82.94 355 ASN A N 1
ATOM 2717 C CA . ASN A 1 355 ? 6.334 -7.452 -26.410 1.00 82.94 355 ASN A CA 1
ATOM 2718 C C . ASN A 1 355 ? 6.849 -8.267 -25.212 1.00 82.94 355 ASN A C 1
ATOM 2720 O O . ASN A 1 355 ? 7.984 -8.748 -25.216 1.00 82.94 355 ASN A O 1
ATOM 2724 N N . PHE A 1 356 ? 5.988 -8.430 -24.207 1.00 79.31 356 PHE A N 1
ATOM 2725 C CA . PHE A 1 356 ? 6.293 -9.185 -23.002 1.00 79.31 356 PHE A CA 1
ATOM 2726 C C . PHE A 1 356 ? 6.549 -10.654 -23.221 1.00 79.31 356 PHE A C 1
ATOM 2728 O O . PHE A 1 356 ? 7.507 -11.180 -22.659 1.00 79.31 356 PHE A O 1
ATOM 2735 N N . GLU A 1 357 ? 5.743 -11.289 -24.056 1.00 80.94 357 GLU A N 1
ATOM 2736 C CA . GLU A 1 357 ? 5.898 -12.710 -24.340 1.00 80.94 357 GLU A CA 1
ATOM 2737 C C . GLU A 1 357 ? 7.219 -12.976 -25.071 1.00 80.94 357 GLU A C 1
ATOM 2739 O O . GLU A 1 357 ? 7.934 -13.903 -24.704 1.00 80.94 357 GLU A O 1
ATOM 2744 N N . ASP A 1 358 ? 7.611 -12.096 -26.000 1.00 84.81 358 ASP A N 1
ATOM 2745 C CA . ASP A 1 358 ? 8.868 -12.215 -26.749 1.00 84.81 358 ASP A CA 1
ATOM 2746 C C . ASP A 1 358 ? 10.092 -12.083 -25.830 1.00 84.81 358 ASP A C 1
ATOM 2748 O O . ASP A 1 358 ? 10.995 -12.916 -25.853 1.00 84.81 358 ASP A O 1
ATOM 2752 N N . VAL A 1 359 ? 10.113 -11.058 -24.971 1.00 84.94 359 VAL A N 1
ATOM 2753 C CA . VAL A 1 359 ? 11.208 -10.843 -24.009 1.00 84.94 359 VAL A CA 1
ATOM 2754 C C . VAL A 1 359 ? 11.278 -11.975 -22.984 1.00 84.94 359 VAL A C 1
ATOM 2756 O O . VAL A 1 359 ? 12.371 -12.434 -22.655 1.00 84.94 359 VAL A O 1
ATOM 2759 N N . ALA A 1 360 ? 10.126 -12.422 -22.472 1.00 84.81 360 ALA A N 1
ATOM 2760 C CA . ALA A 1 360 ? 10.062 -13.536 -21.537 1.00 84.81 360 ALA A CA 1
ATOM 2761 C C . ALA A 1 360 ? 10.589 -14.820 -22.182 1.00 84.81 360 ALA A C 1
ATOM 2763 O O . ALA A 1 360 ? 11.403 -15.514 -21.575 1.00 84.81 360 ALA A O 1
ATOM 2764 N N . TYR A 1 361 ? 10.187 -15.101 -23.422 1.00 85.69 361 TYR A N 1
ATOM 2765 C CA . TYR A 1 361 ? 10.654 -16.252 -24.183 1.00 85.69 361 TYR A CA 1
ATOM 2766 C C . TYR A 1 361 ? 12.166 -16.202 -24.430 1.00 85.69 361 TYR A C 1
ATOM 2768 O O . TYR A 1 361 ? 12.857 -17.174 -24.133 1.00 85.69 361 TYR A O 1
ATOM 2776 N N . GLU A 1 362 ? 12.701 -15.075 -24.912 1.00 86.00 362 GLU A N 1
ATOM 2777 C CA . GLU A 1 362 ? 14.134 -14.918 -25.187 1.00 86.00 362 GLU A CA 1
ATOM 2778 C C . GLU A 1 362 ? 14.993 -15.122 -23.932 1.00 86.00 362 GLU A C 1
ATOM 2780 O O . GLU A 1 362 ? 15.936 -15.913 -23.958 1.00 86.00 362 GLU A O 1
ATOM 2785 N N . LEU A 1 363 ? 14.652 -14.465 -22.817 1.00 85.56 363 LEU A N 1
ATOM 2786 C CA . LEU A 1 363 ? 15.406 -14.606 -21.567 1.00 85.56 363 LEU A CA 1
ATOM 2787 C C . LEU A 1 363 ? 15.269 -16.006 -20.965 1.00 85.56 363 LEU A C 1
ATOM 2789 O O . LEU A 1 363 ? 16.248 -16.548 -20.461 1.00 85.56 363 LEU A O 1
ATOM 2793 N N . THR A 1 364 ? 14.090 -16.626 -21.064 1.00 85.56 364 THR A N 1
ATOM 2794 C CA . THR A 1 364 ? 13.889 -18.010 -20.604 1.00 85.56 364 THR A CA 1
ATOM 2795 C C . THR A 1 364 ? 14.713 -18.992 -21.432 1.00 85.56 364 THR A C 1
ATOM 2797 O O . THR A 1 364 ? 15.291 -19.930 -20.889 1.00 85.56 364 THR A O 1
ATOM 2800 N N . LEU A 1 365 ? 14.811 -18.772 -22.746 1.00 85.69 365 LEU A N 1
ATOM 2801 C CA . LEU A 1 365 ? 15.632 -19.588 -23.633 1.00 85.69 365 LEU A CA 1
ATOM 2802 C C . LEU A 1 365 ? 17.121 -19.460 -23.281 1.00 85.69 365 LEU A C 1
ATOM 2804 O O . LEU A 1 365 ? 17.816 -20.471 -23.207 1.00 85.69 365 LEU A O 1
ATOM 2808 N N . LEU A 1 366 ? 17.602 -18.234 -23.051 1.00 85.69 366 LEU A N 1
ATOM 2809 C CA . LEU A 1 366 ? 18.986 -17.974 -22.650 1.00 85.69 366 LEU A CA 1
ATOM 2810 C C . LEU A 1 366 ? 19.311 -18.623 -21.301 1.00 85.69 366 LEU A C 1
ATOM 2812 O O . LEU A 1 366 ? 20.296 -19.354 -21.226 1.00 85.69 366 LEU A O 1
ATOM 2816 N N . ASN A 1 367 ? 18.444 -18.458 -20.297 1.00 86.56 367 ASN A N 1
ATOM 2817 C CA . ASN A 1 367 ? 18.587 -19.094 -18.987 1.00 86.56 367 ASN A CA 1
ATOM 2818 C C . ASN A 1 367 ? 18.646 -20.623 -19.096 1.00 86.56 367 ASN A C 1
ATOM 2820 O O . ASN A 1 367 ? 19.575 -21.255 -18.602 1.00 86.56 367 ASN A O 1
ATOM 2824 N N . ARG A 1 368 ? 17.698 -21.222 -19.829 1.00 83.31 368 ARG A N 1
ATOM 2825 C CA . ARG A 1 368 ? 17.610 -22.678 -20.019 1.00 83.31 368 ARG A CA 1
ATOM 2826 C C . ARG A 1 368 ? 18.863 -23.275 -20.657 1.00 83.31 368 ARG A C 1
ATOM 2828 O O . ARG A 1 368 ? 19.174 -24.440 -20.423 1.00 83.31 368 ARG A O 1
ATOM 2835 N N . PHE A 1 369 ? 19.539 -22.512 -21.510 1.00 85.38 369 PHE A N 1
ATOM 2836 C CA . PHE A 1 369 ? 20.768 -22.940 -22.173 1.00 85.38 369 PHE A CA 1
ATOM 2837 C C . PHE A 1 369 ? 22.037 -22.373 -21.527 1.00 85.38 369 PHE A C 1
ATOM 2839 O O . PHE A 1 369 ? 23.100 -22.509 -22.133 1.00 85.38 369 PHE A O 1
ATOM 2846 N N . GLU A 1 370 ? 21.931 -21.753 -20.345 1.00 82.62 370 GLU A N 1
ATOM 2847 C CA . GLU A 1 370 ? 23.039 -21.133 -19.604 1.00 82.62 370 GLU A CA 1
ATOM 2848 C C . GLU A 1 370 ? 23.864 -20.170 -20.480 1.00 82.62 370 GLU A C 1
ATOM 2850 O O . GLU A 1 370 ? 25.096 -20.167 -20.475 1.00 82.62 370 GLU A O 1
ATOM 2855 N N . ARG A 1 371 ? 23.173 -19.380 -21.312 1.00 81.44 371 ARG A N 1
ATOM 2856 C CA . ARG A 1 371 ? 23.785 -18.428 -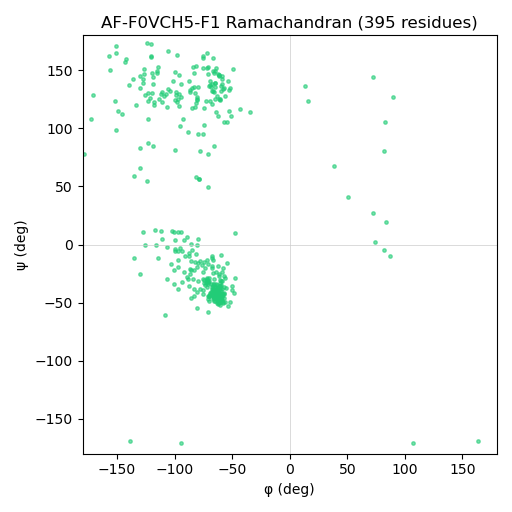22.246 1.00 81.44 371 ARG A CA 1
ATOM 2857 C C . ARG A 1 371 ? 23.722 -17.009 -21.708 1.00 81.44 371 ARG A C 1
ATOM 2859 O O . ARG A 1 371 ? 22.700 -16.582 -21.184 1.00 81.44 371 ARG A O 1
ATOM 2866 N N . GLU A 1 372 ? 24.800 -16.263 -21.932 1.00 85.00 372 GLU A N 1
ATOM 2867 C CA . GLU A 1 372 ? 24.865 -14.836 -21.616 1.00 85.00 372 GLU A CA 1
ATOM 2868 C C . GLU A 1 372 ? 23.831 -14.034 -22.420 1.00 85.00 372 GLU A C 1
ATOM 2870 O O . GLU A 1 372 ? 23.526 -14.356 -23.574 1.00 85.00 372 GLU A O 1
ATOM 2875 N N . VAL A 1 373 ? 23.302 -12.972 -21.805 1.00 84.44 373 VAL A N 1
ATOM 2876 C CA . VAL A 1 373 ? 22.429 -12.011 -22.487 1.00 84.44 373 VAL A CA 1
ATOM 2877 C C . VAL A 1 373 ? 23.297 -11.127 -23.390 1.00 84.44 373 VAL A C 1
ATOM 2879 O O . VAL A 1 373 ? 24.161 -10.422 -22.869 1.00 84.44 373 VAL A O 1
ATOM 2882 N N . PRO A 1 374 ? 23.101 -11.159 -24.720 1.00 85.06 374 PRO A N 1
ATOM 2883 C CA . PRO A 1 374 ? 23.955 -10.435 -25.657 1.00 85.06 374 PRO A CA 1
ATOM 2884 C C . PRO A 1 374 ? 23.718 -8.918 -25.591 1.00 85.06 374 PRO A C 1
ATOM 2886 O O . PRO A 1 374 ? 22.606 -8.483 -25.299 1.00 85.06 374 PRO A O 1
ATOM 2889 N N . GLU A 1 375 ? 24.726 -8.099 -25.907 1.00 82.12 375 GLU A N 1
ATOM 2890 C CA . GLU A 1 375 ? 24.595 -6.628 -25.907 1.00 82.12 375 GLU A CA 1
ATOM 2891 C C . GLU A 1 375 ? 23.516 -6.151 -26.896 1.00 82.12 375 GLU A C 1
ATOM 2893 O O . GLU A 1 375 ? 22.744 -5.236 -26.596 1.00 82.12 375 GLU A O 1
ATOM 2898 N N . GLU A 1 376 ? 23.371 -6.843 -28.033 1.00 85.44 376 GLU A N 1
ATOM 2899 C CA . GLU A 1 376 ? 22.363 -6.556 -29.060 1.00 85.44 376 GLU A CA 1
ATOM 2900 C C . GLU A 1 376 ? 20.926 -6.639 -28.515 1.00 85.44 376 GLU A C 1
ATOM 2902 O O . GLU A 1 376 ? 20.001 -6.009 -29.037 1.00 85.44 376 GLU A O 1
ATOM 2907 N N . PHE A 1 377 ? 20.720 -7.383 -27.423 1.00 84.62 377 PHE A N 1
ATOM 2908 C CA . PHE A 1 377 ? 19.432 -7.475 -26.741 1.00 84.62 377 PHE A CA 1
ATOM 2909 C C . PHE A 1 377 ? 18.943 -6.110 -26.229 1.00 84.62 377 PHE A C 1
ATOM 2911 O O . PHE A 1 377 ? 17.732 -5.846 -26.220 1.00 84.62 377 PHE A O 1
ATOM 2918 N N . PHE A 1 378 ? 19.869 -5.232 -25.825 1.00 83.81 378 PHE A N 1
ATOM 2919 C CA . PHE A 1 378 ? 19.570 -3.930 -25.227 1.00 83.81 378 PHE A CA 1
ATOM 2920 C C . PHE A 1 378 ? 19.466 -2.789 -26.246 1.00 83.81 378 PHE A C 1
ATOM 2922 O O . PHE A 1 378 ? 18.952 -1.721 -25.910 1.00 83.81 378 PHE A O 1
ATOM 2929 N N . GLU A 1 379 ? 19.840 -3.006 -27.511 1.00 81.94 379 GLU A N 1
ATOM 2930 C CA . GLU A 1 379 ? 19.805 -1.974 -28.564 1.00 81.94 379 GLU A CA 1
ATOM 2931 C C . GLU A 1 379 ? 18.412 -1.363 -28.775 1.00 81.94 379 GLU A C 1
ATOM 2933 O O . GLU A 1 379 ? 18.269 -0.214 -29.195 1.00 81.94 379 GLU A O 1
ATOM 2938 N N . ARG A 1 380 ? 17.357 -2.124 -28.463 1.00 78.25 380 ARG A N 1
ATOM 2939 C CA . ARG A 1 380 ? 15.953 -1.698 -28.599 1.00 78.25 380 ARG A CA 1
ATOM 2940 C C . ARG A 1 380 ? 15.365 -1.118 -27.308 1.00 78.25 380 ARG A C 1
ATOM 2942 O O . ARG A 1 380 ? 14.149 -0.931 -27.219 1.00 78.25 380 ARG A O 1
ATOM 2949 N N . CYS A 1 381 ? 16.199 -0.859 -26.306 1.00 83.75 381 CYS A N 1
ATOM 2950 C CA . CYS A 1 381 ? 15.802 -0.390 -24.984 1.00 83.75 381 CYS A CA 1
ATOM 2951 C C . CYS A 1 381 ? 16.122 1.097 -24.782 1.00 83.75 381 CYS A C 1
ATOM 2953 O O . CYS A 1 381 ? 16.858 1.722 -25.541 1.00 83.75 381 CYS A O 1
ATOM 2955 N N . ALA A 1 382 ? 15.554 1.693 -23.735 1.00 77.25 382 ALA A N 1
ATOM 2956 C CA . ALA A 1 382 ? 15.723 3.099 -23.380 1.00 77.25 382 ALA A CA 1
ATOM 2957 C C . ALA A 1 382 ? 17.065 3.366 -22.668 1.00 77.25 382 ALA A C 1
ATOM 2959 O O . ALA A 1 382 ? 17.058 3.864 -21.541 1.00 77.25 382 ALA A O 1
ATOM 2960 N N . SER A 1 383 ? 18.182 3.007 -23.315 1.00 80.06 383 SER A N 1
ATOM 2961 C CA . SER A 1 383 ? 19.569 3.169 -22.839 1.00 80.06 383 SER A CA 1
ATOM 2962 C C . SER A 1 383 ? 19.720 2.897 -21.332 1.00 80.06 383 SER A C 1
ATOM 2964 O O . SER A 1 383 ? 19.914 3.840 -20.551 1.00 80.06 383 SER A O 1
ATOM 2966 N N . PRO A 1 384 ? 19.530 1.638 -20.894 1.00 80.44 384 PRO A N 1
ATOM 2967 C CA . PRO A 1 384 ? 19.718 1.277 -19.496 1.00 80.44 384 PRO A CA 1
ATOM 2968 C C . PRO A 1 384 ? 21.154 1.591 -19.038 1.00 80.44 384 PRO A C 1
ATOM 2970 O O . PRO A 1 384 ? 22.087 1.477 -19.822 1.00 80.44 384 PRO A O 1
ATOM 2973 N N . PRO A 1 385 ? 21.367 2.020 -17.780 1.00 84.44 385 PRO A N 1
ATOM 2974 C CA . PRO A 1 385 ? 22.713 2.120 -17.224 1.00 84.44 385 PRO A CA 1
ATOM 2975 C C . PRO A 1 385 ? 23.389 0.744 -17.192 1.00 84.44 385 PRO A C 1
ATOM 2977 O O . PRO A 1 385 ? 22.721 -0.227 -16.844 1.00 84.44 385 PRO A O 1
ATOM 2980 N N . ASP A 1 386 ? 24.707 0.674 -17.387 1.00 82.88 386 ASP A N 1
ATOM 2981 C CA . ASP A 1 386 ? 25.482 -0.583 -17.402 1.00 82.88 386 ASP A CA 1
ATOM 2982 C C . ASP A 1 386 ? 25.196 -1.475 -16.181 1.00 82.88 386 ASP A C 1
ATOM 2984 O O . ASP A 1 386 ? 25.053 -2.689 -16.276 1.00 82.88 386 ASP A O 1
ATOM 2988 N N . ALA A 1 387 ? 25.039 -0.870 -14.997 1.00 81.56 387 ALA A N 1
ATOM 2989 C CA . ALA A 1 387 ? 24.721 -1.599 -13.769 1.00 81.56 387 ALA A CA 1
ATOM 2990 C C . ALA A 1 387 ? 23.371 -2.344 -13.827 1.00 81.56 387 ALA A C 1
ATOM 2992 O O . ALA A 1 387 ? 23.185 -3.329 -13.117 1.00 81.56 387 ALA A O 1
ATOM 2993 N N . ILE A 1 388 ? 22.422 -1.862 -14.633 1.00 82.06 388 ILE A N 1
ATOM 2994 C CA . ILE A 1 388 ? 21.132 -2.511 -14.878 1.00 82.06 388 ILE A CA 1
ATOM 2995 C C . ILE A 1 388 ? 21.274 -3.628 -15.907 1.00 82.06 388 ILE A C 1
ATOM 2997 O O . ILE A 1 388 ? 20.693 -4.687 -15.697 1.00 82.06 388 ILE A O 1
ATOM 3001 N N . GLU A 1 389 ? 22.047 -3.425 -16.972 1.00 83.62 389 GLU A N 1
ATOM 3002 C CA . GLU A 1 389 ? 22.337 -4.477 -17.956 1.00 83.62 389 GLU A CA 1
ATOM 3003 C C . GLU A 1 389 ? 23.026 -5.667 -17.281 1.00 83.62 389 GLU A C 1
ATOM 3005 O O . GLU A 1 389 ? 22.557 -6.798 -17.391 1.00 83.62 389 GLU A O 1
ATOM 3010 N N . VAL A 1 390 ? 24.046 -5.395 -16.457 1.00 84.38 390 VAL A N 1
ATOM 3011 C CA . VAL A 1 390 ? 24.725 -6.404 -15.630 1.00 84.38 390 VAL A CA 1
ATOM 3012 C C . VAL A 1 390 ? 23.747 -7.083 -14.672 1.00 84.38 390 VAL A C 1
ATOM 3014 O O . VAL A 1 390 ? 23.784 -8.300 -14.524 1.00 84.38 390 VAL A O 1
ATOM 3017 N N . LEU A 1 391 ? 22.851 -6.331 -14.023 1.00 83.19 391 LEU A N 1
ATOM 3018 C CA . LEU A 1 391 ? 21.849 -6.913 -13.126 1.00 83.19 391 LEU A CA 1
ATOM 3019 C C . LEU A 1 391 ? 20.885 -7.846 -13.869 1.00 83.19 391 LEU A C 1
ATOM 3021 O O . LEU A 1 391 ? 20.590 -8.922 -13.363 1.00 83.19 391 LEU A O 1
ATOM 3025 N N . ILE A 1 392 ? 20.406 -7.456 -15.053 1.00 84.00 392 ILE A N 1
ATOM 3026 C CA . ILE A 1 392 ? 19.528 -8.289 -15.885 1.00 84.00 392 ILE A CA 1
ATOM 3027 C C . ILE A 1 392 ? 20.268 -9.551 -16.329 1.00 84.00 392 ILE A C 1
ATOM 3029 O O . ILE A 1 392 ? 19.728 -10.640 -16.174 1.00 84.00 392 ILE A O 1
ATOM 3033 N N . ALA A 1 393 ? 21.503 -9.417 -16.816 1.00 84.69 393 ALA A N 1
ATOM 3034 C CA . ALA A 1 393 ? 22.315 -10.547 -17.252 1.00 84.69 393 ALA A CA 1
ATOM 3035 C C . ALA A 1 393 ? 22.600 -11.530 -16.106 1.00 84.69 393 ALA A C 1
ATOM 3037 O O . ALA A 1 393 ? 22.450 -12.731 -16.291 1.00 84.69 393 ALA A O 1
ATOM 3038 N N . MET A 1 394 ? 22.938 -11.037 -14.909 1.00 84.56 394 MET A N 1
ATOM 3039 C CA . MET A 1 394 ? 23.173 -11.889 -13.734 1.00 84.56 394 MET A CA 1
ATOM 3040 C C . MET A 1 394 ? 21.916 -12.607 -13.239 1.00 84.56 394 MET A C 1
ATOM 3042 O O . MET A 1 394 ? 22.036 -13.691 -12.691 1.00 84.56 394 MET A O 1
ATOM 3046 N N . LEU A 1 395 ? 20.737 -11.988 -13.356 1.00 81.00 395 LEU A N 1
ATOM 3047 C CA . LEU A 1 395 ? 19.473 -12.589 -12.913 1.00 81.00 395 LEU A CA 1
ATOM 3048 C C . LEU A 1 395 ? 18.876 -13.550 -13.953 1.00 81.00 395 LEU A C 1
ATOM 3050 O O . LEU A 1 395 ? 18.037 -14.378 -13.610 1.00 81.00 395 LEU A O 1
ATOM 3054 N N . ALA A 1 396 ? 19.254 -13.397 -15.224 1.00 79.88 396 ALA A N 1
ATOM 3055 C CA . ALA A 1 396 ? 18.816 -14.248 -16.326 1.00 79.88 396 ALA A CA 1
ATOM 3056 C C . ALA A 1 396 ? 19.703 -15.490 -16.531 1.00 79.88 396 ALA A C 1
ATOM 3058 O O . ALA A 1 396 ? 19.346 -16.349 -17.335 1.00 79.88 396 ALA A O 1
ATOM 3059 N N . LEU A 1 397 ? 20.832 -15.594 -15.827 1.00 73.94 397 LEU A N 1
ATOM 3060 C CA . LEU A 1 397 ? 21.712 -16.767 -15.765 1.00 73.94 397 LEU A CA 1
ATOM 3061 C C . LEU A 1 397 ? 21.385 -17.577 -14.510 1.00 73.94 397 LEU A C 1
ATOM 3063 O O . LEU A 1 397 ? 21.238 -18.810 -14.645 1.00 73.94 397 LEU A O 1
#

Solvent-accessible surface area (backbone atoms only — not comparable to full-atom values): 22785 Å² total; per-residue (Å²): 137,86,80,89,74,82,93,73,83,80,81,76,69,62,69,56,54,51,52,50,49,51,51,50,50,48,47,56,56,46,61,67,58,54,55,51,59,54,47,51,50,52,52,49,52,51,50,53,49,50,53,49,50,55,35,50,49,53,45,49,51,53,48,48,51,63,74,62,62,59,29,33,74,37,32,19,80,34,49,80,72,59,34,75,60,87,60,88,50,41,82,74,52,72,58,56,51,53,43,44,42,72,74,45,35,82,88,45,69,41,57,28,32,34,65,60,82,63,47,78,37,43,36,32,51,73,50,75,76,26,23,43,94,87,54,32,38,37,30,38,27,39,38,72,84,42,100,52,69,36,28,36,39,36,53,61,38,79,54,78,67,98,83,48,67,70,55,54,51,52,50,55,52,51,50,52,52,51,51,60,61,55,72,42,76,43,76,63,37,52,63,78,40,43,33,27,52,65,90,31,92,52,72,41,44,84,77,62,101,80,44,54,47,46,40,52,39,54,27,39,32,21,54,38,44,24,25,37,40,52,58,32,41,48,46,46,69,66,47,80,47,87,71,34,55,58,41,43,50,46,18,38,55,28,50,50,53,44,51,53,52,52,50,65,72,42,60,87,80,52,76,51,74,67,58,58,43,45,80,44,26,32,29,27,60,71,26,47,73,41,70,66,58,67,93,61,83,70,80,60,88,81,65,80,79,70,83,82,80,85,80,86,85,88,83,87,90,83,92,76,93,74,87,89,75,89,72,80,71,78,69,80,78,75,76,50,49,62,48,40,31,47,22,42,41,50,48,41,62,39,21,55,86,57,59,64,67,59,51,43,49,52,45,50,53,28,29,76,66,70,37,82,70,57,75,76,72,51,72,78,30,69,74,68,56,67,75,52,53,52,48,33,40,64,30,28,85

pLDDT: mean 71.87, std 18.9, range [26.45, 94.56]